Protein AF-A0A7G2M419-F1 (afdb_monomer_lite)

Structure (mmCIF, N/CA/C/O backbone):
data_AF-A0A7G2M419-F1
#
_entry.id   AF-A0A7G2M419-F1
#
loop_
_atom_site.group_PDB
_atom_site.id
_atom_site.type_symbol
_atom_site.label_atom_id
_atom_site.label_alt_id
_atom_site.label_comp_id
_atom_site.label_asym_id
_atom_site.label_entity_id
_atom_site.label_seq_id
_atom_site.pdbx_PDB_ins_code
_atom_site.Cartn_x
_atom_site.Cartn_y
_atom_site.Cartn_z
_atom_site.occupancy
_atom_site.B_iso_or_equiv
_atom_site.auth_seq_id
_atom_site.auth_comp_id
_atom_site.auth_asym_id
_atom_site.auth_atom_id
_atom_site.pdbx_PDB_model_num
ATOM 1 N N . MET A 1 1 ? -19.338 52.799 -9.454 1.00 44.16 1 MET A N 1
ATOM 2 C CA . MET A 1 1 ? -18.562 53.004 -10.703 1.00 44.16 1 MET A CA 1
ATOM 3 C C . MET A 1 1 ? -17.055 52.697 -10.575 1.00 44.16 1 MET A C 1
ATOM 5 O O . MET A 1 1 ? -16.269 53.220 -11.349 1.00 44.16 1 MET A O 1
ATOM 9 N N . LYS A 1 2 ? -16.625 51.829 -9.640 1.00 36.50 2 LYS A N 1
ATOM 10 C CA . LYS A 1 2 ? -15.216 51.388 -9.508 1.00 36.50 2 LYS A CA 1
ATOM 11 C C . LYS A 1 2 ? -15.032 49.860 -9.489 1.00 36.50 2 LYS A C 1
ATOM 13 O O . LYS A 1 2 ? -13.905 49.398 -9.426 1.00 36.50 2 LYS A O 1
ATOM 18 N N . LEU A 1 3 ? -16.120 49.089 -9.601 1.00 34.53 3 LEU A N 1
ATOM 19 C CA . LEU A 1 3 ? -16.081 47.618 -9.610 1.00 34.53 3 LEU A CA 1
ATOM 20 C C . LEU A 1 3 ? -16.168 47.007 -11.026 1.00 34.53 3 LEU A C 1
ATOM 22 O O . LEU A 1 3 ? -15.822 45.850 -11.214 1.00 34.53 3 LEU A O 1
ATOM 26 N N . HIS A 1 4 ? -16.588 47.780 -12.038 1.00 34.41 4 HIS A N 1
ATOM 27 C CA . HIS A 1 4 ? -16.688 47.298 -13.425 1.00 34.41 4 HIS A CA 1
ATOM 28 C C . HIS A 1 4 ? -15.446 47.585 -14.284 1.00 34.41 4 HIS A C 1
ATOM 30 O O . HIS A 1 4 ? -15.248 46.906 -15.284 1.00 34.41 4 HIS A O 1
ATOM 36 N N . LEU A 1 5 ? -14.569 48.520 -13.890 1.00 37.84 5 LEU A N 1
ATOM 37 C CA . LEU A 1 5 ? -13.329 48.787 -14.637 1.00 37.84 5 LEU A CA 1
ATOM 38 C C . LEU A 1 5 ? -12.209 47.778 -14.336 1.00 37.84 5 LEU A C 1
ATOM 40 O O . LEU A 1 5 ? -11.379 47.514 -15.198 1.00 37.84 5 LEU A O 1
ATOM 44 N N . THR A 1 6 ? -12.192 47.177 -13.146 1.00 41.00 6 THR A N 1
ATOM 45 C CA . THR A 1 6 ? -11.168 46.189 -12.769 1.00 41.00 6 THR A CA 1
ATOM 46 C C . THR A 1 6 ? -11.437 44.805 -13.359 1.00 41.00 6 THR A C 1
ATOM 48 O O . THR A 1 6 ? -10.490 44.077 -13.643 1.00 41.00 6 THR A O 1
ATOM 51 N N . LEU A 1 7 ? -12.702 44.460 -13.631 1.00 35.38 7 LEU A N 1
ATOM 52 C CA . LEU A 1 7 ? -13.068 43.174 -14.236 1.00 35.38 7 LEU A CA 1
ATOM 53 C C . LEU A 1 7 ? -12.843 43.145 -15.762 1.00 35.38 7 LEU A C 1
ATOM 55 O O . LEU A 1 7 ? -12.512 42.100 -16.312 1.00 35.38 7 LEU A O 1
ATOM 59 N N . ILE A 1 8 ? -12.943 44.296 -16.439 1.00 42.25 8 ILE A N 1
ATOM 60 C CA . ILE A 1 8 ? -12.655 44.417 -17.882 1.00 42.25 8 ILE A CA 1
ATOM 61 C C . ILE A 1 8 ? -11.136 44.454 -18.140 1.00 42.25 8 ILE A C 1
ATOM 63 O O . ILE A 1 8 ? -10.668 43.897 -19.130 1.00 42.25 8 ILE A O 1
ATOM 67 N N . GLY A 1 9 ? -10.348 45.013 -17.212 1.00 36.12 9 GLY A N 1
ATOM 68 C CA . GLY A 1 9 ? -8.882 44.998 -17.292 1.00 36.12 9 GLY A CA 1
ATOM 69 C C . GLY A 1 9 ? -8.262 43.605 -17.121 1.00 36.12 9 GLY A C 1
ATOM 70 O O . GLY A 1 9 ? -7.253 43.309 -17.754 1.00 36.12 9 GLY A O 1
ATOM 71 N N . LEU A 1 10 ? -8.881 42.724 -16.325 1.00 36.22 10 LEU A N 1
ATOM 72 C CA . LEU A 1 10 ? -8.368 41.368 -16.095 1.00 36.22 10 LEU A CA 1
ATOM 73 C C . LEU A 1 10 ? -8.777 40.373 -17.199 1.00 36.22 10 LEU A C 1
ATOM 75 O O . LEU A 1 10 ? -8.070 39.397 -17.434 1.00 36.22 10 LEU A O 1
ATOM 79 N N . LEU A 1 11 ? -9.877 40.639 -17.917 1.00 32.09 11 LEU A N 1
ATOM 80 C CA . LEU A 1 11 ? -10.338 39.802 -19.033 1.00 32.09 11 LEU A CA 1
ATOM 81 C C . LEU A 1 11 ? -9.622 40.127 -20.363 1.00 32.09 11 LEU A C 1
ATOM 83 O O . LEU A 1 11 ? -9.503 39.257 -21.222 1.00 32.09 11 LEU A O 1
ATOM 87 N N . ALA A 1 12 ? -9.076 41.341 -20.518 1.00 34.88 12 ALA A N 1
ATOM 88 C CA . ALA A 1 12 ? -8.303 41.745 -21.701 1.00 34.88 12 ALA A CA 1
ATOM 89 C C . ALA A 1 12 ? -6.867 41.176 -21.735 1.00 34.88 12 ALA A C 1
ATOM 91 O O . ALA A 1 12 ? -6.278 41.061 -22.808 1.00 34.88 12 ALA A O 1
ATOM 92 N N . LEU A 1 13 ? -6.318 40.756 -20.589 1.00 32.69 13 LEU A N 1
ATOM 93 C CA . LEU A 1 13 ? -5.002 40.102 -20.496 1.00 32.69 13 LEU A CA 1
ATOM 94 C C . LEU A 1 13 ? -5.030 38.604 -20.854 1.00 32.69 13 LEU A C 1
ATOM 96 O O . LEU A 1 13 ? -3.975 37.997 -21.006 1.00 32.69 13 LEU A O 1
ATOM 100 N N . LEU A 1 14 ? -6.218 38.015 -21.036 1.00 37.56 14 LEU A N 1
ATOM 101 C CA . LEU A 1 14 ? -6.406 36.599 -21.386 1.00 37.56 14 LEU A CA 1
ATOM 102 C C . LEU A 1 14 ? -6.767 36.360 -22.865 1.00 37.56 14 LEU A C 1
ATOM 104 O O . LEU A 1 14 ? -6.933 35.211 -23.265 1.00 37.56 14 LEU A O 1
ATOM 108 N N . LEU A 1 15 ? -6.866 37.411 -23.692 1.00 31.89 15 LEU A N 1
ATOM 109 C CA . LEU A 1 15 ? -7.296 37.303 -25.099 1.00 31.89 15 LEU A CA 1
ATOM 110 C C . LEU A 1 15 ? -6.288 37.829 -26.135 1.00 31.89 15 LEU A C 1
ATOM 112 O O . LEU A 1 15 ? -6.594 37.857 -27.324 1.00 31.89 15 LEU A O 1
ATOM 116 N N . LEU A 1 16 ? -5.065 38.180 -25.731 1.00 32.72 16 LEU A N 1
ATOM 117 C CA . LEU A 1 16 ? -3.995 38.585 -26.651 1.00 32.72 16 LEU A CA 1
ATOM 118 C C . LEU A 1 16 ? -2.699 37.825 -26.348 1.00 32.72 16 LEU A C 1
ATOM 120 O O . LEU A 1 16 ? -1.719 38.362 -25.846 1.00 32.72 16 LEU A O 1
ATOM 124 N N . SER A 1 17 ? -2.692 36.540 -26.687 1.00 32.72 17 SER A N 1
ATOM 125 C CA . SER A 1 17 ? -1.462 35.786 -26.973 1.00 32.72 17 SER A CA 1
ATOM 126 C C . SER A 1 17 ? -1.584 35.148 -28.357 1.00 32.72 17 SER A C 1
ATOM 128 O O . SER A 1 17 ? -1.349 33.960 -28.553 1.00 32.72 17 SER A O 1
ATOM 130 N N . GLY A 1 18 ? -2.046 35.952 -29.317 1.00 24.30 18 GLY A N 1
ATOM 131 C CA . GLY A 1 18 ? -2.000 35.637 -30.735 1.00 24.30 18 GLY A CA 1
ATOM 132 C C . GLY A 1 18 ? -0.617 35.968 -31.286 1.00 24.30 18 GLY A C 1
ATOM 133 O O . GLY A 1 18 ? -0.155 37.094 -31.150 1.00 24.30 18 GLY A O 1
ATOM 134 N N . CYS A 1 19 ? 0.019 34.947 -31.862 1.00 41.25 19 CYS A N 1
ATOM 135 C CA . CYS A 1 19 ? 1.086 34.972 -32.864 1.00 41.25 19 CYS A CA 1
ATOM 136 C C . CYS A 1 19 ? 1.704 36.355 -33.166 1.00 41.25 19 CYS A C 1
ATOM 138 O O . CYS A 1 19 ? 1.301 37.043 -34.101 1.00 41.25 19 CYS A O 1
ATOM 140 N N . GLY A 1 20 ? 2.735 36.728 -32.409 1.00 25.16 20 GLY A N 1
ATOM 141 C CA . GLY A 1 20 ? 3.748 37.657 -32.893 1.00 25.16 20 GLY A CA 1
ATOM 142 C C . GLY A 1 20 ? 4.839 36.843 -33.574 1.00 25.16 20 GLY A C 1
ATOM 143 O O . GLY A 1 20 ? 5.597 36.156 -32.894 1.00 25.16 20 GLY A O 1
ATOM 144 N N . LYS A 1 21 ? 4.908 36.882 -34.909 1.00 32.19 21 LYS A N 1
ATOM 145 C CA . LYS A 1 21 ? 6.141 36.534 -35.622 1.00 32.19 21 LYS A CA 1
ATOM 146 C C . LYS A 1 21 ? 7.184 37.571 -35.218 1.00 32.19 21 LYS A C 1
ATOM 148 O O . LYS A 1 21 ? 7.176 38.682 -35.736 1.00 32.19 21 LYS A O 1
ATOM 153 N N . THR A 1 22 ? 8.047 37.223 -34.275 1.00 27.06 22 THR A N 1
ATOM 154 C CA . THR A 1 22 ? 9.289 37.963 -34.078 1.00 27.06 22 THR A CA 1
ATOM 155 C C . THR A 1 22 ? 10.211 37.547 -35.216 1.00 27.06 22 THR A C 1
ATOM 157 O O . THR A 1 22 ? 10.777 36.456 -35.187 1.00 27.06 22 THR A O 1
ATOM 160 N N . GLU A 1 23 ? 10.310 38.379 -36.252 1.00 29.62 23 GLU A N 1
ATOM 161 C CA . GLU A 1 23 ? 11.463 38.343 -37.151 1.00 29.62 23 GLU A CA 1
ATOM 162 C C . GLU A 1 23 ? 12.692 38.671 -36.302 1.00 29.62 23 GLU A C 1
ATOM 164 O O . GLU A 1 23 ? 12.942 39.818 -35.935 1.00 29.62 23 GLU A O 1
ATOM 169 N N . LEU A 1 24 ? 13.411 37.625 -35.899 1.00 30.42 24 LEU A N 1
ATOM 170 C CA . LEU A 1 24 ? 14.737 37.761 -35.328 1.00 30.42 24 LEU A CA 1
ATOM 171 C C . LEU A 1 24 ? 15.667 38.153 -36.474 1.00 30.42 24 LEU A C 1
ATOM 173 O O . LEU A 1 24 ? 15.954 37.350 -37.361 1.00 30.42 24 LEU A O 1
ATOM 177 N N . LEU A 1 25 ? 16.093 39.415 -36.460 1.00 30.45 25 LEU A N 1
ATOM 178 C CA . LEU A 1 25 ? 17.261 39.870 -37.203 1.00 30.45 25 LEU A CA 1
ATOM 179 C C . LEU A 1 25 ? 18.453 38.966 -36.835 1.00 30.45 25 LEU A C 1
ATOM 181 O O . LEU A 1 25 ? 18.593 38.618 -35.658 1.00 30.45 25 LEU A O 1
ATOM 185 N N . PRO A 1 26 ? 19.284 38.559 -37.809 1.00 26.86 26 PRO A N 1
ATOM 186 C CA . PRO A 1 26 ? 20.372 37.627 -37.559 1.00 26.86 26 PRO A CA 1
ATOM 187 C C . PRO A 1 26 ? 21.383 38.271 -36.605 1.00 26.86 26 PRO A C 1
ATOM 189 O O . PRO A 1 26 ? 21.922 39.339 -36.886 1.00 26.86 26 PRO A O 1
ATOM 192 N N . SER A 1 27 ? 21.616 37.632 -35.461 1.00 29.81 27 SER A N 1
ATOM 193 C CA . SER A 1 27 ? 22.755 37.940 -34.605 1.00 29.81 27 SER A CA 1
ATOM 194 C C . SER A 1 27 ? 24.011 37.371 -35.261 1.00 29.81 27 SER A C 1
ATOM 196 O O . SER A 1 27 ? 24.182 36.153 -35.313 1.00 29.81 27 SER A O 1
ATOM 198 N N . GLU A 1 28 ? 24.866 38.251 -35.774 1.00 39.31 28 GLU A N 1
ATOM 199 C CA . GLU A 1 28 ? 26.259 37.945 -36.103 1.00 39.31 28 GLU A CA 1
ATOM 200 C C . GLU A 1 28 ? 27.002 37.624 -34.800 1.00 39.31 28 GLU A C 1
ATOM 202 O O . GLU A 1 28 ? 27.413 38.534 -34.094 1.00 39.31 28 GLU A O 1
ATOM 207 N N . ASP A 1 29 ? 27.032 36.344 -34.424 1.00 34.09 29 ASP A N 1
ATOM 208 C CA . ASP A 1 29 ? 28.071 35.689 -33.605 1.00 34.09 29 ASP A CA 1
ATOM 209 C C . ASP A 1 29 ? 27.696 34.201 -33.405 1.00 34.09 29 ASP A C 1
ATOM 211 O O . ASP A 1 29 ? 27.722 33.649 -32.302 1.00 34.09 29 ASP A O 1
ATOM 215 N N . ASP A 1 30 ? 27.320 33.525 -34.496 1.00 31.09 30 ASP A N 1
ATOM 216 C CA . ASP A 1 30 ? 27.442 32.067 -34.557 1.00 31.09 30 ASP A CA 1
ATOM 217 C C . ASP A 1 30 ? 28.935 31.750 -34.740 1.00 31.09 30 ASP A C 1
ATOM 219 O O . ASP A 1 30 ? 29.578 32.379 -35.588 1.00 31.09 30 ASP A O 1
ATOM 223 N N . PRO A 1 31 ? 29.529 30.786 -34.010 1.00 33.19 31 PRO A N 1
ATOM 224 C CA . PRO A 1 31 ? 30.816 30.249 -34.414 1.00 33.19 31 PRO A CA 1
ATOM 225 C C . PRO A 1 31 ? 30.638 29.689 -35.823 1.00 33.19 31 PRO A C 1
ATOM 227 O O . PRO A 1 31 ? 29.944 28.692 -36.026 1.00 33.19 31 PRO A O 1
ATOM 230 N N . GLU A 1 32 ? 31.233 30.394 -36.782 1.00 26.83 32 GLU A N 1
ATOM 231 C CA . GLU A 1 32 ? 31.252 30.079 -38.198 1.00 26.83 32 GLU A CA 1
ATOM 232 C C . GLU A 1 32 ? 31.456 28.570 -38.363 1.00 26.83 32 GLU A C 1
ATOM 234 O O . GLU A 1 32 ? 32.487 28.003 -37.981 1.00 26.83 32 GLU A O 1
ATOM 239 N N . PHE A 1 33 ? 30.418 27.895 -38.863 1.00 33.50 33 PHE A N 1
ATOM 240 C CA . PHE A 1 33 ? 30.499 26.500 -39.251 1.00 33.50 33 PHE A CA 1
ATOM 241 C C . PHE A 1 33 ? 31.485 26.441 -40.411 1.00 33.50 33 PHE A C 1
ATOM 243 O O . PHE A 1 33 ? 31.114 26.597 -41.572 1.00 33.50 33 PHE A O 1
ATOM 250 N N . THR A 1 34 ? 32.762 26.249 -40.099 1.00 27.64 34 THR A N 1
ATOM 251 C CA . THR A 1 34 ? 33.729 25.819 -41.098 1.00 27.64 34 THR A CA 1
ATOM 252 C C . THR A 1 34 ? 33.202 24.486 -41.628 1.00 27.64 34 THR A C 1
ATOM 254 O O . THR A 1 34 ? 33.047 23.539 -40.847 1.00 27.64 34 THR A O 1
ATOM 257 N N . PRO A 1 35 ? 32.847 24.383 -42.923 1.00 31.48 35 PRO A N 1
ATOM 258 C CA . PRO A 1 35 ? 32.502 23.099 -43.486 1.00 31.48 35 PRO A CA 1
ATOM 259 C C . PRO A 1 35 ? 33.766 22.260 -43.350 1.00 31.48 35 PRO A C 1
ATOM 261 O O . PRO A 1 35 ? 34.781 22.539 -43.989 1.00 31.48 35 PRO A O 1
ATOM 264 N N . VAL A 1 36 ? 33.734 21.248 -42.485 1.00 36.66 36 VAL A N 1
ATOM 265 C CA . VAL A 1 36 ? 34.653 20.126 -42.653 1.00 36.66 36 VAL A CA 1
ATOM 266 C C . VAL A 1 36 ? 34.408 19.662 -44.090 1.00 36.66 36 VAL A C 1
ATOM 268 O O . VAL A 1 36 ? 33.242 19.412 -44.411 1.00 36.66 36 VAL A O 1
ATOM 271 N N . PRO A 1 37 ? 35.432 19.620 -44.964 1.00 41.72 37 PRO A N 1
ATOM 272 C CA . PRO A 1 37 ? 35.246 19.149 -46.328 1.00 41.72 37 PRO A CA 1
ATOM 273 C C . PRO A 1 37 ? 34.536 17.803 -46.251 1.00 41.72 37 PRO A C 1
ATOM 275 O O . PRO A 1 37 ? 34.912 16.984 -45.405 1.00 41.72 37 PRO A O 1
ATOM 278 N N . ASP A 1 38 ? 33.505 17.594 -47.071 1.00 49.28 38 ASP A N 1
ATOM 279 C CA . ASP A 1 38 ? 32.931 16.265 -47.252 1.00 49.28 38 ASP A CA 1
ATOM 280 C C . ASP A 1 38 ? 34.099 15.324 -47.557 1.00 49.28 38 ASP A C 1
ATOM 282 O O . ASP A 1 38 ? 34.709 15.385 -48.622 1.00 49.28 38 ASP A O 1
ATOM 286 N N . ALA A 1 39 ? 34.488 14.516 -46.569 1.00 56.62 39 ALA A N 1
ATOM 287 C CA . ALA A 1 39 ? 35.393 13.405 -46.794 1.00 56.62 39 ALA A CA 1
ATOM 288 C C . ALA A 1 39 ? 34.772 12.585 -47.923 1.00 56.62 39 ALA A C 1
ATOM 290 O O . ALA A 1 39 ? 33.592 12.264 -47.796 1.00 56.62 39 ALA A O 1
ATOM 291 N N . ASP A 1 40 ? 35.538 12.297 -48.984 1.00 69.81 40 ASP A N 1
ATOM 292 C CA . ASP A 1 40 ? 35.109 11.547 -50.175 1.00 69.81 40 ASP A CA 1
ATOM 293 C C . ASP A 1 40 ? 34.126 10.431 -49.792 1.00 69.81 40 ASP A C 1
ATOM 295 O O . ASP A 1 40 ? 34.520 9.348 -49.348 1.00 69.81 40 ASP A O 1
ATOM 299 N N . ILE A 1 41 ? 32.822 10.715 -49.900 1.00 81.94 41 ILE A N 1
ATOM 300 C CA . ILE A 1 41 ? 31.782 9.734 -49.611 1.00 81.94 41 ILE A CA 1
ATOM 301 C C . ILE A 1 41 ? 31.864 8.735 -50.765 1.00 81.94 41 ILE A C 1
ATOM 303 O O . ILE A 1 41 ? 31.690 9.152 -51.914 1.00 81.94 41 ILE A O 1
ATOM 307 N N . PRO A 1 42 ? 32.127 7.439 -50.510 1.00 88.31 42 PRO A N 1
ATOM 308 C CA . PRO A 1 42 ? 32.272 6.473 -51.589 1.00 88.31 42 PRO A CA 1
ATOM 309 C C . PRO A 1 42 ? 31.039 6.457 -52.497 1.00 88.31 42 PRO A C 1
ATOM 311 O O . PRO A 1 42 ? 29.905 6.615 -52.033 1.00 88.31 42 PRO A O 1
ATOM 314 N N . GLU A 1 43 ? 31.248 6.242 -53.796 1.00 87.56 43 GLU A N 1
ATOM 315 C CA . GLU A 1 43 ? 30.145 6.154 -54.749 1.00 87.56 43 GLU A CA 1
ATOM 316 C C . GLU A 1 43 ? 29.123 5.096 -54.294 1.00 87.56 43 GLU A C 1
ATOM 318 O O . GLU A 1 43 ? 29.475 3.985 -53.896 1.00 87.56 43 GLU A O 1
ATOM 323 N N . GLY A 1 44 ? 27.839 5.461 -54.307 1.00 91.94 44 GLY A N 1
ATOM 324 C CA . GLY A 1 44 ? 26.760 4.598 -53.820 1.00 91.94 44 GLY A CA 1
ATOM 325 C C . GLY A 1 44 ? 26.493 4.672 -52.312 1.00 91.94 44 GLY A C 1
ATOM 326 O O . GLY A 1 44 ? 25.634 3.932 -51.836 1.00 91.94 44 GLY A O 1
ATOM 327 N N . TYR A 1 45 ? 27.149 5.573 -51.572 1.00 95.06 45 TYR A N 1
ATOM 328 C CA . TYR A 1 45 ? 26.918 5.807 -50.142 1.00 95.06 45 TYR A CA 1
ATOM 329 C C . TYR A 1 45 ? 26.326 7.200 -49.868 1.00 95.06 45 TYR A C 1
ATOM 331 O O . TYR A 1 45 ? 26.333 8.083 -50.725 1.00 95.06 45 TYR A O 1
ATOM 339 N N . PHE A 1 46 ? 25.786 7.388 -48.664 1.00 94.81 46 PHE A N 1
ATOM 340 C CA . PHE A 1 46 ? 25.350 8.673 -48.119 1.00 94.81 46 PHE A CA 1
ATOM 341 C C . PHE A 1 46 ? 25.693 8.763 -46.626 1.00 94.81 46 PHE A C 1
ATOM 343 O O . PHE A 1 46 ? 25.914 7.742 -45.968 1.00 94.81 46 PHE A O 1
ATOM 350 N N . VAL A 1 47 ? 25.719 9.982 -46.083 1.00 94.81 47 VAL A N 1
ATOM 351 C CA . VAL A 1 47 ? 25.934 10.223 -44.651 1.00 94.81 47 VAL A CA 1
ATOM 352 C C . VAL A 1 47 ? 24.603 10.542 -43.981 1.00 94.81 47 VAL A C 1
ATOM 354 O O . VAL A 1 47 ? 23.983 11.558 -44.285 1.00 94.81 47 VAL A O 1
ATOM 357 N N . VAL A 1 48 ? 24.177 9.703 -43.036 1.00 94.50 48 VAL A N 1
ATOM 358 C CA . VAL A 1 48 ? 23.076 10.023 -42.120 1.00 94.50 48 VAL A CA 1
ATOM 359 C C . VAL A 1 48 ? 23.606 10.884 -40.977 1.00 94.50 48 VAL A C 1
ATOM 361 O O . VAL A 1 48 ? 24.665 10.598 -40.422 1.00 94.50 48 VAL A O 1
ATOM 364 N N . THR A 1 49 ? 22.868 11.927 -40.605 1.00 93.44 49 THR A N 1
ATOM 365 C CA . THR A 1 49 ? 23.168 12.784 -39.452 1.00 93.44 49 THR A CA 1
ATOM 366 C C . THR A 1 49 ? 21.990 12.769 -38.484 1.00 93.44 49 THR A C 1
ATOM 368 O O . THR A 1 49 ? 20.959 13.389 -38.727 1.00 93.44 49 THR A O 1
ATOM 371 N N . PHE A 1 50 ? 22.151 12.078 -37.360 1.00 90.56 50 PHE A N 1
ATOM 372 C CA . PHE A 1 50 ? 21.180 12.051 -36.272 1.00 90.56 50 PHE A CA 1
ATOM 373 C C . PHE A 1 50 ? 21.339 13.308 -35.411 1.00 90.56 50 PHE A C 1
ATOM 375 O O . PHE A 1 50 ? 22.357 13.465 -34.726 1.00 90.56 50 PHE A O 1
ATOM 382 N N . SER A 1 51 ? 20.352 14.204 -35.446 1.00 77.94 51 SER A N 1
ATOM 383 C CA . SER A 1 51 ? 20.375 15.479 -34.720 1.00 77.94 51 SER A CA 1
ATOM 384 C C . SER A 1 51 ? 19.377 15.500 -33.554 1.00 77.94 51 SER A C 1
ATOM 386 O O . SER A 1 51 ? 18.333 14.848 -33.582 1.00 77.94 51 SER A O 1
ATOM 388 N N . GLY A 1 52 ? 19.726 16.245 -32.498 1.00 60.12 52 GLY A N 1
ATOM 389 C CA . GLY A 1 52 ? 18.924 16.390 -31.275 1.00 60.12 52 GLY A CA 1
ATOM 390 C C . GLY A 1 52 ? 18.113 17.686 -31.180 1.00 60.12 52 GLY A C 1
ATOM 391 O O . GLY A 1 52 ? 17.466 17.909 -30.159 1.00 60.12 52 GLY A O 1
ATOM 392 N N . PHE A 1 53 ? 18.120 18.540 -32.209 1.00 53.34 53 PHE A N 1
ATOM 393 C CA . PHE A 1 53 ? 17.394 19.815 -32.205 1.00 53.34 53 PHE A CA 1
ATOM 394 C C . PHE A 1 53 ? 16.156 19.766 -33.106 1.00 53.34 53 PHE A C 1
ATOM 396 O O . PHE A 1 53 ? 16.255 19.529 -34.306 1.00 53.34 53 PHE A O 1
ATOM 403 N N . SER A 1 54 ? 14.994 20.022 -32.504 1.00 52.91 54 SER A N 1
ATOM 404 C CA . SER A 1 54 ? 13.761 20.409 -33.187 1.00 52.91 54 SER A CA 1
ATOM 405 C C . SER A 1 54 ? 13.290 21.711 -32.532 1.00 52.91 54 SER A C 1
ATOM 407 O O . SER A 1 54 ? 13.250 21.760 -31.298 1.00 52.91 54 SER A O 1
ATOM 409 N N . PRO A 1 55 ? 12.939 22.753 -33.303 1.00 51.28 55 PRO A N 1
ATOM 410 C CA . PRO A 1 55 ? 12.467 24.023 -32.751 1.00 51.28 55 PRO A CA 1
ATOM 411 C C . PRO A 1 55 ? 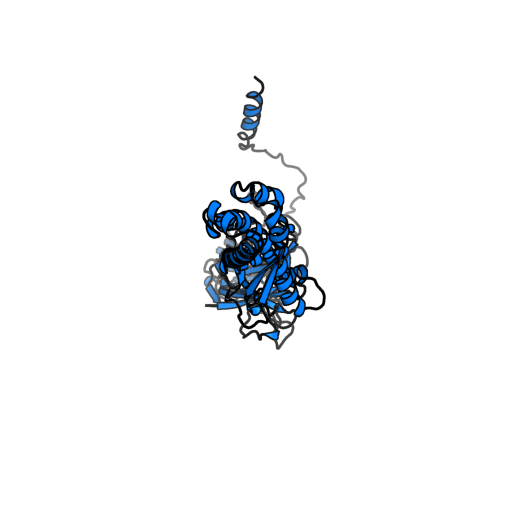11.122 23.925 -31.997 1.00 51.28 55 PRO A C 1
ATOM 413 O O . PRO A 1 55 ? 10.772 24.857 -31.279 1.00 51.28 55 PRO A O 1
ATOM 416 N N . ASP A 1 56 ? 10.401 22.795 -32.076 1.00 48.84 56 ASP A N 1
ATOM 417 C CA . ASP A 1 56 ? 9.006 22.687 -31.613 1.00 48.84 56 ASP A CA 1
ATOM 418 C C . ASP A 1 56 ? 8.772 21.794 -30.373 1.00 48.84 56 ASP A C 1
ATOM 420 O O . ASP A 1 56 ? 7.632 21.633 -29.925 1.00 48.84 56 ASP A O 1
ATOM 424 N N . SER A 1 57 ? 9.809 21.204 -29.758 1.00 47.03 57 SER A N 1
ATOM 425 C CA . SER A 1 57 ? 9.604 20.310 -28.601 1.00 47.03 57 SER A CA 1
ATOM 426 C C . SER A 1 57 ? 9.597 21.080 -27.268 1.00 47.03 57 SER A C 1
ATOM 428 O O . SER A 1 57 ? 10.636 21.466 -26.738 1.00 47.03 57 SER A O 1
ATOM 430 N N . ARG A 1 58 ? 8.417 21.297 -26.675 1.00 45.19 58 ARG A N 1
ATOM 431 C CA . ARG A 1 58 ? 8.251 22.083 -25.429 1.00 45.19 58 ARG A CA 1
ATOM 432 C C . ARG A 1 58 ? 8.824 21.440 -24.142 1.00 45.19 58 ARG A C 1
ATOM 434 O O . ARG A 1 58 ? 8.541 21.943 -23.059 1.00 45.19 58 ARG A O 1
ATOM 441 N N . ALA A 1 59 ? 9.592 20.343 -24.212 1.00 56.94 59 ALA A N 1
ATOM 442 C CA . ALA A 1 59 ? 10.045 19.614 -23.014 1.00 56.94 59 ALA A CA 1
ATOM 443 C C . ALA A 1 59 ? 11.368 18.815 -23.137 1.00 56.94 59 ALA A C 1
ATOM 445 O O . ALA A 1 59 ? 11.624 17.947 -22.299 1.00 56.94 59 ALA A O 1
ATOM 446 N N . ALA A 1 60 ? 12.208 19.046 -24.155 1.00 67.56 60 ALA A N 1
ATOM 447 C CA . ALA A 1 60 ? 13.514 18.377 -24.232 1.00 67.56 60 ALA A CA 1
ATOM 448 C C . ALA A 1 60 ? 14.468 18.875 -23.127 1.00 67.56 60 ALA A C 1
ATOM 450 O O . ALA A 1 60 ? 14.492 20.061 -22.802 1.00 67.56 60 ALA A O 1
ATOM 451 N N . ILE A 1 61 ? 15.259 17.967 -22.543 1.00 71.25 61 ILE A N 1
ATOM 452 C CA . ILE A 1 61 ? 16.292 18.336 -21.565 1.00 71.25 61 ILE A CA 1
ATOM 453 C C . ILE A 1 61 ? 17.430 19.030 -22.316 1.00 71.25 61 ILE A C 1
ATOM 455 O O . ILE A 1 61 ? 18.032 18.427 -23.203 1.00 71.25 61 ILE A O 1
ATOM 459 N N . ASN A 1 62 ? 17.728 20.266 -21.928 1.00 75.69 62 ASN A N 1
ATOM 460 C CA . ASN A 1 62 ? 18.832 21.063 -22.458 1.00 75.69 62 ASN A CA 1
ATOM 461 C C . ASN A 1 62 ? 19.776 21.464 -21.312 1.00 75.69 62 ASN A C 1
ATOM 463 O O . ASN A 1 62 ? 19.878 22.635 -20.959 1.00 75.69 62 ASN A O 1
ATOM 467 N N . ASP A 1 63 ? 20.337 20.457 -20.637 1.00 78.19 63 ASP A N 1
ATOM 468 C CA . ASP A 1 63 ? 21.227 20.618 -19.482 1.00 78.19 63 ASP A CA 1
ATOM 469 C C . ASP A 1 63 ? 22.087 19.352 -19.273 1.00 78.19 63 ASP A C 1
ATOM 471 O O . ASP A 1 63 ? 21.862 18.295 -19.878 1.00 78.19 63 ASP A O 1
ATOM 475 N N . THR A 1 64 ? 23.061 19.443 -18.374 1.00 83.31 64 THR A N 1
ATOM 476 C CA . THR A 1 64 ? 23.867 18.338 -17.869 1.00 83.31 64 THR A CA 1
ATOM 477 C C . THR A 1 64 ? 23.021 17.447 -16.957 1.00 83.31 64 THR A C 1
ATOM 479 O O . THR A 1 64 ? 22.555 17.855 -15.896 1.00 83.31 64 THR A O 1
ATOM 482 N N . THR A 1 65 ? 22.847 16.172 -17.320 1.00 84.38 65 THR A N 1
ATOM 483 C CA . THR A 1 65 ? 22.082 15.215 -16.504 1.00 84.38 65 THR A CA 1
ATOM 484 C C . THR A 1 65 ? 22.721 13.831 -16.449 1.00 84.38 65 THR A C 1
ATOM 486 O O . THR A 1 65 ? 23.377 13.388 -17.388 1.00 84.38 65 THR A O 1
ATOM 489 N N . SER A 1 66 ? 22.513 13.115 -15.342 1.00 86.56 66 SER A N 1
ATOM 490 C CA . SER A 1 66 ? 22.938 11.721 -15.151 1.00 86.56 66 SER A CA 1
ATOM 491 C C . SER A 1 66 ? 21.848 10.699 -15.488 1.00 86.56 66 SER A C 1
ATOM 493 O O . SER A 1 66 ? 22.046 9.507 -15.277 1.00 86.56 66 SER A O 1
ATOM 495 N N . ARG A 1 67 ? 20.690 11.138 -16.008 1.00 88.00 67 ARG A N 1
ATOM 496 C CA . ARG A 1 67 ? 19.542 10.264 -16.313 1.00 88.00 67 ARG A CA 1
ATOM 497 C C . ARG A 1 67 ? 19.862 9.174 -17.336 1.00 88.00 67 ARG A C 1
ATOM 499 O O . ARG A 1 67 ? 19.386 8.055 -17.176 1.00 88.00 67 ARG A O 1
ATOM 506 N N . VAL A 1 68 ? 20.646 9.505 -18.362 1.00 89.69 68 VAL A N 1
ATOM 507 C CA . VAL A 1 68 ? 21.107 8.585 -19.413 1.00 89.69 68 VAL A CA 1
ATOM 508 C C . VAL A 1 68 ? 22.620 8.442 -19.284 1.00 89.69 68 VAL A C 1
ATOM 510 O O . VAL A 1 68 ? 23.360 9.399 -19.502 1.00 89.69 68 VAL A O 1
ATOM 513 N N . GLN A 1 69 ? 23.066 7.252 -18.907 1.00 89.75 69 GLN A N 1
ATOM 514 C CA . GLN A 1 69 ? 24.464 6.914 -18.646 1.00 89.75 69 GLN A CA 1
ATOM 515 C C . GLN A 1 69 ? 25.085 6.065 -19.753 1.00 89.75 69 GLN A C 1
ATOM 517 O O . GLN A 1 69 ? 26.302 6.041 -19.893 1.00 89.75 69 GLN A O 1
ATOM 522 N N . SER A 1 70 ? 24.275 5.412 -20.577 1.00 92.62 70 SER A N 1
ATOM 523 C CA . SER A 1 70 ? 24.735 4.779 -21.809 1.00 92.62 70 SER A CA 1
ATOM 524 C C . SER A 1 70 ? 23.764 5.088 -22.935 1.00 92.62 70 SER A C 1
ATOM 526 O O . SER A 1 70 ? 22.562 5.230 -22.703 1.00 92.62 70 SER A O 1
ATOM 528 N N . LEU A 1 71 ? 24.285 5.205 -24.152 1.00 93.81 71 LEU A N 1
ATOM 529 C CA . LEU A 1 71 ? 23.484 5.352 -25.357 1.00 93.81 71 LEU A CA 1
ATOM 530 C C . LEU A 1 71 ? 24.122 4.552 -26.481 1.00 93.81 71 LEU A C 1
ATOM 532 O O . LEU A 1 71 ? 25.304 4.709 -26.787 1.00 93.81 71 LEU A O 1
ATOM 536 N N . ARG A 1 72 ? 23.308 3.739 -27.138 1.00 95.25 72 ARG A N 1
ATOM 537 C CA . ARG A 1 72 ? 23.652 3.054 -28.381 1.00 95.25 72 ARG A CA 1
ATOM 538 C C . ARG A 1 72 ? 22.514 3.195 -29.371 1.00 95.25 72 ARG A C 1
ATOM 540 O O . ARG A 1 72 ? 21.387 3.489 -28.976 1.00 95.25 72 ARG A O 1
ATOM 547 N N . TYR A 1 73 ? 22.791 2.940 -30.638 1.00 96.94 73 TYR A N 1
ATOM 548 C CA . TYR A 1 73 ? 21.734 2.679 -31.599 1.00 96.94 73 TYR A CA 1
ATOM 549 C C . TYR A 1 73 ? 21.990 1.399 -32.375 1.00 96.94 73 TYR A C 1
ATOM 551 O O . TYR A 1 73 ? 23.131 0.969 -32.560 1.00 96.94 73 TYR A O 1
ATOM 559 N N . ILE A 1 74 ? 20.895 0.796 -32.819 1.00 98.12 74 ILE A N 1
ATOM 560 C CA . ILE A 1 74 ? 20.895 -0.377 -33.679 1.00 98.12 74 ILE A CA 1
ATOM 561 C C . ILE A 1 74 ? 20.276 0.020 -35.008 1.00 98.12 74 ILE A C 1
ATOM 563 O O . ILE A 1 74 ? 19.201 0.623 -35.048 1.00 98.12 74 ILE A O 1
ATOM 567 N N . LEU A 1 75 ? 20.975 -0.314 -36.083 1.00 98.06 75 LEU A N 1
ATOM 568 C CA . LEU A 1 75 ? 20.581 -0.008 -37.440 1.00 98.06 75 LEU A CA 1
ATOM 569 C C . LEU A 1 75 ? 20.020 -1.256 -38.120 1.00 98.06 75 LEU A C 1
ATOM 571 O O . LEU A 1 75 ? 20.662 -2.308 -38.134 1.00 98.06 75 LEU A O 1
ATOM 575 N N . TYR A 1 76 ? 18.861 -1.093 -38.745 1.00 98.50 76 TYR A N 1
ATOM 576 C CA . TYR A 1 76 ? 18.229 -2.085 -39.602 1.00 98.50 76 TYR A CA 1
ATOM 577 C C . TYR A 1 76 ? 17.985 -1.498 -40.989 1.00 98.50 76 TYR A C 1
ATOM 579 O O . TYR A 1 76 ? 17.765 -0.292 -41.135 1.00 98.50 76 TYR A O 1
ATOM 587 N N . LYS A 1 77 ? 17.950 -2.350 -42.013 1.00 97.81 77 LYS A N 1
ATOM 588 C CA . LYS A 1 77 ? 17.303 -1.990 -43.279 1.00 97.81 77 LYS A CA 1
ATOM 589 C C . LYS A 1 77 ? 15.804 -1.806 -43.040 1.00 97.81 77 LYS A C 1
ATOM 591 O O . LYS A 1 77 ? 15.241 -2.359 -42.097 1.00 97.81 77 LYS A O 1
ATOM 596 N N . SER A 1 78 ? 15.132 -1.083 -43.926 1.00 95.25 78 SER A N 1
ATOM 597 C CA . SER A 1 78 ? 13.664 -0.958 -43.924 1.00 95.25 78 SER A CA 1
ATOM 598 C C . SER A 1 78 ? 12.930 -2.308 -43.980 1.00 95.25 78 SER A C 1
ATOM 600 O O . SER A 1 78 ? 11.840 -2.422 -43.428 1.00 95.25 78 SER A O 1
ATOM 602 N N . THR A 1 79 ? 13.552 -3.343 -44.557 1.00 95.56 79 THR A N 1
ATOM 603 C CA . THR A 1 79 ? 13.063 -4.735 -44.564 1.00 95.56 79 THR A CA 1
ATOM 604 C C . THR A 1 79 ? 13.170 -5.441 -43.207 1.00 95.56 79 THR A C 1
ATOM 606 O O . THR A 1 79 ? 12.633 -6.530 -43.036 1.00 95.56 79 THR A O 1
ATOM 609 N N . GLY A 1 80 ? 13.852 -4.836 -42.230 1.00 96.69 80 GLY A N 1
ATOM 610 C CA . GLY A 1 80 ? 14.036 -5.368 -40.881 1.00 96.69 80 GLY A CA 1
ATOM 611 C C . GLY A 1 80 ? 15.328 -6.158 -40.672 1.00 96.69 80 GLY A C 1
ATOM 612 O O . GLY A 1 80 ? 15.576 -6.585 -39.549 1.00 96.69 80 GLY A O 1
ATOM 613 N N . GLU A 1 81 ? 16.162 -6.341 -41.696 1.00 97.81 81 GLU A N 1
ATOM 614 C CA . GLU A 1 81 ? 17.474 -6.993 -41.565 1.00 97.81 81 GLU A CA 1
ATOM 615 C C . GLU A 1 81 ? 18.435 -6.147 -40.724 1.00 97.81 81 GLU A C 1
ATOM 617 O O . GLU A 1 81 ? 18.553 -4.939 -40.947 1.00 97.81 81 GLU A O 1
ATOM 622 N N . PHE A 1 82 ? 19.136 -6.772 -39.774 1.00 98.12 82 PHE A N 1
ATOM 623 C CA . PHE A 1 82 ? 20.178 -6.109 -38.990 1.00 98.12 82 PHE A CA 1
ATOM 624 C C . PHE A 1 82 ? 21.331 -5.642 -39.887 1.00 98.12 82 PHE A C 1
ATOM 626 O O . PHE A 1 82 ? 21.785 -6.367 -40.769 1.00 98.12 82 PHE A O 1
ATOM 633 N N . VAL A 1 83 ? 21.813 -4.422 -39.645 1.00 97.88 83 VAL A N 1
ATOM 634 C CA . VAL A 1 83 ? 22.963 -3.845 -40.353 1.00 97.88 83 VAL A CA 1
ATOM 635 C C . VAL A 1 83 ? 24.156 -3.741 -39.416 1.00 97.88 83 VAL A C 1
ATOM 637 O O . VAL A 1 83 ? 25.212 -4.291 -39.712 1.00 97.88 83 VAL A O 1
ATOM 640 N N . LYS A 1 84 ? 24.004 -3.020 -38.298 1.00 96.81 84 LYS A N 1
ATOM 641 C CA . LYS A 1 84 ? 25.060 -2.853 -37.290 1.00 96.81 84 LYS A CA 1
ATOM 642 C C . LYS A 1 84 ? 24.532 -2.295 -35.975 1.00 96.81 84 LYS A C 1
ATOM 644 O O . LYS A 1 84 ? 23.441 -1.728 -35.916 1.00 96.81 84 LYS A O 1
ATOM 649 N N . GLU A 1 85 ? 25.363 -2.382 -34.945 1.00 96.31 85 GLU A N 1
ATOM 650 C CA . GLU A 1 85 ? 25.222 -1.607 -33.714 1.00 96.31 85 GLU A CA 1
ATOM 651 C C . GLU A 1 85 ? 26.304 -0.530 -33.621 1.00 96.31 85 GLU A C 1
ATOM 653 O O . GLU A 1 85 ? 27.403 -0.689 -34.155 1.00 96.31 85 GLU A O 1
ATOM 658 N N . ARG A 1 86 ? 26.005 0.557 -32.906 1.00 95.25 86 ARG A N 1
ATOM 659 C CA . ARG A 1 86 ? 27.004 1.552 -32.523 1.00 95.25 86 ARG A CA 1
ATOM 660 C C . ARG A 1 86 ? 26.771 2.040 -31.105 1.00 95.25 86 ARG A C 1
ATOM 662 O O . ARG A 1 86 ? 25.695 2.543 -30.780 1.00 95.25 86 ARG A O 1
ATOM 669 N N . LEU A 1 87 ? 27.814 1.951 -30.285 1.00 93.25 87 LEU A N 1
ATOM 670 C CA . LEU A 1 87 ? 27.870 2.617 -28.991 1.00 93.25 87 LEU A CA 1
ATOM 671 C C . LEU A 1 87 ? 28.198 4.100 -29.205 1.00 93.25 87 LEU A C 1
ATOM 673 O O . LEU A 1 87 ? 29.216 4.428 -29.809 1.00 93.25 87 LEU A O 1
ATOM 677 N N . VAL A 1 88 ? 27.333 4.990 -28.721 1.00 91.75 88 VAL A N 1
ATOM 678 C CA . VAL A 1 88 ? 27.565 6.441 -28.748 1.00 91.75 88 VAL A CA 1
ATOM 679 C C . VAL A 1 88 ? 28.412 6.841 -27.544 1.00 91.75 88 VAL A C 1
ATOM 681 O O . VAL A 1 88 ? 29.429 7.509 -27.693 1.00 91.75 88 VAL A O 1
ATOM 684 N N . PHE A 1 89 ? 28.013 6.405 -26.348 1.00 90.12 89 PHE A N 1
ATOM 685 C CA . PHE A 1 89 ? 28.814 6.533 -25.134 1.00 90.12 89 PHE A CA 1
ATOM 686 C C . PHE A 1 89 ? 28.381 5.520 -24.070 1.00 90.12 89 PHE A C 1
ATOM 688 O O . PHE A 1 89 ? 27.233 5.073 -24.048 1.00 90.12 89 PHE A O 1
ATOM 695 N N . SER A 1 90 ? 29.292 5.241 -23.139 1.00 88.69 90 SER A N 1
ATOM 696 C CA . SER A 1 90 ? 29.014 4.599 -21.854 1.00 88.69 90 SER A CA 1
ATOM 697 C C . SER A 1 90 ? 29.788 5.345 -20.767 1.00 88.69 90 SER A C 1
ATOM 699 O O . SER A 1 90 ? 31.008 5.495 -20.834 1.00 88.69 90 SER A O 1
ATOM 701 N N . LYS A 1 91 ? 29.052 5.913 -19.818 1.00 75.94 91 LYS A N 1
ATOM 702 C CA . LYS A 1 91 ? 29.504 6.876 -18.815 1.00 75.94 91 LYS A CA 1
ATOM 703 C C . LYS A 1 91 ? 28.965 6.438 -17.457 1.00 75.94 91 LYS A C 1
ATOM 705 O O . LYS A 1 91 ? 27.959 6.943 -16.963 1.00 75.94 91 LYS A O 1
ATOM 710 N N . ASN A 1 92 ? 29.622 5.442 -16.865 1.00 67.81 92 ASN A N 1
ATOM 711 C CA . ASN A 1 92 ? 29.264 4.908 -15.551 1.00 67.81 92 ASN A CA 1
ATOM 712 C C . ASN A 1 92 ? 29.351 6.005 -14.477 1.00 67.81 92 ASN A C 1
ATOM 714 O O . ASN A 1 92 ? 30.433 6.331 -13.999 1.00 67.81 92 ASN A O 1
ATOM 718 N N . GLY A 1 93 ? 28.210 6.576 -14.084 1.00 63.28 93 GLY A N 1
ATOM 719 C CA . GLY A 1 93 ? 28.135 7.526 -12.967 1.00 63.28 93 GLY A CA 1
ATOM 720 C C . GLY A 1 93 ? 28.393 8.996 -13.307 1.00 63.28 93 GLY A C 1
ATOM 721 O O . GLY A 1 93 ? 28.217 9.831 -12.425 1.00 63.28 93 GLY A O 1
ATOM 722 N N . THR A 1 94 ? 28.747 9.342 -14.546 1.00 74.00 94 THR A N 1
ATOM 723 C CA . THR A 1 94 ? 29.013 10.736 -14.939 1.00 74.00 94 THR A CA 1
ATOM 724 C C . THR A 1 94 ? 27.842 11.349 -15.698 1.00 74.00 94 THR A C 1
ATOM 726 O O . THR A 1 94 ? 27.064 10.663 -16.365 1.00 74.00 94 THR A O 1
ATOM 729 N N . SER A 1 95 ? 27.669 12.660 -15.549 1.00 80.62 95 SER A N 1
ATOM 730 C CA . SER A 1 95 ? 26.631 13.399 -16.252 1.00 80.62 95 SER A CA 1
ATOM 731 C C . SER A 1 95 ? 26.994 13.604 -17.726 1.00 80.62 95 SER A C 1
ATOM 733 O O . SER A 1 95 ? 28.161 13.633 -18.125 1.00 80.62 95 SER A O 1
ATOM 735 N N . THR A 1 96 ? 25.966 13.717 -18.557 1.00 83.00 96 THR A N 1
ATOM 736 C CA . THR A 1 96 ? 26.087 13.970 -19.991 1.00 83.00 96 THR A CA 1
ATOM 737 C C . THR A 1 96 ? 25.381 15.275 -20.314 1.00 83.00 96 THR A C 1
ATOM 739 O O . THR A 1 96 ? 24.275 15.500 -19.824 1.00 83.00 96 THR A O 1
ATOM 742 N N . GLN A 1 97 ? 26.026 16.125 -21.114 1.00 85.31 97 GLN A N 1
ATOM 743 C CA . GLN A 1 97 ? 25.422 17.351 -21.623 1.00 85.31 97 GLN A CA 1
ATOM 744 C C . GLN A 1 97 ? 24.426 17.008 -22.728 1.00 85.31 97 GLN A C 1
ATOM 746 O O . GLN A 1 97 ? 24.762 16.262 -23.651 1.00 85.31 97 GLN A O 1
ATOM 751 N N . TRP A 1 98 ? 23.216 17.549 -22.614 1.00 84.88 98 TRP A N 1
ATOM 752 C CA . TRP A 1 98 ? 22.172 17.432 -23.624 1.00 84.88 98 TRP A CA 1
ATOM 753 C C . TRP A 1 98 ? 21.815 18.811 -24.185 1.00 84.88 98 TRP A C 1
ATOM 755 O O . TRP A 1 98 ? 21.838 19.774 -23.422 1.00 84.88 98 TRP A O 1
ATOM 765 N N . PRO A 1 99 ? 21.453 18.905 -25.475 1.00 85.12 99 PRO A N 1
ATOM 766 C CA . PRO A 1 99 ? 21.437 17.821 -26.458 1.00 85.12 99 PRO A CA 1
ATOM 767 C C . PRO A 1 99 ? 22.849 17.359 -26.843 1.00 85.12 99 PRO A C 1
ATOM 769 O O . PRO A 1 99 ? 23.828 18.092 -26.727 1.00 85.12 99 PRO A O 1
ATOM 772 N N . LEU A 1 100 ? 22.958 16.105 -27.282 1.00 84.25 100 LEU A N 1
ATOM 773 C CA . LEU A 1 100 ? 24.227 15.551 -27.750 1.00 84.25 100 LEU A CA 1
ATOM 774 C C . LEU A 1 100 ? 24.636 16.166 -29.089 1.00 84.25 100 LEU A C 1
ATOM 776 O O . LEU A 1 100 ? 23.786 16.473 -29.927 1.00 84.25 100 LEU A O 1
ATOM 780 N N . ALA A 1 101 ? 25.947 16.234 -29.323 1.00 83.94 101 ALA A N 1
ATOM 781 C CA . ALA A 1 101 ? 26.486 16.507 -30.649 1.00 83.94 101 ALA A CA 1
ATOM 782 C C . ALA A 1 101 ? 25.940 15.500 -31.675 1.00 83.94 101 ALA A C 1
ATOM 784 O O . ALA A 1 101 ? 25.735 14.319 -31.359 1.00 83.94 101 ALA A O 1
ATOM 785 N N . ALA A 1 102 ? 25.718 15.973 -32.902 1.00 86.75 102 ALA A N 1
ATOM 786 C CA . ALA A 1 102 ? 25.130 15.167 -33.962 1.00 86.75 102 ALA A CA 1
ATOM 787 C C . ALA A 1 102 ? 25.951 13.895 -34.220 1.00 86.75 102 ALA A C 1
ATOM 789 O O . ALA A 1 102 ? 27.177 13.935 -34.331 1.00 86.75 102 ALA A O 1
ATOM 790 N N . GLN A 1 103 ? 25.264 12.761 -34.325 1.00 90.06 103 GLN A N 1
ATOM 791 C CA . GLN A 1 103 ? 25.901 11.480 -34.614 1.00 90.06 103 GLN A CA 1
ATOM 792 C C . GLN A 1 103 ? 25.811 11.210 -36.110 1.00 90.06 103 GLN A C 1
ATOM 794 O O . GLN A 1 103 ? 24.715 11.179 -36.663 1.00 90.06 103 GLN A O 1
ATOM 799 N N . LYS A 1 104 ? 26.956 11.018 -36.767 1.00 92.38 104 LYS A N 1
ATOM 800 C CA . LYS A 1 104 ? 27.025 10.781 -38.214 1.00 92.38 104 LYS A CA 1
ATOM 801 C C . LYS A 1 104 ? 27.426 9.358 -38.536 1.00 92.38 104 LYS A C 1
ATOM 803 O O . LYS A 1 104 ? 28.280 8.805 -37.841 1.00 92.38 104 LYS A O 1
ATOM 808 N N . ASP A 1 105 ? 26.861 8.785 -39.589 1.00 92.75 105 ASP A N 1
ATOM 809 C CA . ASP A 1 105 ? 27.268 7.480 -40.099 1.00 92.75 105 ASP A CA 1
ATOM 810 C C . ASP A 1 105 ? 27.176 7.396 -41.626 1.00 92.75 105 ASP A C 1
ATOM 812 O O . ASP A 1 105 ? 26.305 8.025 -42.216 1.00 92.75 105 ASP A O 1
ATOM 816 N N . THR A 1 106 ? 28.047 6.609 -42.254 1.00 94.75 106 THR A N 1
ATOM 817 C CA . THR A 1 106 ? 28.097 6.429 -43.711 1.00 94.75 106 THR A CA 1
ATOM 818 C C . THR A 1 106 ? 27.516 5.069 -44.075 1.00 94.75 106 THR A C 1
ATOM 820 O O . THR A 1 106 ? 27.969 4.034 -43.578 1.00 94.75 106 THR A O 1
ATOM 823 N N . LEU A 1 107 ? 26.495 5.058 -44.930 1.00 95.50 107 LEU A N 1
ATOM 824 C CA . LEU A 1 107 ? 25.729 3.865 -45.295 1.00 95.50 107 LEU A CA 1
ATOM 825 C C . LEU A 1 107 ? 25.538 3.787 -46.813 1.00 95.50 107 LEU A C 1
ATOM 827 O O . LEU A 1 107 ? 25.493 4.834 -47.458 1.00 95.50 107 LEU A O 1
ATOM 831 N N . PRO A 1 108 ? 25.402 2.583 -47.398 1.00 96.56 108 PRO A N 1
ATOM 832 C CA . PRO A 1 108 ? 24.955 2.451 -48.781 1.00 96.56 108 PRO A CA 1
ATOM 833 C C . PRO A 1 108 ? 23.617 3.170 -48.993 1.00 96.56 108 PRO A C 1
ATOM 835 O O . PRO A 1 108 ? 22.801 3.240 -48.074 1.00 96.56 108 PRO A O 1
ATOM 838 N N . LYS A 1 109 ? 23.367 3.687 -50.198 1.00 95.88 109 LYS A N 1
ATOM 839 C CA . LYS A 1 109 ? 22.071 4.285 -50.554 1.00 95.88 109 LYS A CA 1
ATOM 840 C C . LYS A 1 109 ? 20.941 3.281 -50.323 1.00 95.88 109 LYS A C 1
ATOM 842 O O . LYS A 1 109 ? 21.054 2.106 -50.675 1.00 95.88 109 LYS A O 1
ATOM 847 N N . GLY A 1 110 ? 19.852 3.744 -49.718 1.00 95.94 110 GLY A N 1
ATOM 848 C CA . GLY A 1 110 ? 18.743 2.891 -49.318 1.00 95.94 110 GLY A CA 1
ATOM 849 C C . GLY A 1 110 ? 17.939 3.461 -48.155 1.00 95.94 110 GLY A C 1
ATOM 850 O O . GLY A 1 110 ? 18.207 4.546 -47.647 1.00 95.94 110 GLY A O 1
ATOM 851 N N . SER A 1 111 ? 16.934 2.696 -47.724 1.00 97.94 111 SER A N 1
ATOM 852 C CA . SER A 1 111 ? 16.039 3.060 -46.620 1.00 97.94 111 SER A CA 1
ATOM 853 C C . SER A 1 111 ? 16.308 2.220 -45.378 1.00 97.94 111 SER A C 1
ATOM 855 O O . SER A 1 111 ? 16.360 0.987 -45.449 1.00 97.94 111 SER A O 1
ATOM 857 N N . TYR A 1 112 ? 16.408 2.891 -44.234 1.00 98.38 112 TYR A N 1
ATOM 858 C CA . TYR A 1 112 ? 16.868 2.329 -42.971 1.00 98.38 112 TYR A CA 1
ATOM 859 C C . TYR A 1 112 ? 15.979 2.740 -41.796 1.00 98.38 112 TYR A C 1
ATOM 861 O O . TYR A 1 112 ? 15.183 3.679 -41.863 1.00 98.38 112 TYR A O 1
ATOM 869 N N . ARG A 1 113 ? 16.148 2.018 -40.688 1.00 97.69 113 ARG A N 1
ATOM 870 C CA . ARG A 1 113 ? 15.574 2.320 -39.380 1.00 97.69 113 ARG A CA 1
ATOM 871 C C . ARG A 1 113 ? 16.679 2.305 -38.331 1.00 97.69 113 ARG A C 1
ATOM 873 O O . ARG A 1 113 ? 17.437 1.340 -38.264 1.00 97.69 113 ARG A O 1
ATOM 880 N N . ALA A 1 114 ? 16.741 3.335 -37.494 1.00 97.44 114 ALA A N 1
ATOM 881 C CA . ALA A 1 114 ? 17.607 3.366 -36.321 1.00 97.44 114 ALA A CA 1
ATOM 882 C C . ALA A 1 114 ? 16.768 3.344 -35.043 1.00 97.44 114 ALA A C 1
ATOM 884 O O . ALA A 1 114 ? 15.844 4.143 -34.884 1.00 97.44 114 ALA A O 1
ATOM 885 N N . VAL A 1 115 ? 17.122 2.449 -34.121 1.00 97.88 115 VAL A N 1
ATOM 886 C CA . VAL A 1 115 ? 16.559 2.404 -32.768 1.00 97.88 115 VAL A CA 1
ATOM 887 C C . VAL A 1 115 ? 17.629 2.838 -31.785 1.00 97.88 115 VAL A C 1
ATOM 889 O O . VAL A 1 115 ? 18.615 2.128 -31.599 1.00 97.88 115 VAL A O 1
ATOM 892 N N . PHE A 1 116 ? 17.438 3.994 -31.162 1.00 97.44 116 PHE A N 1
ATOM 893 C CA . PHE A 1 116 ? 18.294 4.491 -30.093 1.00 97.44 116 PHE A CA 1
ATOM 894 C C . PHE A 1 116 ? 17.815 3.944 -28.754 1.00 97.44 116 PHE A C 1
ATOM 896 O O . PHE A 1 116 ? 16.622 3.968 -28.457 1.00 97.44 116 PHE A O 1
ATOM 903 N N . LEU A 1 117 ? 18.756 3.465 -27.948 1.00 97.50 117 LEU A N 1
ATOM 904 C CA . LEU A 1 117 ? 18.510 2.782 -26.686 1.00 97.50 117 LEU A CA 1
ATOM 905 C C . LEU A 1 117 ? 19.431 3.362 -25.620 1.00 97.50 117 LEU A C 1
ATOM 907 O O . LEU A 1 117 ? 20.658 3.263 -25.715 1.00 97.50 117 LEU A O 1
ATOM 911 N N . GLY A 1 118 ? 18.822 3.994 -24.623 1.00 94.94 118 GLY A N 1
ATOM 912 C CA . GLY A 1 118 ? 19.511 4.547 -23.470 1.00 94.94 118 GLY A CA 1
ATOM 913 C C . GLY A 1 118 ? 19.420 3.619 -22.265 1.00 94.94 118 GLY A C 1
ATOM 914 O O . GLY A 1 118 ? 18.356 3.061 -21.990 1.00 94.94 118 GLY A O 1
ATOM 915 N N . ASN A 1 119 ? 20.519 3.507 -21.522 1.00 94.94 119 ASN A N 1
ATOM 916 C CA . ASN A 1 119 ? 20.644 2.710 -20.299 1.00 94.94 119 ASN A CA 1
ATOM 917 C C . ASN A 1 119 ? 20.439 1.199 -20.459 1.00 94.94 119 ASN A C 1
ATOM 919 O O . ASN A 1 119 ? 20.053 0.539 -19.505 1.00 94.94 119 ASN A O 1
ATOM 923 N N . THR A 1 120 ? 20.689 0.619 -21.632 1.00 94.88 120 THR A N 1
ATOM 924 C CA . THR A 1 120 ? 20.471 -0.821 -21.873 1.00 94.88 120 THR A CA 1
ATOM 925 C C . THR A 1 120 ? 21.732 -1.671 -21.690 1.00 94.88 120 THR A C 1
ATOM 927 O O . THR A 1 120 ? 21.813 -2.780 -22.219 1.00 94.88 120 THR A O 1
ATOM 930 N N . GLU A 1 121 ? 22.748 -1.170 -20.984 1.00 91.81 121 GLU A N 1
ATOM 931 C CA . GLU A 1 121 ? 23.964 -1.939 -20.710 1.00 91.81 121 GLU A CA 1
ATOM 932 C C . GLU A 1 121 ? 23.782 -2.826 -19.486 1.00 91.81 121 GLU A C 1
ATOM 934 O O . GLU A 1 121 ? 23.428 -2.358 -18.406 1.00 91.81 121 GLU A O 1
ATOM 939 N N . LYS A 1 122 ? 24.076 -4.123 -19.629 1.00 91.56 122 LYS A N 1
ATOM 940 C CA . LYS A 1 122 ? 23.906 -5.090 -18.535 1.00 91.56 122 LYS A CA 1
ATOM 941 C C . LYS A 1 122 ? 24.698 -4.737 -17.280 1.00 91.56 122 LYS A C 1
ATOM 943 O O . LYS A 1 122 ? 24.244 -5.018 -16.178 1.00 91.56 122 LYS A O 1
ATOM 948 N N . THR A 1 123 ? 25.848 -4.089 -17.443 1.00 90.38 123 THR A N 1
ATOM 949 C CA . THR A 1 123 ? 26.722 -3.643 -16.351 1.00 90.38 123 THR A CA 1
ATOM 950 C C . THR A 1 123 ? 26.067 -2.604 -15.440 1.00 90.38 123 THR A C 1
ATOM 952 O O . THR A 1 123 ? 26.478 -2.480 -14.290 1.00 90.38 123 THR A O 1
ATOM 955 N N . GLN A 1 124 ? 25.017 -1.915 -15.905 1.00 88.75 124 GLN A N 1
ATOM 956 C CA . GLN A 1 124 ? 24.223 -0.981 -15.099 1.00 88.75 124 GLN A CA 1
ATOM 957 C C . GLN A 1 124 ? 23.249 -1.692 -14.143 1.00 88.75 124 GLN A C 1
ATOM 959 O O . GLN A 1 124 ? 22.718 -1.053 -13.236 1.00 88.75 124 GLN A O 1
ATOM 964 N N . PHE A 1 125 ? 23.038 -3.003 -14.313 1.00 90.62 125 PHE A N 1
ATOM 965 C CA . PHE A 1 125 ? 22.098 -3.811 -13.529 1.00 90.62 125 PHE A CA 1
ATOM 966 C C . PHE A 1 125 ? 22.792 -5.012 -12.870 1.00 90.62 125 PHE A C 1
ATOM 968 O O . PHE A 1 125 ? 22.434 -6.161 -13.153 1.00 90.62 125 PHE A O 1
ATOM 975 N N . PRO A 1 126 ? 23.802 -4.782 -12.007 1.00 88.31 126 PRO A N 1
ATOM 976 C CA . PRO A 1 126 ? 24.390 -5.862 -11.233 1.00 88.31 126 PRO A CA 1
ATOM 977 C C . PRO A 1 126 ? 23.341 -6.449 -10.287 1.00 88.31 126 PRO A C 1
ATOM 979 O O . PRO A 1 126 ? 22.624 -5.717 -9.604 1.00 88.31 126 PRO A O 1
ATOM 982 N N . TYR A 1 127 ? 23.285 -7.774 -10.209 1.00 84.75 127 TYR A N 1
ATOM 983 C CA . TYR A 1 127 ? 22.469 -8.480 -9.225 1.00 84.75 127 TYR A CA 1
ATOM 984 C C . TYR A 1 127 ? 23.274 -9.606 -8.583 1.00 84.75 127 TYR A C 1
ATOM 986 O O . TYR A 1 127 ? 24.127 -10.225 -9.219 1.00 84.75 127 TYR A O 1
ATOM 994 N N . ALA A 1 128 ? 23.016 -9.872 -7.311 1.00 81.31 128 ALA A N 1
ATOM 995 C CA . ALA A 1 128 ? 23.663 -10.958 -6.593 1.00 81.31 128 ALA A CA 1
ATOM 996 C C . ALA A 1 128 ? 22.809 -12.238 -6.669 1.00 81.31 128 ALA A C 1
ATOM 998 O O . ALA A 1 128 ? 21.589 -12.190 -6.826 1.00 81.31 128 ALA A O 1
ATOM 999 N N . THR A 1 129 ? 23.460 -13.386 -6.541 1.00 75.38 129 THR A N 1
ATOM 1000 C CA . THR A 1 129 ? 22.849 -14.715 -6.394 1.00 75.38 129 THR A CA 1
ATOM 1001 C C . THR A 1 129 ? 23.512 -15.428 -5.216 1.00 75.38 129 THR A C 1
ATOM 1003 O O . THR A 1 129 ? 24.516 -14.951 -4.687 1.00 75.38 129 THR A O 1
ATOM 1006 N N . SER A 1 130 ? 22.983 -16.577 -4.792 1.00 72.06 130 SER A N 1
ATOM 1007 C CA . SER A 1 130 ? 23.621 -17.398 -3.749 1.00 72.06 130 SER A CA 1
ATOM 1008 C C . SER A 1 130 ? 25.029 -17.867 -4.136 1.00 72.06 130 SER A C 1
ATOM 1010 O O . SER A 1 130 ? 25.866 -18.080 -3.265 1.00 72.06 130 SER A O 1
ATOM 1012 N N . SER A 1 131 ? 25.303 -18.003 -5.436 1.00 75.31 131 SER A N 1
ATOM 1013 C CA . SER A 1 131 ? 26.578 -18.482 -5.971 1.00 75.31 131 SER A CA 1
ATOM 1014 C C . SER A 1 131 ? 27.577 -17.373 -6.317 1.00 75.31 131 SER A C 1
ATOM 1016 O O . SER A 1 131 ? 28.759 -17.667 -6.468 1.00 75.31 131 SER A O 1
ATOM 1018 N N . ALA A 1 132 ? 27.139 -16.118 -6.490 1.00 82.12 132 ALA A N 1
ATOM 1019 C CA . ALA A 1 132 ? 28.017 -15.020 -6.897 1.00 82.12 132 ALA A CA 1
ATOM 1020 C C . ALA A 1 132 ? 27.518 -13.646 -6.425 1.00 82.12 132 ALA A C 1
ATOM 1022 O O . ALA A 1 132 ? 26.347 -13.294 -6.578 1.00 82.12 132 ALA A O 1
ATOM 1023 N N . ALA A 1 133 ? 28.448 -12.831 -5.918 1.00 82.44 133 ALA A N 1
ATOM 1024 C CA . ALA A 1 133 ? 28.160 -11.497 -5.389 1.00 82.44 133 ALA A CA 1
ATOM 1025 C C . ALA A 1 133 ? 27.761 -10.474 -6.468 1.00 82.44 133 ALA A C 1
ATOM 1027 O O . ALA A 1 133 ? 27.064 -9.511 -6.165 1.00 82.44 133 ALA A O 1
ATOM 1028 N N . VAL A 1 134 ? 28.192 -10.662 -7.718 1.00 87.62 134 VAL A N 1
ATOM 1029 C CA . VAL A 1 134 ? 27.846 -9.779 -8.838 1.00 87.62 134 VAL A CA 1
ATOM 1030 C C . VAL A 1 134 ? 27.650 -10.615 -10.098 1.00 87.62 134 VAL A C 1
ATOM 1032 O O . VAL A 1 134 ? 28.559 -11.314 -10.535 1.00 87.62 134 VAL A O 1
ATOM 1035 N N . ASN A 1 135 ? 26.465 -10.513 -10.691 1.00 89.25 135 ASN A N 1
ATOM 1036 C CA . ASN A 1 135 ? 26.083 -11.136 -11.951 1.00 89.25 135 ASN A CA 1
ATOM 1037 C C . ASN A 1 135 ? 25.473 -10.085 -12.879 1.00 89.25 135 ASN A C 1
ATOM 1039 O O . ASN A 1 135 ? 24.986 -9.043 -12.434 1.00 89.25 135 ASN A O 1
ATOM 1043 N N . TYR A 1 136 ? 25.443 -10.406 -14.171 1.00 91.19 136 TYR A N 1
ATOM 1044 C CA . TYR A 1 136 ? 24.851 -9.571 -15.209 1.00 91.19 136 TYR A CA 1
ATOM 1045 C C . TYR A 1 136 ? 23.995 -10.423 -16.139 1.00 91.19 136 TYR A C 1
ATOM 1047 O O . TYR A 1 136 ? 24.305 -11.585 -16.392 1.00 91.19 136 TYR A O 1
ATOM 1055 N N . LYS A 1 137 ? 22.914 -9.842 -16.653 1.00 91.75 137 LYS A N 1
ATOM 1056 C CA . LYS A 1 137 ? 22.030 -10.484 -17.626 1.00 91.75 137 LYS A CA 1
ATOM 1057 C C . LYS A 1 137 ? 21.848 -9.553 -18.811 1.00 91.75 137 LYS A C 1
ATOM 1059 O O . LYS A 1 137 ? 21.735 -8.344 -18.621 1.00 91.75 137 LYS A O 1
ATOM 1064 N N . ASP A 1 138 ? 21.854 -10.108 -20.017 1.00 95.31 138 ASP A N 1
ATOM 1065 C CA . ASP A 1 138 ? 21.663 -9.307 -21.219 1.00 95.31 138 ASP A CA 1
ATOM 1066 C C . ASP A 1 138 ? 20.271 -8.659 -21.211 1.00 95.31 138 ASP A C 1
ATOM 1068 O O . ASP A 1 138 ? 19.262 -9.305 -20.922 1.00 95.31 138 ASP A O 1
ATOM 1072 N N . ILE A 1 139 ? 20.246 -7.357 -21.496 1.00 96.38 139 ILE A N 1
ATOM 1073 C CA . ILE A 1 139 ? 19.023 -6.549 -21.561 1.00 96.38 139 ILE A CA 1
ATOM 1074 C C . ILE A 1 139 ? 18.439 -6.576 -22.971 1.00 96.38 139 ILE A C 1
ATOM 1076 O O . ILE A 1 139 ? 17.226 -6.641 -23.142 1.00 96.38 139 ILE A O 1
ATOM 1080 N N . LEU A 1 140 ? 19.296 -6.538 -23.991 1.00 97.38 140 LEU A N 1
ATOM 1081 C CA . LEU A 1 140 ? 18.887 -6.611 -25.388 1.00 97.38 140 LEU A CA 1
ATOM 1082 C C . LEU A 1 140 ? 19.009 -8.049 -25.870 1.00 97.38 140 LEU A C 1
ATOM 1084 O O . LEU A 1 140 ? 20.091 -8.629 -25.818 1.00 97.38 140 LEU A O 1
ATOM 1088 N N . LEU A 1 141 ? 17.906 -8.615 -26.352 1.00 97.38 141 LEU A N 1
ATOM 1089 C CA . LEU A 1 141 ? 17.842 -10.006 -26.799 1.00 97.38 141 LEU A CA 1
ATOM 1090 C C . LEU A 1 141 ? 17.508 -10.053 -28.289 1.00 97.38 141 LEU A C 1
ATOM 1092 O O . LEU A 1 141 ? 16.688 -9.268 -28.766 1.00 97.38 141 LEU A O 1
ATOM 1096 N N . ASN A 1 142 ? 18.135 -10.981 -29.017 1.00 96.75 142 ASN A N 1
ATOM 1097 C CA . ASN A 1 142 ? 17.866 -11.299 -30.429 1.00 96.75 142 ASN A CA 1
ATOM 1098 C C . ASN A 1 142 ? 17.940 -10.114 -31.417 1.00 96.75 142 ASN A C 1
ATOM 1100 O O . ASN A 1 142 ? 17.531 -10.241 -32.572 1.00 96.75 142 ASN A O 1
ATOM 1104 N N . TYR A 1 143 ? 18.475 -8.967 -30.996 1.00 96.50 143 TYR A N 1
ATOM 1105 C CA . TYR A 1 143 ? 18.438 -7.724 -31.765 1.00 96.50 143 TYR A CA 1
ATOM 1106 C C . TYR A 1 143 ? 19.350 -7.738 -32.999 1.00 96.50 143 TYR A C 1
ATOM 1108 O O . TYR A 1 143 ? 19.125 -6.975 -33.932 1.00 96.50 143 TYR A O 1
ATOM 1116 N N . THR A 1 144 ? 20.342 -8.625 -33.047 1.00 96.38 144 THR A N 1
ATOM 1117 C CA . THR A 1 144 ? 21.257 -8.780 -34.188 1.00 96.38 144 THR A CA 1
ATOM 1118 C C . THR A 1 144 ? 20.695 -9.652 -35.315 1.00 96.38 144 THR A C 1
ATOM 1120 O O . THR A 1 144 ? 21.386 -9.885 -36.301 1.00 96.38 144 THR A O 1
ATOM 1123 N N . THR A 1 145 ? 19.454 -10.143 -35.190 1.00 93.75 145 THR A N 1
ATOM 1124 C CA . THR A 1 145 ? 18.802 -10.978 -36.214 1.00 93.75 145 THR A CA 1
ATOM 1125 C C . THR A 1 145 ? 17.928 -10.130 -37.142 1.00 93.75 145 THR A C 1
ATOM 1127 O O . THR A 1 145 ? 18.366 -9.688 -38.202 1.00 93.75 145 THR A O 1
ATOM 1130 N N . THR A 1 146 ? 16.698 -9.846 -36.722 1.00 96.25 146 THR A N 1
ATOM 1131 C CA . THR A 1 146 ? 15.753 -8.971 -37.413 1.00 96.25 146 THR A CA 1
ATOM 1132 C C . THR A 1 146 ? 15.086 -8.026 -36.423 1.00 96.25 146 THR A C 1
ATOM 1134 O O . THR A 1 146 ? 14.956 -8.322 -35.233 1.00 96.25 146 THR A O 1
ATOM 1137 N N . TYR A 1 147 ? 14.610 -6.889 -36.924 1.00 97.44 147 TYR A N 1
ATOM 1138 C CA . TYR A 1 147 ? 13.891 -5.889 -36.139 1.00 97.44 147 TYR A CA 1
ATOM 1139 C C . TYR A 1 147 ? 12.699 -6.490 -35.375 1.00 97.44 147 TYR A C 1
ATOM 1141 O O . TYR A 1 147 ? 12.496 -6.192 -34.201 1.00 97.44 147 TYR A O 1
ATOM 1149 N N . SER A 1 148 ? 11.941 -7.391 -36.013 1.00 96.81 148 SER A N 1
ATOM 1150 C CA . SER A 1 148 ? 10.773 -8.052 -35.412 1.00 96.81 148 SER A CA 1
ATOM 1151 C C . SER A 1 148 ? 11.123 -9.006 -34.269 1.00 96.81 148 SER A C 1
ATOM 1153 O O . SER A 1 148 ? 10.268 -9.298 -33.432 1.00 96.81 148 SER A O 1
ATOM 1155 N N . ASN A 1 149 ? 12.361 -9.500 -34.217 1.00 97.06 149 ASN A N 1
ATOM 1156 C CA . ASN A 1 149 ? 12.834 -10.432 -33.195 1.00 97.06 149 ASN A CA 1
ATOM 1157 C C . ASN A 1 149 ? 13.520 -9.728 -32.023 1.00 97.06 149 ASN A C 1
ATOM 1159 O O . ASN A 1 149 ? 13.671 -10.332 -30.963 1.00 97.06 149 ASN A O 1
ATOM 1163 N N . ALA A 1 150 ? 13.901 -8.461 -32.186 1.00 98.00 150 ALA A N 1
ATOM 1164 C CA . ALA A 1 150 ? 14.577 -7.686 -31.159 1.00 98.00 150 ALA A CA 1
ATOM 1165 C C . ALA A 1 150 ? 13.693 -7.484 -29.918 1.00 98.00 150 ALA A C 1
ATOM 1167 O O . ALA A 1 150 ? 12.505 -7.160 -30.029 1.00 98.00 150 ALA A O 1
ATOM 1168 N N . ARG A 1 151 ? 14.268 -7.676 -28.728 1.00 97.94 151 ARG A N 1
ATOM 1169 C CA . ARG A 1 151 ? 13.584 -7.489 -27.441 1.00 97.94 151 ARG A CA 1
ATOM 1170 C C . ARG A 1 151 ? 14.412 -6.654 -26.475 1.00 97.94 151 ARG A C 1
ATOM 1172 O O . ARG A 1 151 ? 15.641 -6.709 -26.499 1.00 97.94 151 ARG A O 1
ATOM 1179 N N . ILE A 1 152 ? 13.717 -5.952 -25.586 1.00 98.25 152 ILE A N 1
ATOM 1180 C CA . ILE A 1 152 ? 14.265 -5.307 -24.391 1.00 98.25 152 ILE A CA 1
ATOM 1181 C C . ILE A 1 152 ? 13.690 -6.046 -23.180 1.00 98.25 152 ILE A C 1
ATOM 1183 O O . ILE A 1 152 ? 12.473 -6.137 -23.022 1.00 98.25 152 ILE A O 1
ATOM 1187 N N . ALA A 1 153 ? 14.556 -6.607 -22.345 1.00 97.56 153 ALA A N 1
ATOM 1188 C CA . ALA A 1 153 ? 14.186 -7.327 -21.137 1.00 97.56 153 ALA A CA 1
ATOM 1189 C C . ALA A 1 153 ? 14.153 -6.405 -19.916 1.00 97.56 153 ALA A C 1
ATOM 1191 O O . ALA A 1 153 ? 14.930 -5.457 -19.818 1.00 97.56 153 ALA A O 1
ATOM 1192 N N . LEU A 1 154 ? 13.265 -6.707 -18.971 1.00 95.19 154 LEU A N 1
ATOM 1193 C CA . LEU A 1 154 ? 13.280 -6.104 -17.645 1.00 95.19 154 LEU A CA 1
ATOM 1194 C C . LEU A 1 154 ? 14.575 -6.542 -16.931 1.00 95.19 154 LEU A C 1
ATOM 1196 O O . LEU A 1 154 ? 14.926 -7.727 -16.995 1.00 95.19 154 LEU A O 1
ATOM 1200 N N . PRO A 1 155 ? 15.306 -5.631 -16.269 1.00 92.88 155 PRO A N 1
ATOM 1201 C CA . PRO A 1 155 ? 16.547 -5.990 -15.602 1.00 92.88 155 PRO A CA 1
ATOM 1202 C C . PRO A 1 155 ? 16.290 -6.826 -14.345 1.00 92.88 155 PRO A C 1
ATOM 1204 O O . PRO A 1 155 ? 15.262 -6.706 -13.685 1.00 92.88 155 PRO A O 1
ATOM 1207 N N . ASN A 1 156 ? 17.294 -7.610 -13.949 1.00 87.38 156 ASN A N 1
ATOM 1208 C CA . ASN A 1 156 ? 17.302 -8.343 -12.678 1.00 87.38 156 ASN A CA 1
ATOM 1209 C C . ASN A 1 156 ? 17.721 -7.460 -11.473 1.00 87.38 156 ASN A C 1
ATOM 1211 O O . ASN A 1 156 ? 18.079 -7.991 -10.421 1.00 87.38 156 ASN A O 1
ATOM 1215 N N 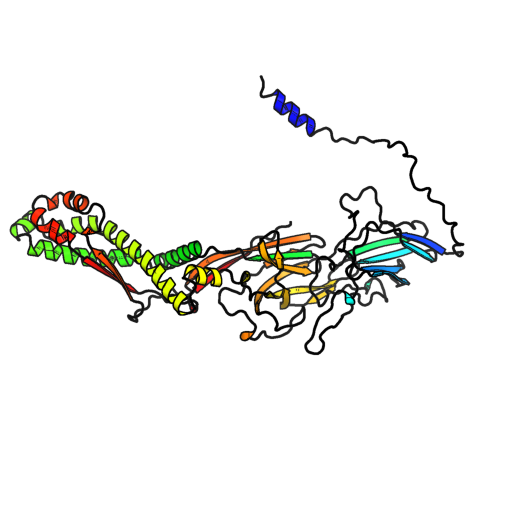. ALA A 1 157 ? 17.697 -6.132 -11.624 1.00 87.69 157 ALA A N 1
ATOM 1216 C CA . ALA A 1 157 ? 18.042 -5.133 -10.610 1.00 87.69 157 ALA A CA 1
ATOM 1217 C C . ALA A 1 157 ? 17.031 -3.970 -10.647 1.00 87.69 157 ALA A C 1
ATOM 1219 O O . ALA A 1 157 ? 16.487 -3.663 -11.707 1.00 87.69 157 ALA A O 1
ATOM 1220 N N . GLU A 1 158 ? 16.759 -3.337 -9.502 1.00 87.94 158 GLU A N 1
ATOM 1221 C CA . GLU A 1 158 ? 15.774 -2.253 -9.411 1.00 87.94 158 GLU A CA 1
ATOM 1222 C C . GLU A 1 158 ? 16.238 -1.013 -10.194 1.00 87.94 158 GLU A C 1
ATOM 1224 O O . GLU A 1 158 ? 17.405 -0.613 -10.138 1.00 87.94 158 GLU A O 1
ATOM 1229 N N . PHE A 1 159 ? 15.308 -0.362 -10.897 1.00 91.00 159 PHE A N 1
ATOM 1230 C CA . PHE A 1 159 ? 15.587 0.884 -11.602 1.00 91.00 159 PHE A CA 1
ATOM 1231 C C . PHE A 1 159 ? 15.847 2.051 -10.641 1.00 91.00 159 PHE A C 1
ATOM 1233 O O . PHE A 1 159 ? 14.943 2.634 -10.036 1.00 91.00 159 PHE A O 1
ATOM 1240 N N . ARG A 1 160 ? 17.086 2.526 -10.630 1.00 85.44 160 ARG A N 1
ATOM 1241 C CA . ARG A 1 160 ? 17.476 3.822 -10.060 1.00 85.44 160 ARG A CA 1
ATOM 1242 C C . ARG A 1 160 ? 17.199 4.961 -11.043 1.00 85.44 160 ARG A C 1
ATOM 1244 O O . ARG A 1 160 ? 17.071 4.734 -12.247 1.00 85.44 160 ARG A O 1
ATOM 1251 N N . ASN A 1 161 ? 17.162 6.200 -10.549 1.00 78.62 161 ASN A N 1
ATOM 1252 C CA . ASN A 1 161 ? 16.848 7.403 -11.346 1.00 78.62 161 ASN A CA 1
ATOM 1253 C C . ASN A 1 161 ? 17.751 7.621 -12.582 1.00 78.62 161 ASN A C 1
ATOM 1255 O O . ASN A 1 161 ? 17.358 8.321 -13.509 1.00 78.62 161 ASN A O 1
ATOM 1259 N N . ASN A 1 162 ? 18.942 7.028 -12.596 1.00 87.62 162 ASN A N 1
ATOM 1260 C CA . ASN A 1 162 ? 19.949 7.093 -13.657 1.00 87.62 162 ASN A CA 1
ATOM 1261 C C . ASN A 1 162 ? 20.070 5.805 -14.492 1.00 87.62 162 ASN A C 1
ATOM 1263 O O . ASN A 1 162 ? 21.005 5.667 -15.272 1.00 87.62 162 ASN A O 1
ATOM 1267 N N . SER A 1 163 ? 19.155 4.854 -14.313 1.00 90.56 163 SER A N 1
ATOM 1268 C CA . SER A 1 163 ? 19.186 3.549 -14.995 1.00 90.56 163 SER A CA 1
ATOM 1269 C C . SER A 1 163 ? 17.884 3.215 -15.728 1.00 90.56 163 SER A C 1
ATOM 1271 O O . SER A 1 163 ? 17.783 2.169 -16.354 1.00 90.56 163 SER A O 1
ATOM 1273 N N . GLU A 1 164 ? 16.874 4.091 -15.675 1.00 94.25 164 GLU A N 1
ATOM 1274 C CA . GLU A 1 164 ? 15.619 3.905 -16.419 1.00 94.25 164 GLU A CA 1
ATOM 1275 C C . GLU A 1 164 ? 15.899 3.847 -17.929 1.00 94.25 164 GLU A C 1
ATOM 1277 O O . GLU A 1 164 ? 16.730 4.605 -18.426 1.00 94.25 164 GLU A O 1
ATOM 1282 N N . TYR A 1 165 ? 15.217 2.969 -18.665 1.00 96.81 165 TYR A N 1
ATOM 1283 C CA . TYR A 1 165 ? 15.419 2.840 -20.109 1.00 96.81 165 TYR A CA 1
ATOM 1284 C C . TYR A 1 165 ? 14.836 4.007 -20.896 1.00 96.81 165 TYR A C 1
ATOM 1286 O O . TYR A 1 165 ? 13.733 4.488 -20.609 1.00 96.81 165 TYR A O 1
ATOM 1294 N N . TYR A 1 166 ? 15.566 4.392 -21.941 1.00 94.81 166 TYR A N 1
ATOM 1295 C CA . TYR A 1 166 ? 15.152 5.386 -22.924 1.00 94.81 166 TYR A CA 1
ATOM 1296 C C . TYR A 1 166 ? 15.161 4.776 -24.319 1.00 94.81 166 TYR A C 1
ATOM 1298 O O . TYR A 1 166 ? 15.988 3.920 -24.624 1.00 94.81 166 TYR A O 1
ATOM 1306 N N . TRP A 1 167 ? 14.253 5.235 -25.167 1.00 95.81 167 TRP A N 1
ATOM 1307 C CA . TRP A 1 167 ? 14.063 4.708 -26.508 1.00 95.81 167 TRP A CA 1
ATOM 1308 C C . TRP A 1 167 ? 13.718 5.833 -27.483 1.00 95.81 167 TRP A C 1
ATOM 1310 O O . TRP A 1 167 ? 13.020 6.784 -27.125 1.00 95.81 167 TRP A O 1
ATOM 1320 N N . ALA A 1 168 ? 14.201 5.705 -28.714 1.00 94.56 168 ALA A N 1
ATOM 1321 C CA . ALA A 1 168 ? 13.691 6.421 -29.876 1.00 94.56 168 ALA A CA 1
ATOM 1322 C C . ALA A 1 168 ? 13.795 5.515 -31.104 1.00 94.56 168 ALA A C 1
ATOM 1324 O O . ALA A 1 168 ? 14.715 4.704 -31.206 1.00 94.56 168 ALA A O 1
ATOM 1325 N N . ASN A 1 169 ? 12.883 5.672 -32.054 1.00 95.06 169 ASN A N 1
ATOM 1326 C CA . ASN A 1 169 ? 12.875 4.908 -33.294 1.00 95.06 169 ASN A CA 1
ATOM 1327 C C . ASN A 1 169 ? 12.572 5.842 -34.455 1.00 95.06 169 ASN A C 1
ATOM 1329 O O . ASN A 1 169 ? 11.551 6.529 -34.448 1.00 95.06 169 ASN A O 1
ATOM 1333 N N . VAL A 1 170 ? 13.468 5.859 -35.435 1.00 95.00 170 VAL A N 1
ATOM 1334 C CA . VAL A 1 170 ? 13.364 6.725 -36.604 1.00 95.00 170 VAL A CA 1
ATOM 1335 C C . VAL A 1 170 ? 13.639 5.955 -37.881 1.00 95.00 170 VAL A C 1
ATOM 1337 O O . VAL A 1 170 ? 14.469 5.047 -37.923 1.00 95.00 170 VAL A O 1
ATOM 1340 N N . THR A 1 171 ? 12.958 6.357 -38.943 1.00 96.25 171 THR A N 1
ATOM 1341 C CA . THR A 1 171 ? 13.216 5.905 -40.309 1.00 96.25 171 THR A CA 1
ATOM 1342 C C . THR A 1 171 ? 13.894 7.016 -41.092 1.00 96.25 171 THR A C 1
ATOM 1344 O O . THR A 1 171 ? 13.567 8.184 -40.899 1.00 96.25 171 THR A O 1
ATOM 1347 N N . PHE A 1 172 ? 14.817 6.657 -41.975 1.00 96.25 172 PHE A N 1
ATOM 1348 C CA . PHE A 1 172 ? 15.565 7.609 -42.793 1.00 96.25 172 PHE A CA 1
ATOM 1349 C C . PHE A 1 172 ? 16.061 6.941 -44.079 1.00 96.25 172 PHE A C 1
ATOM 1351 O O . PHE A 1 172 ? 16.002 5.715 -44.219 1.00 96.25 172 PHE A O 1
ATOM 1358 N N . SER A 1 173 ? 16.549 7.740 -45.021 1.00 96.94 173 SER A N 1
ATOM 1359 C CA . SER A 1 173 ? 17.077 7.257 -46.299 1.00 96.94 173 SER A CA 1
ATOM 1360 C C . SER A 1 173 ? 18.082 8.239 -46.893 1.00 96.94 173 SER A C 1
ATOM 1362 O O . SER A 1 173 ? 18.318 9.309 -46.336 1.00 96.94 173 SER A O 1
ATOM 1364 N N . ASP A 1 174 ? 18.648 7.900 -48.046 1.00 94.19 174 ASP A N 1
ATOM 1365 C CA . ASP A 1 174 ? 19.536 8.773 -48.816 1.00 94.19 174 ASP A CA 1
ATOM 1366 C C . ASP A 1 174 ? 18.866 10.079 -49.283 1.00 94.19 174 ASP A C 1
ATOM 1368 O O . ASP A 1 174 ? 19.548 11.089 -49.432 1.00 94.19 174 ASP A O 1
ATOM 1372 N N . VAL A 1 175 ? 17.536 10.102 -49.432 1.00 94.12 175 VAL A N 1
ATOM 1373 C CA . VAL A 1 175 ? 16.767 11.320 -49.765 1.00 94.12 175 VAL A CA 1
ATOM 1374 C C . VAL A 1 175 ? 16.279 12.097 -48.535 1.00 94.12 175 VAL A C 1
ATOM 1376 O O . VAL A 1 175 ? 15.816 13.227 -48.659 1.00 94.12 175 VAL A O 1
ATOM 1379 N N . SER A 1 176 ? 16.371 11.506 -47.341 1.00 92.69 176 SER A N 1
ATOM 1380 C CA . SER A 1 176 ? 16.037 12.150 -46.064 1.00 92.69 176 SER A CA 1
ATOM 1381 C C . SER A 1 176 ? 17.039 11.716 -44.982 1.00 92.69 176 SER A C 1
ATOM 1383 O O . SER A 1 176 ? 16.720 10.884 -44.125 1.00 92.69 176 SER A O 1
ATOM 1385 N N . PRO A 1 177 ? 18.286 12.224 -45.039 1.00 93.12 177 PRO A N 1
ATOM 1386 C CA . PRO A 1 177 ? 19.400 11.693 -44.254 1.00 93.12 177 PRO A CA 1
ATOM 1387 C C . PRO A 1 177 ? 19.539 12.319 -42.859 1.00 93.12 177 PRO A C 1
ATOM 1389 O O . PRO A 1 177 ? 20.480 12.001 -42.135 1.00 93.12 177 PRO A O 1
ATOM 1392 N N . THR A 1 178 ? 18.644 13.220 -42.459 1.00 92.00 178 THR A N 1
ATOM 1393 C CA . THR A 1 178 ? 18.762 14.020 -41.227 1.00 92.00 178 THR A CA 1
ATOM 1394 C C . THR A 1 178 ? 17.585 13.806 -40.264 1.00 92.00 178 THR A C 1
ATOM 1396 O O . THR A 1 178 ? 16.867 14.754 -39.940 1.00 92.00 178 THR A O 1
ATOM 1399 N N . PRO A 1 179 ? 17.330 12.568 -39.794 1.00 92.06 179 PRO A N 1
ATOM 1400 C CA . PRO A 1 179 ? 16.230 12.313 -38.871 1.00 92.06 179 PRO A CA 1
ATOM 1401 C C . PRO A 1 179 ? 16.472 12.968 -37.500 1.00 92.06 179 PRO A C 1
ATOM 1403 O O . PRO A 1 179 ? 17.571 12.909 -36.939 1.00 92.06 179 PRO A O 1
ATOM 1406 N N . TYR A 1 180 ? 15.405 13.528 -36.930 1.00 86.56 180 TYR A N 1
ATOM 1407 C CA . TYR A 1 180 ? 15.394 14.080 -35.576 1.00 86.56 180 TYR A CA 1
ATOM 1408 C C . TYR A 1 180 ? 15.225 12.979 -34.520 1.00 86.56 180 TYR A C 1
ATOM 1410 O O . TYR A 1 180 ? 14.324 12.146 -34.633 1.00 86.56 180 TYR A O 1
ATOM 1418 N N . ILE A 1 181 ? 16.051 12.996 -33.468 1.00 87.81 181 ILE A N 1
ATOM 1419 C CA . ILE A 1 181 ? 16.008 12.014 -32.375 1.00 87.81 181 ILE A CA 1
ATOM 1420 C C . ILE A 1 181 ? 15.498 12.649 -31.080 1.00 87.81 181 ILE A C 1
ATOM 1422 O O . ILE A 1 181 ? 16.168 13.491 -30.483 1.00 87.81 181 ILE A O 1
ATOM 1426 N N . LEU A 1 182 ? 14.368 12.146 -30.578 1.00 87.25 182 LEU A N 1
ATOM 1427 C CA . LEU A 1 182 ? 13.870 12.440 -29.234 1.00 87.25 182 LEU A CA 1
ATOM 1428 C C . LEU A 1 182 ? 13.849 11.168 -28.389 1.00 87.25 182 LEU A C 1
ATOM 1430 O O . LEU A 1 182 ? 12.980 10.315 -28.557 1.00 87.25 182 LEU A O 1
ATOM 1434 N N . LEU A 1 183 ? 14.788 11.057 -27.450 1.00 88.56 183 LEU A N 1
ATOM 1435 C CA . LEU A 1 183 ? 14.796 9.966 -26.479 1.00 88.56 183 LEU A CA 1
ATOM 1436 C C . LEU A 1 183 ? 13.673 10.145 -25.460 1.00 88.56 183 LEU A C 1
ATOM 1438 O O . LEU A 1 183 ? 13.617 11.143 -24.741 1.00 88.56 183 LEU A O 1
ATOM 1442 N N . GLN A 1 184 ? 12.816 9.136 -25.349 1.00 89.75 184 GLN A N 1
ATOM 1443 C CA . GLN A 1 184 ? 11.745 9.093 -24.364 1.00 89.75 184 GLN A CA 1
ATOM 1444 C C . GLN A 1 184 ? 11.974 7.946 -23.393 1.00 89.75 184 GLN A C 1
ATOM 1446 O O . GLN A 1 184 ? 12.360 6.845 -23.781 1.00 89.75 184 GLN A O 1
ATOM 1451 N N . ARG A 1 185 ? 11.727 8.196 -22.108 1.00 92.81 185 ARG A N 1
ATOM 1452 C CA . ARG A 1 185 ? 11.743 7.137 -21.102 1.00 92.81 185 ARG A CA 1
ATOM 1453 C C . ARG A 1 185 ? 10.596 6.166 -21.367 1.00 92.81 185 ARG A C 1
ATOM 1455 O O . ARG A 1 185 ? 9.455 6.591 -21.512 1.00 92.81 185 ARG A O 1
ATOM 1462 N N . ILE A 1 186 ? 10.880 4.872 -21.321 1.00 95.06 186 ILE A N 1
ATOM 1463 C CA . ILE A 1 186 ? 9.881 3.810 -21.548 1.00 95.06 186 ILE A CA 1
ATOM 1464 C C . ILE A 1 186 ? 9.476 3.061 -20.273 1.00 95.06 186 ILE A C 1
ATOM 1466 O O . ILE A 1 186 ? 8.677 2.129 -20.316 1.00 95.06 186 ILE A O 1
ATOM 1470 N N . ILE A 1 187 ? 10.011 3.489 -19.130 1.00 95.38 187 ILE A N 1
ATOM 1471 C CA . ILE A 1 187 ? 9.691 2.953 -17.808 1.00 95.38 187 ILE A CA 1
ATOM 1472 C C . ILE A 1 187 ? 8.556 3.764 -17.178 1.00 95.38 187 ILE A C 1
ATOM 1474 O O . ILE A 1 187 ? 8.614 4.997 -17.126 1.00 95.38 187 ILE A O 1
ATOM 1478 N N . GLY A 1 188 ? 7.526 3.056 -16.723 1.00 94.06 188 GLY A N 1
ATOM 1479 C CA . GLY A 1 188 ? 6.466 3.564 -15.861 1.00 94.06 188 GLY A CA 1
ATOM 1480 C C . GLY A 1 188 ? 6.807 3.343 -14.387 1.00 94.06 188 GLY A C 1
ATOM 1481 O O . GLY A 1 188 ? 7.593 2.455 -14.048 1.00 94.06 188 GLY A O 1
ATOM 1482 N N . MET A 1 189 ? 6.229 4.159 -13.505 1.00 93.62 189 MET A N 1
ATOM 1483 C CA . MET A 1 189 ? 6.482 4.088 -12.064 1.00 93.62 189 MET A CA 1
ATOM 1484 C C . MET A 1 189 ? 5.191 4.214 -11.255 1.00 93.62 189 MET A C 1
ATOM 1486 O O . MET A 1 189 ? 4.440 5.172 -11.437 1.00 93.62 189 MET A O 1
ATOM 1490 N N . MET A 1 190 ? 4.998 3.291 -10.316 1.00 94.44 190 MET A N 1
ATOM 1491 C CA . MET A 1 190 ? 4.019 3.375 -9.239 1.00 94.44 190 MET A CA 1
ATOM 1492 C C . MET A 1 190 ? 4.755 3.560 -7.912 1.00 94.44 190 MET A C 1
ATOM 1494 O O . MET A 1 190 ? 5.558 2.722 -7.511 1.00 94.44 190 MET A O 1
ATOM 1498 N N . ASN A 1 191 ? 4.482 4.667 -7.240 1.00 93.12 191 ASN A N 1
ATOM 1499 C CA . ASN A 1 191 ? 4.943 4.946 -5.895 1.00 93.12 191 ASN A CA 1
ATOM 1500 C C . ASN A 1 191 ? 3.861 4.534 -4.895 1.00 93.12 191 ASN A C 1
ATOM 1502 O O . ASN A 1 191 ? 2.801 5.156 -4.854 1.00 93.12 191 ASN A O 1
ATOM 1506 N N . VAL A 1 192 ? 4.125 3.507 -4.097 1.00 93.69 192 VAL A N 1
ATOM 1507 C CA . VAL A 1 192 ? 3.200 3.077 -3.045 1.00 93.69 192 VAL A CA 1
ATOM 1508 C C . VAL A 1 192 ? 3.731 3.473 -1.680 1.00 93.69 192 VAL A C 1
ATOM 1510 O O . VAL A 1 192 ? 4.903 3.274 -1.357 1.00 93.69 192 VAL A O 1
ATOM 1513 N N . HIS A 1 193 ? 2.844 4.046 -0.884 1.00 90.56 193 HIS A N 1
ATOM 1514 C CA . HIS A 1 193 ? 3.135 4.613 0.420 1.00 90.56 193 HIS A CA 1
ATOM 1515 C C . HIS A 1 193 ? 2.067 4.161 1.420 1.00 90.56 193 HIS A C 1
ATOM 1517 O O . HIS A 1 193 ? 0.936 3.882 1.027 1.00 90.56 193 HIS A O 1
ATOM 1523 N N . ARG A 1 194 ? 2.412 4.080 2.707 1.00 88.56 194 ARG A N 1
ATOM 1524 C CA . ARG A 1 194 ? 1.454 3.853 3.787 1.00 88.56 194 ARG A CA 1
ATOM 1525 C C . ARG A 1 194 ? 1.412 5.069 4.698 1.00 88.56 194 ARG A C 1
ATOM 1527 O O . ARG A 1 194 ? 2.411 5.390 5.327 1.00 88.56 194 ARG A O 1
ATOM 1534 N N . ASN A 1 195 ? 0.227 5.651 4.843 1.00 88.25 195 ASN A N 1
ATOM 1535 C CA . ASN A 1 195 ? 0.015 6.792 5.718 1.00 88.25 195 ASN A CA 1
ATOM 1536 C C . ASN A 1 195 ? 0.345 6.451 7.171 1.00 88.25 195 ASN A C 1
ATOM 1538 O O . ASN A 1 195 ? -0.091 5.418 7.694 1.00 88.25 195 ASN A O 1
ATOM 1542 N N . VAL A 1 196 ? 1.064 7.366 7.820 1.00 85.81 196 VAL A N 1
ATOM 1543 C CA . VAL A 1 196 ? 1.306 7.300 9.259 1.00 85.81 196 VAL A CA 1
ATOM 1544 C C . VAL A 1 196 ? -0.011 7.463 10.008 1.00 85.81 196 VAL A C 1
ATOM 1546 O O . VAL A 1 196 ? -0.843 8.316 9.697 1.00 85.81 196 VAL A O 1
ATOM 1549 N N . VAL A 1 197 ? -0.182 6.614 11.006 1.00 86.31 197 VAL A N 1
ATOM 1550 C CA . VAL A 1 197 ? -1.325 6.552 11.897 1.00 86.31 197 VAL A CA 1
ATOM 1551 C C . VAL A 1 197 ? -0.944 7.191 13.221 1.00 86.31 197 VAL A C 1
ATOM 1553 O O . VAL A 1 197 ? 0.040 6.794 13.849 1.00 86.31 197 VAL A O 1
ATOM 1556 N N . ASP A 1 198 ? -1.764 8.137 13.667 1.00 87.69 198 ASP A N 1
ATOM 1557 C CA . ASP A 1 198 ? -1.677 8.667 15.020 1.00 87.69 198 ASP A CA 1
ATOM 1558 C C . ASP A 1 198 ? -2.139 7.610 16.040 1.00 87.69 198 ASP A C 1
ATOM 1560 O O . ASP A 1 198 ? -3.245 7.063 15.959 1.00 87.69 198 ASP A O 1
ATOM 1564 N N . ALA A 1 199 ? -1.265 7.297 16.998 1.00 86.19 199 ALA A N 1
ATOM 1565 C CA . ALA A 1 199 ? -1.516 6.253 17.985 1.00 86.19 199 ALA A CA 1
ATOM 1566 C C . ALA A 1 199 ? -2.663 6.614 18.943 1.00 86.19 199 ALA A C 1
ATOM 1568 O O . ALA A 1 199 ? -3.391 5.724 19.385 1.00 86.19 199 ALA A O 1
ATOM 1569 N N . GLN A 1 200 ? -2.849 7.899 19.258 1.00 88.81 200 GLN A N 1
ATOM 1570 C CA . GLN A 1 200 ? -3.899 8.348 20.167 1.00 88.81 200 GLN A CA 1
ATOM 1571 C C . GLN A 1 200 ? -5.274 8.246 19.501 1.00 88.81 200 GLN A C 1
ATOM 1573 O O . GLN A 1 200 ? -6.217 7.737 20.112 1.00 88.81 200 GLN A O 1
ATOM 1578 N N . ASP A 1 201 ? -5.383 8.657 18.240 1.00 89.56 201 ASP A N 1
ATOM 1579 C CA . ASP A 1 201 ? -6.604 8.512 17.450 1.00 89.56 201 ASP A CA 1
ATOM 1580 C C . ASP A 1 201 ? -6.963 7.039 17.244 1.00 89.56 201 ASP A C 1
ATOM 1582 O O . ASP A 1 201 ? -8.126 6.649 17.392 1.00 89.56 201 ASP A O 1
ATOM 1586 N N . ALA A 1 202 ? -5.972 6.193 16.958 1.00 88.19 202 ALA A N 1
ATOM 1587 C CA . ALA A 1 202 ? -6.182 4.758 16.815 1.00 88.19 202 ALA A CA 1
ATOM 1588 C C . ALA A 1 202 ? -6.641 4.102 18.127 1.00 88.19 202 ALA A C 1
ATOM 1590 O O . ALA A 1 202 ? -7.577 3.301 18.115 1.00 88.19 202 ALA A O 1
ATOM 1591 N N . LEU A 1 203 ? -6.043 4.474 19.264 1.00 90.44 203 LEU A N 1
ATOM 1592 C CA . LEU A 1 203 ? -6.466 4.008 20.585 1.00 90.44 203 LEU A CA 1
ATOM 1593 C C . LEU A 1 203 ? -7.912 4.419 20.888 1.00 90.44 203 LEU A C 1
ATOM 1595 O O . LEU A 1 203 ? -8.708 3.591 21.332 1.00 90.44 203 LEU A O 1
ATOM 1599 N N . ASN A 1 204 ? -8.270 5.674 20.603 1.00 90.56 204 ASN A N 1
ATOM 1600 C CA . ASN A 1 204 ? -9.630 6.176 20.787 1.00 90.56 204 ASN A CA 1
ATOM 1601 C C . ASN A 1 204 ? -10.636 5.388 19.934 1.00 90.56 204 ASN A C 1
ATOM 1603 O O . ASN A 1 204 ? -11.693 4.999 20.433 1.00 90.56 204 ASN A O 1
ATOM 1607 N N . LYS A 1 205 ? -10.300 5.101 18.667 1.00 90.44 205 LYS A N 1
ATOM 1608 C CA . LYS A 1 205 ? -11.118 4.250 17.788 1.00 90.44 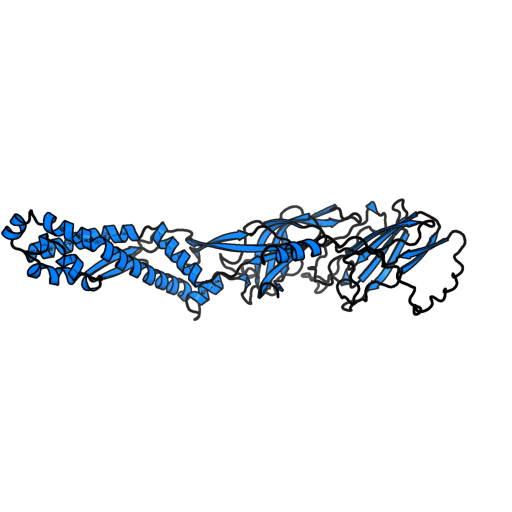205 LYS A CA 1
ATOM 1609 C C . LYS A 1 205 ? -11.270 2.835 18.342 1.00 90.44 205 LYS A C 1
ATOM 1611 O O . LYS A 1 205 ? -12.395 2.357 18.441 1.00 90.44 205 LYS A O 1
ATOM 1616 N N . LEU A 1 206 ? -10.180 2.196 18.773 1.00 92.81 206 LEU A N 1
ATOM 1617 C CA . LEU A 1 206 ? -10.216 0.846 19.342 1.00 92.81 206 LEU A CA 1
ATOM 1618 C C . LEU A 1 206 ? -11.113 0.776 20.584 1.00 92.81 206 LEU A C 1
ATOM 1620 O O . LEU A 1 206 ? -11.983 -0.091 20.670 1.00 92.81 206 LEU A O 1
ATOM 1624 N N . VAL A 1 207 ? -10.940 1.709 21.525 1.00 94.62 207 VAL A N 1
ATOM 1625 C CA . VAL A 1 207 ? -11.767 1.810 22.737 1.00 94.62 207 VAL A CA 1
ATOM 1626 C C . VAL A 1 207 ? -13.236 1.979 22.367 1.00 94.62 207 VAL A C 1
ATOM 1628 O O . VAL A 1 207 ? -14.075 1.225 22.860 1.00 94.62 207 VAL A O 1
ATOM 1631 N N . ASN A 1 208 ? -13.547 2.908 21.459 1.00 94.25 208 ASN A N 1
ATOM 1632 C CA . ASN A 1 208 ? -14.913 3.142 20.996 1.00 94.25 208 ASN A CA 1
ATOM 1633 C C . ASN A 1 208 ? -15.516 1.901 20.329 1.00 94.25 208 ASN A C 1
ATOM 1635 O O . ASN A 1 208 ? -16.652 1.537 20.629 1.00 94.25 208 ASN A O 1
ATOM 1639 N N . ASN A 1 209 ? -14.760 1.207 19.482 1.00 94.56 209 ASN A N 1
ATOM 1640 C CA . ASN A 1 209 ? -15.199 -0.033 18.854 1.00 94.56 209 ASN A CA 1
ATOM 1641 C C . ASN A 1 209 ? -15.497 -1.111 19.905 1.00 94.56 209 ASN A C 1
ATOM 1643 O O . ASN A 1 209 ? -16.538 -1.752 19.841 1.00 94.56 209 ASN A O 1
ATOM 1647 N N . ILE A 1 210 ? -14.644 -1.283 20.919 1.00 95.31 210 ILE A N 1
ATOM 1648 C CA . ILE A 1 210 ? -14.879 -2.251 22.002 1.00 95.31 210 ILE A CA 1
ATOM 1649 C C . ILE A 1 210 ? -16.172 -1.933 22.757 1.00 95.31 210 ILE A C 1
ATOM 1651 O O . ILE A 1 210 ? -17.020 -2.811 22.929 1.00 95.31 210 ILE A O 1
ATOM 1655 N N . VAL A 1 211 ? -16.343 -0.686 23.204 1.00 95.94 211 VAL A N 1
ATOM 1656 C CA . VAL A 1 211 ? -17.490 -0.333 24.051 1.00 95.94 211 VAL A CA 1
ATOM 1657 C C . VAL A 1 211 ? -18.820 -0.312 23.310 1.00 95.94 211 VAL A C 1
ATOM 1659 O O . VAL A 1 211 ? -19.851 -0.621 23.913 1.00 95.94 211 VAL A O 1
ATOM 1662 N N . THR A 1 212 ? -18.799 0.006 22.015 1.00 95.50 212 THR A N 1
ATOM 1663 C CA . THR A 1 212 ? -19.990 -0.005 21.160 1.00 95.50 212 THR A CA 1
ATOM 1664 C C . THR A 1 212 ? -20.383 -1.421 20.758 1.00 95.50 212 THR A C 1
ATOM 1666 O O . THR A 1 212 ? -21.544 -1.776 20.935 1.00 95.50 212 THR A O 1
ATOM 1669 N N . GLN A 1 213 ? -19.437 -2.250 20.303 1.00 95.62 213 GLN A N 1
ATOM 1670 C CA . GLN A 1 213 ? -19.717 -3.621 19.855 1.00 95.62 213 GLN A CA 1
ATOM 1671 C C . GLN A 1 213 ? -20.211 -4.520 20.992 1.00 95.62 213 GLN A C 1
ATOM 1673 O O . GLN A 1 213 ? -21.106 -5.334 20.790 1.00 95.62 213 GLN A O 1
ATOM 1678 N N . ILE A 1 214 ? -19.671 -4.351 22.203 1.00 95.81 214 ILE A N 1
ATOM 1679 C CA . ILE A 1 214 ? -20.132 -5.102 23.382 1.00 95.81 214 ILE A CA 1
ATOM 1680 C C . ILE A 1 214 ? -21.410 -4.487 23.976 1.00 95.81 214 ILE A C 1
ATOM 1682 O O . ILE A 1 214 ? -22.179 -5.165 24.653 1.00 95.81 214 ILE A O 1
ATOM 1686 N N . GLY A 1 215 ? -21.663 -3.198 23.733 1.00 96.38 215 GLY A N 1
ATOM 1687 C CA . GLY A 1 215 ? -22.815 -2.498 24.295 1.00 96.38 215 GLY A CA 1
ATOM 1688 C C . GLY A 1 215 ? -22.677 -2.226 25.795 1.00 96.38 215 GLY A C 1
ATOM 1689 O O . GLY A 1 215 ? -23.670 -2.272 26.526 1.00 96.38 215 GLY A O 1
ATOM 1690 N N . TYR A 1 216 ? -21.465 -1.912 26.275 1.00 96.88 216 TYR A N 1
ATOM 1691 C CA . TYR A 1 216 ? -21.210 -1.730 27.712 1.00 96.88 216 TYR A CA 1
ATOM 1692 C C . TYR A 1 216 ? -22.084 -0.663 28.362 1.00 96.88 216 TYR A C 1
ATOM 1694 O O . TYR A 1 216 ? -22.406 -0.795 29.539 1.00 96.88 216 TYR A O 1
ATOM 1702 N N . LYS A 1 217 ? -22.504 0.371 27.624 1.00 96.94 217 LYS A N 1
ATOM 1703 C CA . LYS A 1 217 ? -23.409 1.387 28.172 1.00 96.94 217 LYS A CA 1
ATOM 1704 C C . LYS A 1 217 ? -24.727 0.767 28.656 1.00 96.94 217 LYS A C 1
ATOM 1706 O O . LYS A 1 217 ? -25.159 1.074 29.761 1.00 96.94 217 LYS A O 1
ATOM 1711 N N . ASN A 1 218 ? -25.296 -0.166 27.891 1.00 97.25 218 ASN A N 1
ATOM 1712 C CA . ASN A 1 218 ? -26.532 -0.864 28.255 1.00 97.25 218 ASN A CA 1
ATOM 1713 C C . ASN A 1 218 ? -26.306 -1.845 29.413 1.00 97.25 218 ASN A C 1
ATOM 1715 O O . ASN A 1 218 ? -27.126 -1.924 30.323 1.00 97.25 218 ASN A O 1
ATOM 1719 N N . ILE A 1 219 ? -25.175 -2.563 29.410 1.00 96.25 219 ILE A N 1
ATOM 1720 C CA . ILE A 1 219 ? -24.800 -3.478 30.504 1.00 96.25 219 ILE A CA 1
ATOM 1721 C C . ILE A 1 219 ? -24.672 -2.704 31.822 1.00 96.25 219 ILE A C 1
ATOM 1723 O O . ILE A 1 219 ? -25.247 -3.105 32.837 1.00 96.25 219 ILE A O 1
ATOM 1727 N N . ILE A 1 220 ? -23.961 -1.572 31.795 1.00 97.75 220 ILE A N 1
ATOM 1728 C CA . ILE A 1 220 ? -23.793 -0.690 32.951 1.00 97.75 220 ILE A CA 1
ATOM 1729 C C . ILE A 1 220 ? -25.145 -0.163 33.409 1.00 97.75 220 ILE A C 1
ATOM 1731 O O . ILE A 1 220 ? -25.446 -0.265 34.593 1.00 97.75 220 ILE A O 1
ATOM 1735 N N . GLN A 1 221 ? -25.964 0.358 32.494 1.00 97.94 221 GLN A N 1
ATOM 1736 C CA . GLN A 1 221 ? -27.272 0.914 32.827 1.00 97.94 221 GLN A CA 1
ATOM 1737 C C . GLN A 1 221 ? -28.174 -0.123 33.505 1.00 97.94 221 GLN A C 1
ATOM 1739 O O . GLN A 1 221 ? -28.668 0.115 34.602 1.00 97.94 221 GLN A O 1
ATOM 1744 N N . ASN A 1 222 ? -28.340 -1.304 32.911 1.00 97.69 222 ASN A N 1
ATOM 1745 C CA . ASN A 1 222 ? -29.209 -2.344 33.466 1.00 97.69 222 ASN A CA 1
ATOM 1746 C C . ASN A 1 222 ? -28.726 -2.813 34.846 1.00 97.69 222 ASN A C 1
ATOM 1748 O O . ASN A 1 222 ? -29.522 -2.956 35.777 1.00 97.69 222 ASN A O 1
ATOM 1752 N N . THR A 1 223 ? -27.412 -2.998 35.002 1.00 96.56 223 THR A N 1
ATOM 1753 C CA . THR A 1 223 ? -26.823 -3.444 36.273 1.00 96.56 223 THR A CA 1
ATOM 1754 C C . THR A 1 223 ? -26.938 -2.363 37.346 1.00 96.56 223 THR A C 1
ATOM 1756 O O . THR A 1 223 ? -27.404 -2.630 38.453 1.00 96.56 223 THR A O 1
ATOM 1759 N N . ALA A 1 224 ? -26.582 -1.119 37.015 1.00 96.94 224 ALA A N 1
ATOM 1760 C CA . ALA A 1 224 ? -26.681 0.012 37.929 1.00 96.94 224 ALA A CA 1
ATOM 1761 C C . ALA A 1 224 ? -28.132 0.276 38.347 1.00 96.94 224 ALA A C 1
ATOM 1763 O O . ALA A 1 224 ? -28.373 0.575 39.512 1.00 96.94 224 ALA A O 1
ATOM 1764 N N . GLN A 1 225 ? -29.105 0.121 37.443 1.00 97.50 225 GLN A N 1
ATOM 1765 C CA . GLN A 1 225 ? -30.523 0.281 37.763 1.00 97.50 225 GLN A CA 1
ATOM 1766 C C . GLN A 1 225 ? -30.991 -0.743 38.803 1.00 97.50 225 GLN A C 1
ATOM 1768 O O . GLN A 1 225 ? -31.661 -0.365 39.767 1.00 97.50 225 GLN A O 1
ATOM 1773 N N . GLY A 1 226 ? -30.622 -2.018 38.643 1.00 96.81 226 GLY A N 1
ATOM 1774 C CA . GLY A 1 226 ? -30.951 -3.070 39.609 1.00 96.81 226 GLY A CA 1
ATOM 1775 C C . GLY A 1 226 ? -30.327 -2.821 40.986 1.00 96.81 226 GLY A C 1
ATOM 1776 O O . GLY A 1 226 ? -31.016 -2.907 42.007 1.00 96.81 226 GLY A O 1
ATOM 1777 N N . LEU A 1 227 ? -29.047 -2.433 41.010 1.00 96.50 227 LEU A N 1
ATOM 1778 C CA . LEU A 1 227 ? -28.323 -2.107 42.242 1.00 96.50 227 LEU A CA 1
ATOM 1779 C C . LEU A 1 227 ? -28.916 -0.873 42.939 1.00 96.50 227 LEU A C 1
ATOM 1781 O O . LEU A 1 227 ? -29.251 -0.942 44.117 1.00 96.50 227 LEU A O 1
ATOM 1785 N N . LEU A 1 228 ? -29.137 0.224 42.207 1.00 96.44 228 LEU A N 1
ATOM 1786 C CA . LEU A 1 228 ? -29.754 1.446 42.736 1.00 96.44 228 LEU A CA 1
ATOM 1787 C C . LEU A 1 228 ? -31.140 1.175 43.318 1.00 96.44 228 LEU A C 1
ATOM 1789 O O . LEU A 1 228 ? -31.439 1.623 44.420 1.00 96.44 228 LEU A O 1
ATOM 1793 N N . THR A 1 229 ? -31.977 0.426 42.597 1.00 97.00 229 THR A N 1
ATOM 1794 C CA . THR A 1 229 ? -33.329 0.082 43.059 1.00 97.00 229 THR A CA 1
ATOM 1795 C C . THR A 1 229 ? -33.274 -0.659 44.391 1.00 97.00 229 THR A C 1
ATOM 1797 O O . THR A 1 229 ? -34.036 -0.339 45.299 1.00 97.00 229 THR A O 1
ATOM 1800 N N . THR A 1 230 ? -32.354 -1.615 44.523 1.00 96.69 230 THR A N 1
ATOM 1801 C CA . THR A 1 230 ? -32.185 -2.415 45.742 1.00 96.69 230 THR A CA 1
ATOM 1802 C C . THR A 1 230 ? -31.688 -1.562 46.910 1.00 96.69 230 THR A C 1
ATOM 1804 O O . THR A 1 230 ? -32.312 -1.545 47.969 1.00 96.69 230 THR A O 1
ATOM 1807 N N . GLU A 1 231 ? -30.617 -0.792 46.708 1.00 95.94 231 GLU A N 1
ATOM 1808 C CA . GLU A 1 231 ? -30.022 0.051 47.752 1.00 95.94 231 GLU A CA 1
ATOM 1809 C C . GLU A 1 231 ? -30.983 1.148 48.231 1.00 95.94 231 GLU A C 1
ATOM 1811 O O . GLU A 1 231 ? -31.154 1.364 49.433 1.00 95.94 231 GLU A O 1
ATOM 1816 N N . ILE A 1 232 ? -31.688 1.804 47.304 1.00 95.81 232 ILE A N 1
ATOM 1817 C CA . ILE A 1 232 ? -32.661 2.848 47.646 1.00 95.81 232 ILE A CA 1
ATOM 1818 C C . ILE A 1 232 ? -33.873 2.238 48.361 1.00 95.81 232 ILE A C 1
ATOM 1820 O O . ILE A 1 232 ? -34.326 2.813 49.350 1.00 95.81 232 ILE A O 1
ATOM 1824 N N . LYS A 1 233 ? -34.374 1.066 47.935 1.00 96.00 233 LYS A N 1
ATOM 1825 C CA . LYS A 1 233 ? -35.441 0.347 48.659 1.00 96.00 233 LYS A CA 1
ATOM 1826 C C . LYS A 1 233 ? -35.037 0.051 50.099 1.00 96.00 233 LYS A C 1
ATOM 1828 O O . LYS A 1 233 ? -35.811 0.333 51.011 1.00 96.00 233 LYS A O 1
ATOM 1833 N N . ASN A 1 234 ? -33.822 -0.448 50.313 1.00 95.06 234 ASN A N 1
ATOM 1834 C CA . ASN A 1 234 ? -33.311 -0.749 51.651 1.00 95.06 234 ASN A CA 1
ATOM 1835 C C . ASN A 1 234 ? -33.212 0.511 52.523 1.00 95.06 234 ASN A C 1
ATOM 1837 O O . ASN A 1 234 ? -33.603 0.495 53.693 1.00 95.06 234 ASN A O 1
ATOM 1841 N N . ILE A 1 235 ? -32.741 1.628 51.963 1.00 94.56 235 ILE A N 1
ATOM 1842 C CA . ILE A 1 235 ? -32.668 2.906 52.680 1.00 94.56 235 ILE A CA 1
ATOM 1843 C C . ILE A 1 235 ? -34.064 3.427 53.026 1.00 94.56 235 ILE A C 1
ATOM 1845 O O . ILE A 1 235 ? -34.312 3.753 54.183 1.00 94.56 235 ILE A O 1
ATOM 1849 N N . VAL A 1 236 ? -34.984 3.487 52.060 1.00 93.94 236 VAL A N 1
ATOM 1850 C CA . VAL A 1 236 ? -36.345 3.992 52.300 1.00 93.94 236 VAL A CA 1
ATOM 1851 C C . VAL A 1 236 ? -37.058 3.116 53.331 1.00 93.94 236 VAL A C 1
ATOM 1853 O O . VAL A 1 236 ? -37.579 3.644 54.308 1.00 93.94 236 VAL A O 1
ATOM 1856 N N . GLY A 1 237 ? -37.008 1.790 53.178 1.00 92.88 237 GLY A N 1
ATOM 1857 C CA . GLY A 1 237 ? -37.666 0.852 54.090 1.00 92.88 237 GLY A CA 1
ATOM 1858 C C . GLY A 1 237 ? -37.092 0.829 55.511 1.00 92.88 237 GLY A C 1
ATOM 1859 O O . GLY A 1 237 ? -37.806 0.474 56.441 1.00 92.88 237 GLY A O 1
ATOM 1860 N N . SER A 1 238 ? -35.826 1.218 55.701 1.00 93.19 238 SER A N 1
ATOM 1861 C CA . SER A 1 238 ? -35.192 1.273 57.030 1.00 93.19 238 SER A CA 1
ATOM 1862 C C . SER A 1 238 ? -35.251 2.649 57.697 1.00 93.19 238 SER A C 1
ATOM 1864 O O . SER A 1 238 ? -35.060 2.744 58.910 1.00 93.19 238 SER A O 1
ATOM 1866 N N . ARG A 1 239 ? -35.472 3.724 56.931 1.00 92.12 239 ARG A N 1
ATOM 1867 C CA . ARG A 1 239 ? -35.407 5.113 57.423 1.00 92.12 239 ARG A CA 1
ATOM 1868 C C . ARG A 1 239 ? -36.750 5.830 57.451 1.00 92.12 239 ARG A C 1
ATOM 1870 O O . ARG A 1 239 ? -36.854 6.839 58.143 1.00 92.12 239 ARG A O 1
ATOM 1877 N N . VAL A 1 240 ? -37.743 5.346 56.712 1.00 91.50 240 VAL A N 1
ATOM 1878 C CA . VAL A 1 240 ? -39.087 5.930 56.644 1.00 91.50 240 VAL A CA 1
ATOM 1879 C C . VAL A 1 240 ? -40.075 4.949 57.264 1.00 91.50 240 VAL A C 1
ATOM 1881 O O . VAL A 1 240 ? -40.046 3.758 56.962 1.00 91.50 240 VAL A O 1
ATOM 1884 N N . ASP A 1 241 ? -40.941 5.433 58.150 1.00 91.69 241 ASP A N 1
ATOM 1885 C CA . ASP A 1 241 ? -41.948 4.590 58.786 1.00 91.69 241 ASP A CA 1
ATOM 1886 C C . ASP A 1 241 ? -43.022 4.127 57.780 1.00 91.69 241 ASP A C 1
ATOM 1888 O O . ASP A 1 241 ? -43.315 4.791 56.780 1.00 91.69 241 ASP A O 1
ATOM 1892 N N . GLY A 1 242 ? -43.631 2.970 58.051 1.00 88.25 242 GLY A N 1
ATOM 1893 C CA . GLY A 1 242 ? -44.593 2.345 57.139 1.00 88.25 242 GLY A CA 1
ATOM 1894 C C . GLY A 1 242 ? -45.860 3.171 56.884 1.00 88.25 242 GLY A C 1
ATOM 1895 O O . GLY A 1 242 ? -46.451 3.041 55.812 1.00 88.25 242 GLY A O 1
ATOM 1896 N N . ILE A 1 243 ? -46.259 4.044 57.820 1.00 89.00 243 ILE A N 1
ATOM 1897 C CA . ILE A 1 243 ? -47.419 4.932 57.643 1.00 89.00 243 ILE A CA 1
ATOM 1898 C C . ILE A 1 243 ? -47.070 5.998 56.603 1.00 89.00 243 ILE A C 1
ATOM 1900 O O . ILE A 1 243 ? -47.808 6.171 55.633 1.00 89.00 243 ILE A O 1
ATOM 1904 N N . THR A 1 244 ? -45.914 6.649 56.746 1.00 88.94 244 THR A N 1
ATOM 1905 C CA . THR A 1 244 ? -45.411 7.634 55.780 1.00 88.94 244 THR A CA 1
ATOM 1906 C C . THR A 1 244 ? -45.205 7.019 54.393 1.00 88.94 244 THR A C 1
ATOM 1908 O O . THR A 1 244 ? -45.606 7.618 53.396 1.00 88.94 244 THR A O 1
ATOM 1911 N N . ILE A 1 245 ? -44.661 5.798 54.301 1.00 90.38 245 ILE A N 1
ATOM 1912 C CA . ILE A 1 245 ? -44.537 5.077 53.019 1.00 90.38 245 ILE A CA 1
ATOM 1913 C C . ILE A 1 245 ? -45.915 4.832 52.385 1.00 90.38 245 ILE A C 1
ATOM 1915 O O . ILE A 1 245 ? -46.083 5.048 51.184 1.00 90.38 245 ILE A O 1
ATOM 1919 N N . GLY A 1 246 ? -46.909 4.407 53.172 1.00 87.19 246 GLY A N 1
ATOM 1920 C CA . GLY A 1 246 ? -48.278 4.197 52.694 1.00 87.19 246 GLY A CA 1
ATOM 1921 C C . GLY A 1 246 ? -48.930 5.482 52.173 1.00 87.19 246 GLY A C 1
ATOM 1922 O O . GLY A 1 246 ? -49.533 5.471 51.101 1.00 87.19 246 GLY A O 1
ATOM 1923 N N . LEU A 1 247 ? -48.746 6.603 52.880 1.00 89.19 247 LEU A N 1
ATOM 1924 C CA . LEU A 1 247 ? -49.262 7.922 52.488 1.00 89.19 247 LEU A CA 1
ATOM 1925 C C . LEU A 1 247 ? -48.647 8.447 51.184 1.00 89.19 247 LEU A C 1
ATOM 1927 O O . LEU A 1 247 ? -49.308 9.166 50.438 1.00 89.19 247 LEU A O 1
ATOM 1931 N N . LEU A 1 248 ? -47.400 8.074 50.891 1.00 88.75 248 LEU A N 1
ATOM 1932 C CA . LEU A 1 248 ? -46.695 8.446 49.662 1.00 88.75 248 LEU A CA 1
ATOM 1933 C C . LEU A 1 248 ? -46.977 7.495 48.482 1.00 88.75 248 LEU A C 1
ATOM 1935 O O . LEU A 1 248 ? -46.345 7.620 47.435 1.00 88.75 248 LEU A O 1
ATOM 1939 N N . GLY A 1 249 ? -47.928 6.563 48.621 1.00 89.19 249 GLY A N 1
ATOM 1940 C CA . GLY A 1 249 ? -48.328 5.644 47.549 1.00 89.19 249 GLY A CA 1
ATOM 1941 C C . GLY A 1 249 ? -47.509 4.351 47.477 1.00 89.19 249 GLY A C 1
ATOM 1942 O O . GLY A 1 249 ? -47.563 3.649 46.468 1.00 89.19 249 GLY A O 1
ATOM 1943 N N . GLY A 1 250 ? -46.768 4.015 48.537 1.00 92.75 250 GLY A N 1
ATOM 1944 C CA . GLY A 1 250 ? -45.958 2.802 48.637 1.00 92.75 250 GLY A CA 1
ATOM 1945 C C . GLY A 1 250 ? -44.479 3.012 48.301 1.00 92.75 250 GLY A C 1
ATOM 1946 O O . GLY A 1 250 ? -44.065 4.039 47.767 1.00 92.75 250 GLY A O 1
ATOM 1947 N N . ILE A 1 251 ? -43.651 2.011 48.618 1.00 93.12 251 ILE A N 1
ATOM 1948 C CA . ILE A 1 251 ? -42.188 2.122 48.496 1.00 93.12 251 ILE A CA 1
ATOM 1949 C C . ILE A 1 251 ? -41.732 2.346 47.048 1.00 93.12 251 ILE A C 1
ATOM 1951 O O . ILE A 1 251 ? -40.823 3.135 46.802 1.00 93.12 251 ILE A O 1
ATOM 1955 N N . ASP A 1 252 ? -42.396 1.715 46.079 1.00 93.12 252 ASP A N 1
ATOM 1956 C CA . ASP A 1 252 ? -42.056 1.852 44.661 1.00 93.12 252 ASP A CA 1
ATOM 1957 C C . ASP A 1 252 ? -42.394 3.245 44.116 1.00 93.12 252 ASP A C 1
ATOM 1959 O O . ASP A 1 252 ? -41.662 3.759 43.269 1.00 93.12 252 ASP A O 1
ATOM 1963 N N . ALA A 1 253 ? -43.443 3.895 44.637 1.00 92.75 253 ALA A N 1
ATOM 1964 C CA . ALA A 1 253 ? -43.783 5.268 44.272 1.00 92.75 253 ALA A CA 1
ATOM 1965 C C . ALA A 1 253 ? -42.667 6.248 44.667 1.00 92.75 253 ALA A C 1
ATOM 1967 O O . ALA A 1 253 ? -42.421 7.209 43.944 1.00 92.75 253 ALA A O 1
ATOM 1968 N N . ILE A 1 254 ? -41.946 5.963 45.759 1.00 92.44 254 ILE A N 1
ATOM 1969 C CA . ILE A 1 254 ? -40.786 6.738 46.222 1.00 92.44 254 ILE A CA 1
ATOM 1970 C C . ILE A 1 254 ? -39.522 6.361 45.438 1.00 92.44 254 ILE A C 1
ATOM 1972 O O . ILE A 1 254 ? -38.796 7.237 44.975 1.00 92.44 254 ILE A O 1
ATOM 1976 N N . VAL A 1 255 ? -39.240 5.064 45.283 1.00 94.69 255 VAL A N 1
ATOM 1977 C CA . VAL A 1 255 ? -37.980 4.565 44.704 1.00 94.69 255 VAL A CA 1
ATOM 1978 C C . VAL A 1 255 ? -37.884 4.855 43.207 1.00 94.69 255 VAL A C 1
ATOM 1980 O O . VAL A 1 255 ? -36.836 5.305 42.742 1.00 94.69 255 VAL A O 1
ATOM 1983 N N . ASN A 1 256 ? -38.955 4.618 42.444 1.00 94.81 256 ASN A N 1
ATOM 1984 C CA . ASN A 1 256 ? -38.908 4.692 40.982 1.00 94.81 256 ASN A CA 1
ATOM 1985 C C . ASN A 1 256 ? -38.514 6.089 40.462 1.00 94.81 256 ASN A C 1
ATOM 1987 O O . ASN A 1 256 ? -37.626 6.157 39.610 1.00 94.81 256 ASN A O 1
ATOM 1991 N N . PRO A 1 257 ? -39.065 7.210 40.978 1.00 93.62 257 PRO A N 1
ATOM 1992 C CA . PRO A 1 257 ? -38.621 8.550 40.594 1.00 93.62 257 PRO A CA 1
ATOM 1993 C C . PRO A 1 257 ? -37.149 8.822 40.913 1.00 93.62 257 PRO A C 1
ATOM 1995 O O . PRO A 1 257 ? -36.464 9.467 40.121 1.00 93.62 257 PRO A O 1
ATOM 1998 N N . ILE A 1 258 ? -36.645 8.319 42.044 1.00 93.75 258 ILE A N 1
ATOM 1999 C CA . ILE A 1 258 ? -35.241 8.494 42.436 1.00 93.75 258 ILE A CA 1
ATOM 2000 C C . ILE A 1 258 ? -34.337 7.758 41.447 1.00 93.75 258 ILE A C 1
ATOM 2002 O O . ILE A 1 258 ? -33.428 8.356 40.875 1.00 93.75 258 ILE A O 1
ATOM 2006 N N . VAL A 1 259 ? -34.618 6.476 41.192 1.00 95.81 259 VAL A N 1
ATOM 2007 C CA . VAL A 1 259 ? -33.845 5.657 40.248 1.00 95.81 259 VAL A CA 1
ATOM 2008 C C . VAL A 1 259 ? -33.889 6.264 38.845 1.00 95.81 259 VAL A C 1
ATOM 2010 O O . VAL A 1 259 ? -32.841 6.399 38.220 1.00 95.81 259 VAL A O 1
ATOM 2013 N N . ALA A 1 260 ? -35.060 6.699 38.371 1.00 95.31 260 ALA A N 1
ATOM 2014 C CA . ALA A 1 260 ? -35.219 7.307 37.049 1.00 95.31 260 ALA A CA 1
ATOM 2015 C C . ALA A 1 260 ? -34.371 8.579 36.861 1.00 95.31 260 ALA A C 1
ATOM 2017 O O . ALA A 1 260 ? -33.867 8.821 35.767 1.00 95.31 260 ALA A O 1
ATOM 2018 N N . ASN A 1 261 ? -34.172 9.367 37.922 1.00 94.56 261 ASN A N 1
ATOM 2019 C CA . ASN A 1 261 ? -33.361 10.586 37.872 1.00 94.56 261 ASN A CA 1
ATOM 2020 C C . ASN A 1 261 ? -31.862 10.333 38.107 1.00 94.56 261 ASN A C 1
ATOM 2022 O O . ASN A 1 261 ? -31.032 11.121 37.657 1.00 94.56 261 ASN A O 1
ATOM 2026 N N . LEU A 1 262 ? -31.493 9.240 38.786 1.00 95.56 262 LEU A N 1
ATOM 2027 C CA . LEU A 1 262 ? -30.091 8.901 39.062 1.00 95.56 262 LEU A CA 1
ATOM 2028 C C . LEU A 1 262 ? -29.458 7.988 38.014 1.00 95.56 262 LEU A C 1
ATOM 2030 O O . LEU A 1 262 ? -28.240 8.032 37.839 1.00 95.56 262 LEU A O 1
ATOM 2034 N N . ILE A 1 263 ? -30.248 7.178 37.308 1.00 96.62 263 ILE A N 1
ATOM 2035 C CA . ILE A 1 263 ? -29.701 6.126 36.451 1.00 96.62 263 ILE A CA 1
ATOM 2036 C C . ILE A 1 263 ? -28.816 6.676 35.332 1.00 96.62 263 ILE A C 1
ATOM 2038 O O . ILE A 1 263 ? -27.728 6.149 35.107 1.00 96.62 263 ILE A O 1
ATOM 2042 N N . GLN A 1 264 ? -29.233 7.754 34.668 1.00 96.00 264 GLN A N 1
ATOM 2043 C CA . GLN A 1 264 ? -28.469 8.342 33.571 1.00 96.00 264 GLN A CA 1
ATOM 2044 C C . GLN A 1 264 ? -27.143 8.967 34.066 1.00 96.00 264 GLN A C 1
ATOM 2046 O O . GLN A 1 264 ? -26.093 8.548 33.575 1.00 96.00 264 GLN A O 1
ATOM 2051 N N . PRO A 1 265 ? -27.128 9.855 35.087 1.00 96.50 265 PRO A N 1
ATOM 2052 C CA . PRO A 1 265 ? -25.880 10.389 35.649 1.00 96.50 265 PRO A CA 1
ATOM 2053 C C . PRO A 1 265 ? -24.905 9.322 36.170 1.00 96.50 265 PRO A C 1
ATOM 2055 O O . PRO A 1 265 ? -23.689 9.434 35.982 1.00 96.50 265 PRO A O 1
ATOM 2058 N N . VAL A 1 266 ? -25.431 8.282 36.826 1.00 97.12 266 VAL A N 1
ATOM 2059 C CA . VAL A 1 266 ? -24.639 7.150 37.329 1.00 97.12 266 VAL A CA 1
ATOM 2060 C C . VAL A 1 266 ? -24.044 6.361 36.168 1.00 97.12 266 VAL A C 1
ATOM 2062 O O . VAL A 1 266 ? -22.839 6.114 36.156 1.00 97.12 266 VAL A O 1
ATOM 2065 N N . THR A 1 267 ? -24.860 6.032 35.164 1.00 97.75 267 THR A N 1
ATOM 2066 C CA . THR A 1 267 ? -24.419 5.315 33.960 1.00 97.75 267 THR A CA 1
ATOM 2067 C C . THR A 1 267 ? -23.325 6.083 33.233 1.00 97.75 267 THR A C 1
ATOM 2069 O O . THR A 1 267 ? -22.298 5.496 32.911 1.00 97.75 267 THR A O 1
ATOM 2072 N N . ASP A 1 268 ? -23.492 7.388 33.010 1.00 96.62 268 ASP A N 1
ATOM 2073 C CA . ASP A 1 268 ? -22.501 8.191 32.288 1.00 96.62 268 ASP A CA 1
ATOM 2074 C C . ASP A 1 268 ? -21.178 8.293 33.066 1.00 96.62 268 ASP A C 1
ATOM 2076 O O . ASP A 1 268 ? -20.097 8.200 32.480 1.00 96.62 268 ASP A O 1
ATOM 2080 N N . THR A 1 269 ? -21.232 8.395 34.398 1.00 96.69 269 THR A N 1
ATOM 2081 C CA . THR A 1 269 ? -20.029 8.437 35.243 1.00 96.69 269 THR A CA 1
ATOM 2082 C C . THR A 1 269 ? -19.296 7.092 35.260 1.00 96.69 269 THR A C 1
ATOM 2084 O O . THR A 1 269 ? -18.072 7.059 35.110 1.00 96.69 269 THR A O 1
ATOM 2087 N N . LEU A 1 270 ? -20.024 5.980 35.400 1.00 97.31 270 LEU A N 1
ATOM 2088 C CA . LEU A 1 270 ? -19.468 4.623 35.332 1.00 97.31 270 LEU A CA 1
ATOM 2089 C C . LEU A 1 270 ? -18.901 4.314 33.944 1.00 97.31 270 LEU A C 1
ATOM 2091 O O . LEU A 1 270 ? -17.798 3.785 33.835 1.00 97.31 270 LEU A O 1
ATOM 2095 N N . TYR A 1 271 ? -19.607 4.705 32.884 1.00 97.31 271 TYR A N 1
ATOM 2096 C CA . TYR A 1 271 ? -19.160 4.541 31.504 1.00 97.31 271 TYR A CA 1
ATOM 2097 C C . TYR A 1 271 ? -17.871 5.327 31.235 1.00 97.31 271 TYR A C 1
ATOM 2099 O O . TYR A 1 271 ? -16.915 4.783 30.691 1.00 97.31 271 TYR A O 1
ATOM 2107 N N . ASN A 1 272 ? -17.773 6.572 31.707 1.00 95.69 272 ASN A N 1
ATOM 2108 C CA . ASN A 1 272 ? -16.542 7.357 31.592 1.00 95.69 272 ASN A CA 1
ATOM 2109 C C . ASN A 1 272 ? -15.369 6.742 32.378 1.00 95.69 272 ASN A C 1
ATOM 2111 O O . ASN A 1 272 ? -14.220 6.838 31.941 1.00 95.69 272 ASN A O 1
ATOM 2115 N N . ARG A 1 273 ? -15.629 6.090 33.522 1.00 95.88 273 ARG A N 1
ATOM 2116 C CA . ARG A 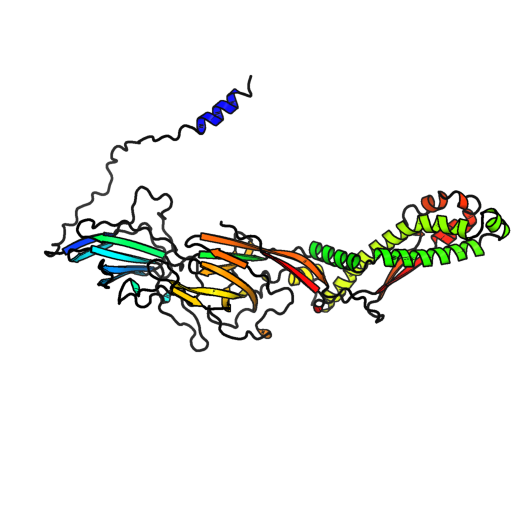1 273 ? -14.601 5.320 34.251 1.00 95.88 273 ARG A CA 1
ATOM 2117 C C . ARG A 1 273 ? -14.171 4.085 33.472 1.00 95.88 273 ARG A C 1
ATOM 2119 O O . ARG A 1 273 ? -12.969 3.844 33.388 1.00 95.88 273 ARG A O 1
ATOM 2126 N N . LEU A 1 274 ? -15.116 3.365 32.864 1.00 96.38 274 LEU A N 1
ATOM 2127 C CA . LEU A 1 274 ? -14.820 2.229 31.994 1.00 96.38 274 LEU A CA 1
ATOM 2128 C C . LEU A 1 274 ? -13.900 2.650 30.847 1.00 96.38 274 LEU A C 1
ATOM 2130 O O . LEU A 1 274 ? -12.894 1.988 30.632 1.00 96.38 274 LEU A O 1
ATOM 2134 N N . LEU A 1 275 ? -14.191 3.754 30.149 1.00 96.12 275 LEU A N 1
ATOM 2135 C CA . LEU A 1 275 ? -13.341 4.235 29.050 1.00 96.12 275 LEU A CA 1
ATOM 2136 C C . LEU A 1 275 ? -11.890 4.449 29.509 1.00 96.12 275 LEU A C 1
ATOM 2138 O O . LEU A 1 275 ? -10.958 3.960 28.872 1.00 96.12 275 LEU A O 1
ATOM 2142 N N . LYS A 1 276 ? -11.696 5.118 30.653 1.00 93.19 276 LYS A N 1
ATOM 2143 C CA . LYS A 1 276 ? -10.363 5.355 31.233 1.00 93.19 276 LYS A CA 1
ATOM 2144 C C . LYS A 1 276 ? -9.668 4.056 31.642 1.00 93.19 276 LYS A C 1
ATOM 2146 O O . LYS A 1 276 ? -8.485 3.877 31.374 1.00 93.19 276 LYS A O 1
ATOM 2151 N N . GLN A 1 277 ? -10.387 3.148 32.296 1.00 93.06 277 GLN A N 1
ATOM 2152 C CA . GLN A 1 277 ? -9.824 1.869 32.719 1.00 93.06 277 GLN A CA 1
ATOM 2153 C C . GLN A 1 277 ? -9.499 0.967 31.525 1.00 93.06 277 GLN A C 1
ATOM 2155 O O . GLN A 1 277 ? -8.469 0.306 31.547 1.00 93.06 277 GLN A O 1
ATOM 2160 N N . LEU A 1 278 ? -10.312 0.976 30.468 1.00 93.56 278 LEU A N 1
ATOM 2161 C CA . LEU A 1 278 ? -10.062 0.203 29.256 1.00 93.56 278 LEU A CA 1
ATOM 2162 C C . LEU A 1 278 ? -8.784 0.672 28.549 1.00 93.56 278 LEU A C 1
ATOM 2164 O O . LEU A 1 278 ? -7.979 -0.165 28.153 1.00 93.56 278 LEU A O 1
ATOM 2168 N N . VAL A 1 279 ? -8.544 1.988 28.478 1.00 91.69 279 VAL A N 1
ATOM 2169 C CA . VAL A 1 279 ? -7.259 2.542 28.012 1.00 91.69 279 VAL A CA 1
ATOM 2170 C C . VAL A 1 279 ? -6.091 1.978 28.825 1.00 91.69 279 VAL A C 1
ATOM 2172 O O . VAL A 1 279 ? -5.112 1.511 28.245 1.00 91.69 279 VAL A O 1
ATOM 2175 N N . ASN A 1 280 ? -6.207 1.957 30.155 1.00 88.12 280 ASN A N 1
ATOM 2176 C CA . ASN A 1 280 ? -5.158 1.414 31.020 1.00 88.12 280 ASN A CA 1
ATOM 2177 C C . ASN A 1 280 ? -4.941 -0.090 30.795 1.00 88.12 280 ASN A C 1
ATOM 2179 O O . ASN A 1 280 ? -3.797 -0.521 30.713 1.00 88.12 280 ASN A O 1
ATOM 2183 N N . GLN A 1 281 ? -6.011 -0.877 30.651 1.00 88.25 281 GLN A N 1
ATOM 2184 C CA . GLN A 1 281 ? -5.928 -2.325 30.425 1.00 88.25 281 GLN A CA 1
ATOM 2185 C C . GLN A 1 281 ? -5.290 -2.666 29.075 1.00 88.25 281 GLN A C 1
ATOM 2187 O O . GLN A 1 281 ? -4.440 -3.555 28.999 1.00 88.25 281 GLN A O 1
ATOM 2192 N N . ILE A 1 282 ? -5.630 -1.922 28.018 1.00 87.69 282 ILE A N 1
ATOM 2193 C CA . ILE A 1 282 ? -4.938 -2.013 26.724 1.00 87.69 282 ILE A CA 1
ATOM 2194 C C . ILE A 1 282 ? -3.456 -1.648 26.908 1.00 87.69 282 ILE A C 1
ATOM 2196 O O . ILE A 1 282 ? -2.586 -2.380 26.446 1.00 87.69 282 ILE A O 1
ATOM 2200 N N . GLY A 1 283 ? -3.164 -0.577 27.654 1.00 82.62 283 GLY A N 1
ATOM 2201 C CA . GLY A 1 283 ? -1.811 -0.165 28.045 1.00 82.62 283 GLY A CA 1
ATOM 2202 C C . GLY A 1 283 ? -0.987 -1.267 28.688 1.00 82.62 283 GLY A C 1
ATOM 2203 O O . GLY A 1 283 ? 0.111 -1.561 28.224 1.00 82.62 283 GLY A O 1
ATOM 2204 N N . THR A 1 284 ? -1.521 -1.904 29.726 1.00 81.38 284 THR A N 1
ATOM 2205 C CA . THR A 1 284 ? -0.854 -3.008 30.420 1.00 81.38 284 THR A CA 1
ATOM 2206 C C . THR A 1 284 ? -0.673 -4.214 29.505 1.00 81.38 284 THR A C 1
ATOM 2208 O O . THR A 1 284 ? 0.402 -4.803 29.493 1.00 81.38 284 THR A O 1
ATOM 2211 N N . THR A 1 285 ? -1.682 -4.557 28.703 1.00 79.31 285 THR A N 1
ATOM 2212 C CA . THR A 1 285 ? -1.627 -5.730 27.817 1.00 79.31 285 THR A CA 1
ATOM 2213 C C . THR A 1 285 ? -0.597 -5.560 26.698 1.00 79.31 285 THR A C 1
ATOM 2215 O O . THR A 1 285 ? 0.117 -6.504 26.365 1.00 79.31 285 THR A O 1
ATOM 2218 N N . LEU A 1 286 ? -0.490 -4.359 26.122 1.00 76.75 286 LEU A N 1
ATOM 2219 C CA . LEU A 1 286 ? 0.505 -4.059 25.091 1.00 76.75 286 LEU A CA 1
ATOM 2220 C C . LEU A 1 286 ? 1.903 -3.862 25.698 1.00 76.75 286 LEU A C 1
ATOM 2222 O O . LEU A 1 286 ? 2.870 -4.412 25.182 1.00 76.75 286 LEU A O 1
ATOM 2226 N N . GLY A 1 287 ? 2.009 -3.153 26.826 1.00 68.19 287 GLY A N 1
ATOM 2227 C CA . GLY A 1 287 ? 3.280 -2.862 27.494 1.00 68.19 287 GLY A CA 1
ATOM 2228 C C . GLY A 1 287 ? 3.926 -4.059 28.198 1.00 68.19 287 GLY A C 1
ATOM 2229 O O . GLY A 1 287 ? 5.145 -4.105 28.306 1.00 68.19 287 GLY A O 1
ATOM 2230 N N . ALA A 1 288 ? 3.154 -5.064 28.628 1.00 62.38 288 ALA A N 1
ATOM 2231 C CA . ALA A 1 288 ? 3.699 -6.301 29.202 1.00 62.38 288 ALA A CA 1
ATOM 2232 C C . ALA A 1 288 ? 4.537 -7.124 28.202 1.00 62.38 288 ALA A C 1
ATOM 2234 O O . ALA A 1 288 ? 5.247 -8.039 28.615 1.00 62.38 288 ALA A O 1
ATOM 2235 N N . ASN A 1 289 ? 4.474 -6.791 26.907 1.00 56.88 289 ASN A N 1
ATOM 2236 C CA . ASN A 1 289 ? 5.251 -7.430 25.850 1.00 56.88 289 ASN A CA 1
ATOM 2237 C C . ASN A 1 289 ? 6.519 -6.648 25.444 1.00 56.88 289 ASN A C 1
ATOM 2239 O O . ASN A 1 289 ? 7.267 -7.146 24.605 1.00 56.88 289 ASN A O 1
ATOM 2243 N N . GLU A 1 290 ? 6.803 -5.466 26.018 1.00 54.34 290 GLU A N 1
ATOM 2244 C CA . GLU A 1 290 ? 7.928 -4.617 25.586 1.00 54.34 290 GLU A CA 1
ATOM 2245 C C . GLU A 1 290 ? 8.724 -3.948 26.721 1.00 54.34 290 GLU A C 1
ATOM 2247 O O . GLU A 1 290 ? 8.224 -3.624 27.798 1.00 54.34 290 GLU A O 1
ATOM 2252 N N . ASN A 1 291 ? 10.004 -3.681 26.443 1.00 52.69 291 ASN A N 1
ATOM 2253 C CA . ASN A 1 291 ? 10.895 -2.936 27.326 1.00 52.69 291 ASN A CA 1
ATOM 2254 C C . ASN A 1 291 ? 10.695 -1.412 27.135 1.00 52.69 291 ASN A C 1
ATOM 2256 O O . ASN A 1 291 ? 11.325 -0.798 26.283 1.00 52.69 291 ASN A O 1
ATOM 2260 N N . GLN A 1 292 ? 9.873 -0.806 27.997 1.00 52.81 292 GLN A N 1
ATOM 2261 C CA . GLN A 1 292 ? 9.904 0.611 28.431 1.00 52.81 292 GLN A CA 1
ATOM 2262 C C . GLN A 1 292 ? 9.404 1.763 27.528 1.00 52.81 292 GLN A C 1
ATOM 2264 O O . GLN A 1 292 ? 9.435 2.905 27.990 1.00 52.81 292 GLN A O 1
ATOM 2269 N N . ASN A 1 293 ? 8.834 1.542 26.344 1.00 58.53 293 ASN A N 1
ATOM 2270 C CA . ASN A 1 293 ? 8.116 2.618 25.642 1.00 58.53 293 ASN A CA 1
ATOM 2271 C C . ASN A 1 293 ? 6.637 2.576 26.057 1.00 58.53 293 ASN A C 1
ATOM 2273 O O . ASN A 1 293 ? 5.988 1.553 25.902 1.00 58.53 293 ASN A O 1
ATOM 2277 N N . GLY A 1 294 ? 6.088 3.641 26.655 1.00 72.12 294 GLY A N 1
ATOM 2278 C CA . GLY A 1 294 ? 4.683 3.659 27.107 1.00 72.12 294 GLY A CA 1
ATOM 2279 C C . GLY A 1 294 ? 3.669 3.314 25.996 1.00 72.12 294 GLY A C 1
ATOM 2280 O O . GLY A 1 294 ? 4.013 3.333 24.819 1.00 72.12 294 GLY A O 1
ATOM 2281 N N . LEU A 1 295 ? 2.402 3.048 26.353 1.00 78.38 295 LEU A N 1
ATOM 2282 C CA . LEU A 1 295 ? 1.340 2.538 25.452 1.00 78.38 295 LEU A CA 1
ATOM 2283 C C . LEU A 1 295 ? 1.326 3.156 24.038 1.00 78.38 295 LEU A C 1
ATOM 2285 O O . LEU A 1 295 ? 1.259 2.429 23.051 1.00 78.38 295 LEU A O 1
ATOM 2289 N N . LEU A 1 296 ? 1.374 4.488 23.930 1.00 79.44 296 LEU A N 1
ATOM 2290 C CA . LEU A 1 296 ? 1.314 5.170 22.631 1.00 79.44 296 LEU A CA 1
ATOM 2291 C C . LEU A 1 296 ? 2.562 4.935 21.772 1.00 79.44 296 LEU A C 1
ATOM 2293 O O . LEU A 1 296 ? 2.448 4.918 20.552 1.00 79.44 296 LEU A O 1
ATOM 2297 N N . GLY A 1 297 ? 3.726 4.733 22.396 1.00 76.25 297 GLY A N 1
ATOM 2298 C CA . GLY A 1 297 ? 4.958 4.352 21.709 1.00 76.25 297 GLY A CA 1
ATOM 2299 C C . GLY A 1 297 ? 4.802 2.981 21.063 1.00 76.25 297 GLY A C 1
ATOM 2300 O O . GLY A 1 297 ? 4.869 2.895 19.844 1.00 76.25 297 GLY A O 1
ATOM 2301 N N . VAL A 1 298 ? 4.460 1.960 21.858 1.00 77.25 298 VAL A N 1
ATOM 2302 C CA . VAL A 1 298 ? 4.217 0.580 21.382 1.00 77.25 298 VAL A CA 1
ATOM 2303 C C . VAL A 1 298 ? 3.169 0.542 20.275 1.00 77.25 298 VAL A C 1
ATOM 2305 O O . VAL A 1 298 ? 3.350 -0.091 19.239 1.00 77.25 298 VAL A O 1
ATOM 2308 N N . LEU A 1 299 ? 2.046 1.236 20.474 1.00 79.31 299 LEU A N 1
ATOM 2309 C CA . LEU A 1 299 ? 0.968 1.251 19.496 1.00 79.31 299 LEU A CA 1
ATOM 2310 C C . LEU A 1 299 ? 1.370 2.013 18.225 1.00 79.31 299 LEU A C 1
ATOM 2312 O O . LEU A 1 299 ? 1.049 1.570 17.128 1.00 79.31 299 LEU A O 1
ATOM 2316 N N . GLY A 1 300 ? 2.083 3.134 18.350 1.00 80.06 300 GLY A N 1
ATOM 2317 C CA . GLY A 1 300 ? 2.590 3.891 17.206 1.00 80.06 300 GLY A CA 1
ATOM 2318 C C . GLY A 1 300 ? 3.584 3.080 16.382 1.00 80.06 300 GLY A C 1
ATOM 2319 O O . GLY A 1 300 ? 3.493 3.056 15.159 1.00 80.06 300 GLY A O 1
ATOM 2320 N N . GLU A 1 301 ? 4.470 2.364 17.058 1.00 78.06 301 GLU A N 1
ATOM 2321 C CA . GLU A 1 301 ? 5.387 1.379 16.503 1.00 78.06 301 GLU A CA 1
ATOM 2322 C C . GLU A 1 301 ? 4.606 0.279 15.742 1.00 78.06 301 GLU A C 1
ATOM 2324 O O . GLU A 1 301 ? 4.743 0.127 14.525 1.00 78.06 301 GLU A O 1
ATOM 2329 N N . LEU A 1 302 ? 3.669 -0.399 16.406 1.00 79.38 302 LEU A N 1
ATOM 2330 C CA . LEU A 1 302 ? 2.827 -1.448 15.819 1.00 79.38 302 LEU A CA 1
ATOM 2331 C C . LEU A 1 302 ? 2.030 -0.980 14.586 1.00 79.38 302 LEU A C 1
ATOM 2333 O O . LEU A 1 302 ? 1.895 -1.716 13.606 1.00 79.38 302 LEU A O 1
ATOM 2337 N N . LEU A 1 303 ? 1.485 0.238 14.626 1.00 82.00 303 LEU A N 1
ATOM 2338 C CA . LEU A 1 303 ? 0.625 0.794 13.579 1.00 82.00 303 LEU A CA 1
ATOM 2339 C C . LEU A 1 303 ? 1.390 1.455 12.430 1.00 82.00 303 LEU A C 1
ATOM 2341 O O . LEU A 1 303 ? 0.787 1.669 11.376 1.00 82.00 303 LEU A O 1
ATOM 2345 N N . ASN A 1 304 ? 2.688 1.732 12.583 1.00 84.12 304 ASN A N 1
ATOM 2346 C CA . ASN A 1 304 ? 3.519 2.381 11.562 1.00 84.12 304 ASN A CA 1
ATOM 2347 C C . ASN A 1 304 ? 4.746 1.545 11.165 1.00 84.12 304 ASN A C 1
ATOM 2349 O O . ASN A 1 304 ? 5.874 2.042 11.160 1.00 84.12 304 ASN A O 1
ATOM 2353 N N . PRO A 1 305 ? 4.562 0.276 10.763 1.00 81.25 305 PRO A N 1
ATOM 2354 C CA . PRO A 1 305 ? 5.667 -0.655 10.649 1.00 81.25 305 PRO A CA 1
ATOM 2355 C C . PRO A 1 305 ? 6.636 -0.369 9.504 1.00 81.25 305 PRO A C 1
ATOM 2357 O O . PRO A 1 305 ? 7.764 -0.854 9.523 1.00 81.25 305 PRO A O 1
ATOM 2360 N N . TRP A 1 306 ? 6.221 0.402 8.498 1.00 86.12 306 TRP A N 1
ATOM 2361 C CA . TRP A 1 306 ? 7.114 0.795 7.407 1.00 86.12 306 TRP A CA 1
ATOM 2362 C C . TRP A 1 306 ? 8.164 1.796 7.886 1.00 86.12 306 TRP A C 1
ATOM 2364 O O . TRP A 1 306 ? 9.301 1.732 7.431 1.00 86.12 306 TRP A O 1
ATOM 2374 N N . GLU A 1 307 ? 7.834 2.645 8.862 1.00 83.44 307 GLU A N 1
ATOM 2375 C CA . GLU A 1 307 ? 8.721 3.700 9.364 1.00 83.44 307 GLU A CA 1
ATOM 2376 C C . GLU A 1 307 ? 9.840 3.172 10.273 1.00 83.44 307 GLU A C 1
ATOM 2378 O O . GLU A 1 307 ? 10.862 3.833 10.462 1.00 83.44 307 GLU A O 1
ATOM 2383 N N . PHE A 1 308 ? 9.731 1.937 10.768 1.00 76.00 308 PHE A N 1
ATOM 2384 C CA . PHE A 1 308 ? 10.773 1.332 11.591 1.00 76.00 308 PHE A CA 1
ATOM 2385 C C . PHE A 1 308 ? 12.118 1.206 10.888 1.00 76.00 308 PHE A C 1
ATOM 2387 O O . PHE A 1 308 ? 12.210 0.873 9.706 1.00 76.00 308 PHE A O 1
ATOM 2394 N N . SER A 1 309 ? 13.197 1.321 11.659 1.00 71.62 309 SER A N 1
ATOM 2395 C CA . SER A 1 309 ? 14.570 1.131 11.174 1.00 71.62 309 SER A CA 1
ATOM 2396 C C . SER A 1 309 ? 14.819 -0.251 10.550 1.00 71.62 309 SER A C 1
ATOM 2398 O O . SER A 1 309 ? 15.639 -0.371 9.639 1.00 71.62 309 SER A O 1
ATOM 2400 N N . GLN A 1 310 ? 14.093 -1.283 10.993 1.00 74.69 310 GLN A N 1
ATOM 2401 C CA . GLN A 1 310 ? 14.213 -2.652 10.483 1.00 74.69 310 GLN A CA 1
ATOM 2402 C C . GLN A 1 310 ? 13.513 -2.873 9.132 1.00 74.69 310 GLN A C 1
ATOM 2404 O O . GLN A 1 310 ? 13.916 -3.775 8.393 1.00 74.69 310 GLN A O 1
ATOM 2409 N N . ALA A 1 311 ? 12.506 -2.058 8.793 1.00 79.12 311 ALA A N 1
ATOM 2410 C CA . ALA A 1 311 ? 11.777 -2.124 7.529 1.00 79.12 311 ALA A CA 1
ATOM 2411 C C . ALA A 1 311 ? 12.623 -1.516 6.402 1.00 79.12 311 ALA A C 1
ATOM 2413 O O . ALA A 1 311 ? 12.578 -0.314 6.133 1.00 79.12 311 ALA A O 1
ATOM 2414 N N . HIS A 1 312 ? 13.472 -2.342 5.793 1.00 80.56 312 HIS A N 1
ATOM 2415 C CA . HIS A 1 312 ? 14.423 -1.901 4.768 1.00 80.56 312 HIS A CA 1
ATOM 2416 C C . HIS A 1 312 ? 14.008 -2.299 3.355 1.00 80.56 312 HIS A C 1
ATOM 2418 O O . HIS A 1 312 ? 14.247 -1.554 2.411 1.00 80.56 312 HIS A O 1
ATOM 2424 N N . THR A 1 313 ? 13.355 -3.446 3.217 1.00 85.25 313 THR A N 1
ATOM 2425 C CA . THR A 1 313 ? 12.986 -4.015 1.925 1.00 85.25 313 THR A CA 1
ATOM 2426 C C . THR A 1 313 ? 11.590 -4.623 2.033 1.00 85.25 313 THR A C 1
ATOM 2428 O O . THR A 1 313 ? 11.176 -5.051 3.113 1.00 85.25 313 THR A O 1
ATOM 2431 N N . ALA A 1 314 ? 10.874 -4.685 0.916 1.00 88.75 314 ALA A N 1
ATOM 2432 C CA . ALA A 1 314 ? 9.623 -5.410 0.786 1.00 88.75 314 ALA A CA 1
ATOM 2433 C C . ALA A 1 314 ? 9.661 -6.406 -0.380 1.00 88.75 314 ALA A C 1
ATOM 2435 O O . ALA A 1 314 ? 10.314 -6.181 -1.400 1.00 88.75 314 ALA A O 1
ATOM 2436 N N . ILE A 1 315 ? 8.925 -7.500 -0.223 1.00 89.81 315 ILE A N 1
ATOM 2437 C CA . ILE A 1 315 ? 8.549 -8.426 -1.282 1.00 89.81 315 ILE A CA 1
ATOM 2438 C C . ILE A 1 315 ? 7.141 -8.053 -1.737 1.00 89.81 315 ILE A C 1
ATOM 2440 O O . ILE A 1 315 ? 6.179 -8.148 -0.980 1.00 89.81 315 ILE A O 1
ATOM 2444 N N . VAL A 1 316 ? 7.030 -7.604 -2.977 1.00 92.75 316 VAL A N 1
ATOM 2445 C CA . VAL A 1 316 ? 5.783 -7.212 -3.620 1.00 92.75 316 VAL A CA 1
ATOM 2446 C C . VAL A 1 316 ? 5.353 -8.340 -4.548 1.00 92.75 316 VAL A C 1
ATOM 2448 O O . VAL A 1 316 ? 6.050 -8.659 -5.510 1.00 92.75 316 VAL A O 1
ATOM 2451 N N . THR A 1 317 ? 4.205 -8.948 -4.274 1.00 93.44 317 THR A N 1
ATOM 2452 C CA . THR A 1 317 ? 3.599 -9.935 -5.170 1.00 93.44 317 THR A CA 1
ATOM 2453 C C . THR A 1 317 ? 2.825 -9.201 -6.258 1.00 93.44 317 THR A C 1
ATOM 2455 O O . THR A 1 317 ? 1.877 -8.473 -5.956 1.00 93.44 317 THR A O 1
ATOM 2458 N N . ILE A 1 318 ? 3.212 -9.393 -7.517 1.00 95.12 318 ILE A N 1
ATOM 2459 C CA . ILE A 1 318 ? 2.595 -8.758 -8.685 1.00 95.12 318 ILE A CA 1
ATOM 2460 C C . ILE A 1 318 ? 2.129 -9.850 -9.646 1.00 95.12 318 ILE A C 1
ATOM 2462 O O . ILE A 1 318 ? 2.863 -10.801 -9.914 1.00 95.12 318 ILE A O 1
ATOM 2466 N N . ASN A 1 319 ? 0.910 -9.714 -10.161 1.00 96.12 319 ASN A N 1
ATOM 2467 C CA . ASN A 1 319 ? 0.360 -10.625 -11.157 1.00 96.12 319 ASN A CA 1
ATOM 2468 C C . ASN A 1 319 ? 0.717 -10.176 -12.586 1.00 96.12 319 ASN A C 1
ATOM 2470 O O . ASN A 1 319 ? 0.564 -8.999 -12.917 1.00 96.12 319 ASN A O 1
ATOM 2474 N N . ASP A 1 320 ? 1.143 -11.111 -13.440 1.00 95.31 320 ASP A N 1
ATOM 2475 C CA . ASP A 1 320 ? 1.322 -10.908 -14.889 1.00 95.31 320 ASP A CA 1
ATOM 2476 C C . ASP A 1 320 ? 2.225 -9.713 -15.271 1.00 95.31 320 ASP A C 1
ATOM 2478 O O . ASP A 1 320 ? 1.977 -9.002 -16.256 1.00 95.31 320 ASP A O 1
ATOM 2482 N N . PHE A 1 321 ? 3.292 -9.480 -14.497 1.00 95.38 321 PHE A N 1
ATOM 2483 C CA . PHE A 1 321 ? 4.173 -8.324 -14.682 1.00 95.38 321 PHE A CA 1
ATOM 2484 C C . PHE A 1 321 ? 4.994 -8.433 -15.986 1.00 95.38 321 PHE A C 1
ATOM 2486 O O . PHE A 1 321 ? 5.537 -9.506 -16.276 1.00 95.38 321 PHE A O 1
ATOM 2493 N N . PRO A 1 322 ? 5.127 -7.363 -16.796 1.00 95.62 322 PRO A N 1
ATOM 2494 C CA . PRO A 1 322 ? 5.888 -7.409 -18.044 1.00 95.62 322 PRO A CA 1
ATOM 2495 C C . PRO A 1 322 ? 7.353 -7.791 -17.848 1.00 95.62 322 PRO A C 1
ATOM 2497 O O . PRO A 1 322 ? 8.075 -7.180 -17.062 1.00 95.62 322 PRO A O 1
ATOM 2500 N N . LYS A 1 323 ? 7.809 -8.763 -18.636 1.00 95.62 323 LYS A N 1
ATOM 2501 C CA . LYS A 1 323 ? 9.181 -9.275 -18.599 1.00 95.62 323 LYS A CA 1
ATOM 2502 C C . LYS A 1 323 ? 10.004 -8.812 -19.792 1.00 95.62 323 LYS A C 1
ATOM 2504 O O . LYS A 1 323 ? 11.185 -8.516 -19.637 1.00 95.62 323 LYS A O 1
ATOM 2509 N N . THR A 1 324 ? 9.401 -8.744 -20.977 1.00 97.44 324 THR A N 1
ATOM 2510 C CA . THR A 1 324 ? 10.066 -8.241 -22.188 1.00 97.44 324 THR A CA 1
ATOM 2511 C C . THR A 1 324 ? 9.112 -7.429 -23.055 1.00 97.44 324 THR A C 1
ATOM 2513 O O . THR A 1 324 ? 7.905 -7.687 -23.071 1.00 97.44 324 THR A O 1
ATOM 2516 N N . ILE A 1 325 ? 9.673 -6.476 -23.796 1.00 98.00 325 ILE A N 1
ATOM 2517 C CA . ILE A 1 325 ? 8.988 -5.725 -24.851 1.00 98.00 325 ILE A CA 1
ATOM 2518 C C . ILE A 1 325 ? 9.749 -5.836 -26.177 1.00 98.00 325 ILE A C 1
ATOM 2520 O O . ILE A 1 325 ? 10.951 -6.111 -26.185 1.00 98.00 325 ILE A O 1
ATOM 2524 N N . ASP A 1 326 ? 9.075 -5.594 -27.298 1.00 97.31 326 ASP A N 1
ATOM 2525 C CA . ASP A 1 326 ? 9.712 -5.418 -28.606 1.00 97.31 326 ASP A CA 1
ATOM 2526 C C . ASP A 1 326 ? 10.205 -3.970 -28.830 1.00 97.31 326 ASP A C 1
ATOM 2528 O O . ASP A 1 326 ? 10.013 -3.072 -28.006 1.00 97.31 326 ASP A O 1
ATOM 2532 N N . PHE A 1 327 ? 10.849 -3.719 -29.973 1.00 96.75 327 PHE A N 1
ATOM 2533 C CA . PHE A 1 327 ? 11.294 -2.373 -30.361 1.00 96.75 327 PHE A CA 1
ATOM 2534 C C . PHE A 1 327 ? 10.161 -1.443 -30.822 1.00 96.75 327 PHE A C 1
ATOM 2536 O O . PHE A 1 327 ? 10.451 -0.301 -31.169 1.00 96.75 327 PHE A O 1
ATOM 2543 N N . ASN A 1 328 ? 8.905 -1.898 -30.812 1.00 95.12 328 ASN A N 1
ATOM 2544 C CA . ASN A 1 328 ? 7.702 -1.073 -30.950 1.00 95.12 328 ASN A CA 1
ATOM 2545 C C . ASN A 1 328 ? 7.025 -0.813 -29.588 1.00 95.12 328 ASN A C 1
ATOM 2547 O O . ASN A 1 328 ? 5.946 -0.228 -29.551 1.00 95.12 328 ASN A O 1
ATOM 2551 N N . LEU A 1 329 ? 7.669 -1.208 -28.481 1.00 95.25 329 LEU A N 1
ATOM 2552 C CA . LEU A 1 329 ? 7.204 -1.054 -27.101 1.00 95.25 329 LEU A CA 1
ATOM 2553 C C . LEU A 1 329 ? 5.982 -1.910 -26.726 1.00 95.25 329 LEU A C 1
ATOM 2555 O O . LEU A 1 329 ? 5.329 -1.643 -25.717 1.00 95.25 329 LEU A O 1
ATOM 2559 N N . ASN A 1 330 ? 5.699 -2.970 -27.484 1.00 95.88 330 ASN A N 1
ATOM 2560 C CA . ASN A 1 330 ? 4.662 -3.938 -27.138 1.00 95.88 330 ASN A CA 1
ATOM 2561 C C . ASN A 1 330 ? 5.218 -4.990 -26.179 1.00 95.88 330 ASN A C 1
ATOM 2563 O O . ASN A 1 330 ? 6.304 -5.521 -26.406 1.00 95.88 330 ASN A O 1
ATOM 2567 N N . VAL A 1 331 ? 4.458 -5.343 -25.139 1.00 96.56 331 VAL A N 1
ATOM 2568 C CA . VAL A 1 331 ? 4.801 -6.456 -24.239 1.00 96.56 331 VAL A CA 1
ATOM 2569 C C . VAL A 1 331 ? 4.738 -7.774 -25.004 1.00 96.56 331 VAL A C 1
ATOM 2571 O O . VAL A 1 331 ? 3.699 -8.119 -25.562 1.00 96.56 331 VAL A O 1
ATOM 2574 N N . THR A 1 332 ? 5.839 -8.524 -24.996 1.00 96.56 332 THR A N 1
ATOM 2575 C CA . THR A 1 332 ? 5.953 -9.814 -25.695 1.00 96.56 332 THR A CA 1
ATOM 2576 C C . THR A 1 332 ? 6.038 -11.015 -24.763 1.00 96.56 332 THR A C 1
ATOM 2578 O O . THR A 1 332 ? 5.764 -12.128 -25.195 1.00 96.56 332 THR A O 1
ATOM 2581 N N . ASP A 1 333 ? 6.433 -10.809 -23.504 1.00 96.81 333 ASP A N 1
ATOM 2582 C CA . ASP A 1 333 ? 6.478 -11.853 -22.472 1.00 96.81 333 ASP A CA 1
ATOM 2583 C C . ASP A 1 333 ? 6.197 -11.247 -21.091 1.00 96.81 333 ASP A C 1
ATOM 2585 O O . ASP A 1 333 ? 6.481 -10.066 -20.845 1.00 96.81 333 ASP A O 1
ATOM 2589 N N . LYS A 1 334 ? 5.681 -12.070 -20.177 1.00 95.81 334 LYS A N 1
ATOM 2590 C CA . LYS A 1 334 ? 5.304 -11.701 -18.810 1.00 95.81 334 LYS A CA 1
ATOM 2591 C C . LYS A 1 334 ? 5.757 -12.759 -17.811 1.00 95.81 334 LYS A C 1
ATOM 2593 O O . LYS A 1 334 ? 5.856 -13.942 -18.123 1.00 95.81 334 LYS A O 1
ATOM 2598 N N . TYR A 1 335 ? 5.957 -12.332 -16.575 1.00 94.31 335 TYR A N 1
ATOM 2599 C CA . TYR A 1 335 ? 5.967 -13.229 -15.426 1.00 94.31 335 TYR A CA 1
ATOM 2600 C C . TYR A 1 335 ? 4.525 -13.682 -15.163 1.00 94.31 335 TYR A C 1
ATOM 2602 O O . TYR A 1 335 ? 3.773 -12.974 -14.504 1.00 94.31 335 TYR A O 1
ATOM 2610 N N . THR A 1 336 ? 4.117 -14.802 -15.769 1.00 94.12 336 THR A N 1
ATOM 2611 C CA . THR A 1 336 ? 2.711 -15.252 -15.799 1.00 94.12 336 THR A CA 1
ATOM 2612 C C . THR A 1 336 ? 2.230 -15.687 -14.414 1.00 94.12 336 THR A C 1
ATOM 2614 O O . THR A 1 336 ? 2.878 -16.505 -13.768 1.00 94.12 336 THR A O 1
ATOM 2617 N N . GLY A 1 337 ? 1.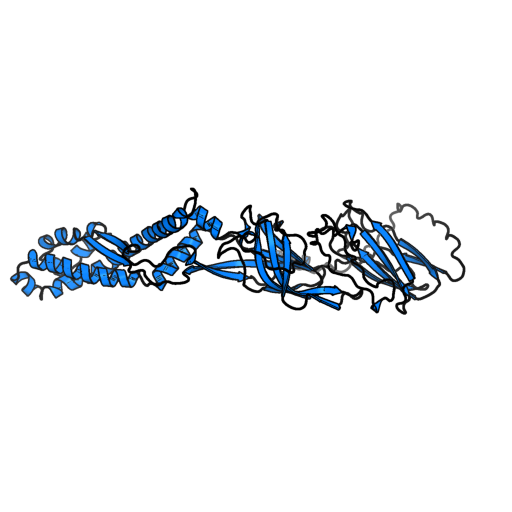080 -15.185 -13.970 1.00 94.12 337 GLY A N 1
ATOM 2618 C CA . GLY A 1 337 ? 0.557 -15.426 -12.627 1.00 94.12 337 GLY A CA 1
ATOM 2619 C C . GLY A 1 337 ? 1.266 -14.600 -11.549 1.00 94.12 337 GLY A C 1
ATOM 2620 O O . GLY A 1 337 ? 1.922 -13.595 -11.831 1.00 94.12 337 GLY A O 1
ATOM 2621 N N . LEU A 1 338 ? 1.137 -15.031 -10.293 1.00 92.88 338 LEU A N 1
ATOM 2622 C CA . LEU A 1 338 ? 1.701 -14.331 -9.139 1.00 92.88 338 LEU A CA 1
ATOM 2623 C C . LEU A 1 338 ? 3.211 -14.550 -9.046 1.00 92.88 338 LEU A C 1
ATOM 2625 O O . LEU A 1 338 ? 3.664 -15.672 -8.842 1.00 92.88 338 LEU A O 1
ATOM 2629 N N . HIS A 1 339 ? 3.974 -13.465 -9.134 1.00 91.81 339 HIS A N 1
ATOM 2630 C CA . HIS A 1 339 ? 5.417 -13.476 -8.926 1.00 91.81 339 HIS A CA 1
ATOM 2631 C C . HIS A 1 339 ? 5.819 -12.475 -7.850 1.00 91.81 339 HIS A C 1
ATOM 2633 O O . HIS A 1 339 ? 5.207 -11.418 -7.698 1.00 91.81 339 HIS A O 1
ATOM 2639 N N . ASN A 1 340 ? 6.869 -12.810 -7.109 1.00 90.44 340 ASN A N 1
ATOM 2640 C CA . ASN A 1 340 ? 7.381 -11.986 -6.027 1.00 90.44 340 ASN A CA 1
ATOM 2641 C C . ASN A 1 340 ? 8.557 -11.145 -6.509 1.00 90.44 340 ASN A C 1
ATOM 2643 O O . ASN A 1 340 ? 9.507 -11.658 -7.104 1.00 90.44 340 ASN A O 1
ATOM 2647 N N . PHE A 1 341 ? 8.500 -9.853 -6.206 1.00 89.94 341 PHE A N 1
ATOM 2648 C CA . PHE A 1 341 ? 9.513 -8.885 -6.583 1.00 89.94 341 PHE A CA 1
ATOM 2649 C C . PHE A 1 341 ? 10.058 -8.172 -5.357 1.00 89.94 341 PHE A C 1
ATOM 2651 O O . PHE A 1 341 ? 9.301 -7.708 -4.511 1.00 89.94 341 PHE A O 1
ATOM 2658 N N . ARG A 1 342 ? 11.376 -8.062 -5.256 1.00 87.94 342 ARG A N 1
ATOM 2659 C CA . ARG A 1 342 ? 12.026 -7.348 -4.162 1.00 87.94 342 ARG A CA 1
ATOM 2660 C C . ARG A 1 342 ? 12.188 -5.866 -4.511 1.00 87.94 342 ARG A C 1
ATOM 2662 O O . ARG A 1 342 ? 12.769 -5.552 -5.546 1.00 87.94 342 ARG A O 1
ATOM 2669 N N . TYR A 1 343 ? 11.771 -4.990 -3.599 1.00 89.19 343 TYR A N 1
ATOM 2670 C CA . TYR A 1 343 ? 11.974 -3.540 -3.672 1.00 89.19 343 TYR A CA 1
ATOM 2671 C C . TYR A 1 343 ? 12.540 -3.007 -2.364 1.00 89.19 343 TYR A C 1
ATOM 2673 O O . TYR A 1 343 ? 12.082 -3.390 -1.285 1.00 89.19 343 TYR A O 1
ATOM 2681 N N . ASP A 1 344 ? 13.520 -2.115 -2.448 1.00 87.44 344 ASP A N 1
ATOM 2682 C CA . ASP A 1 344 ? 14.036 -1.449 -1.256 1.00 87.44 344 ASP A CA 1
ATOM 2683 C C . ASP A 1 344 ? 13.160 -0.235 -0.901 1.00 87.44 344 ASP A C 1
ATOM 2685 O O . ASP A 1 344 ? 12.664 0.489 -1.769 1.00 87.44 344 ASP A O 1
ATOM 2689 N N . PHE A 1 345 ? 12.960 -0.003 0.398 1.00 87.88 345 PHE A N 1
ATOM 2690 C CA . PHE A 1 345 ? 12.304 1.212 0.866 1.00 87.88 345 PHE A CA 1
ATOM 2691 C C . PHE A 1 345 ? 13.200 2.414 0.607 1.00 87.88 345 PHE A C 1
ATOM 2693 O O . PHE A 1 345 ? 14.389 2.422 0.937 1.00 87.88 345 PHE A O 1
ATOM 2700 N N . VAL A 1 346 ? 12.595 3.465 0.070 1.00 84.56 346 VAL A N 1
ATOM 2701 C CA . VAL A 1 346 ? 13.254 4.747 -0.149 1.00 84.56 346 VAL A CA 1
ATOM 2702 C C . VAL A 1 346 ? 12.632 5.801 0.753 1.00 84.56 346 VAL A C 1
ATOM 2704 O O . VAL A 1 346 ? 11.412 5.875 0.900 1.00 84.56 346 VAL A O 1
ATOM 2707 N N . ASN A 1 347 ? 13.480 6.641 1.342 1.00 73.31 347 ASN A N 1
ATOM 2708 C CA . ASN A 1 347 ? 13.019 7.835 2.040 1.00 73.31 347 ASN A CA 1
ATOM 2709 C C . ASN A 1 347 ? 12.691 8.884 0.982 1.00 73.31 347 ASN A C 1
ATOM 2711 O O . ASN A 1 347 ? 13.584 9.384 0.291 1.00 73.31 347 ASN A O 1
ATOM 2715 N N . ASN A 1 348 ? 11.410 9.192 0.821 1.00 64.69 348 ASN A N 1
ATOM 2716 C CA . ASN A 1 348 ? 10.987 10.171 -0.162 1.00 64.69 348 ASN A CA 1
ATOM 2717 C C . ASN A 1 348 ? 10.963 11.568 0.460 1.00 64.69 348 ASN A C 1
ATOM 2719 O O . ASN A 1 348 ? 10.267 11.806 1.444 1.00 64.69 348 ASN A O 1
ATOM 2723 N N . THR A 1 349 ? 11.673 12.517 -0.152 1.00 55.16 349 THR A N 1
ATOM 2724 C CA . THR A 1 349 ? 11.666 13.927 0.262 1.00 55.16 349 THR A CA 1
ATOM 2725 C C . THR A 1 349 ? 10.281 14.574 0.171 1.00 55.16 349 THR A C 1
ATOM 2727 O O . THR A 1 349 ? 10.033 15.541 0.878 1.00 55.16 349 THR A O 1
ATOM 2730 N N . PHE A 1 350 ? 9.374 14.054 -0.666 1.00 49.59 350 PHE A N 1
ATOM 2731 C CA . PHE A 1 350 ? 8.000 14.553 -0.809 1.00 49.59 350 PHE A CA 1
ATOM 2732 C C . PHE A 1 350 ? 7.057 14.116 0.317 1.00 49.59 350 PHE A C 1
ATOM 2734 O O . PHE A 1 350 ? 6.139 14.863 0.636 1.00 49.59 350 PHE A O 1
ATOM 2741 N N . PHE A 1 351 ? 7.259 12.931 0.899 1.00 52.75 351 PHE A N 1
ATOM 2742 C CA . PHE A 1 351 ? 6.397 12.414 1.973 1.00 52.75 351 PHE A CA 1
ATOM 2743 C C . PHE A 1 351 ? 7.045 12.530 3.356 1.00 52.75 351 PHE A C 1
ATOM 2745 O O . PHE A 1 351 ? 6.351 12.427 4.358 1.00 52.75 351 PHE A O 1
ATOM 2752 N N . ALA A 1 352 ? 8.371 12.719 3.420 1.00 62.75 352 ALA A N 1
ATOM 2753 C CA . ALA A 1 352 ? 9.171 12.557 4.640 1.00 62.75 352 ALA A CA 1
ATOM 2754 C C . ALA A 1 352 ? 8.964 11.186 5.329 1.00 62.75 352 ALA A C 1
ATOM 2756 O O . ALA A 1 352 ? 9.248 11.036 6.513 1.00 62.75 352 ALA A O 1
ATOM 2757 N N . GLN A 1 353 ? 8.485 10.202 4.563 1.00 76.31 353 GLN A N 1
ATOM 2758 C CA . GLN A 1 353 ? 8.070 8.860 4.974 1.00 76.31 353 GLN A CA 1
ATOM 2759 C C . GLN A 1 353 ? 8.630 7.838 3.977 1.00 76.31 353 GLN A C 1
ATOM 2761 O O . GLN A 1 353 ? 9.048 8.191 2.859 1.00 76.31 353 GLN A O 1
ATOM 2766 N N . LYS A 1 354 ? 8.659 6.568 4.377 1.00 86.31 354 LYS A N 1
ATOM 2767 C CA . LYS A 1 354 ? 9.142 5.473 3.537 1.00 86.31 354 LYS A CA 1
ATOM 2768 C C . LYS A 1 354 ? 8.099 5.052 2.512 1.00 86.31 354 LYS A C 1
ATOM 2770 O O . LYS A 1 354 ? 6.921 4.868 2.806 1.00 86.31 354 LYS A O 1
ATOM 2775 N N . CYS A 1 355 ? 8.557 4.835 1.287 1.00 90.19 355 CYS A N 1
ATOM 2776 C CA . CYS A 1 355 ? 7.724 4.345 0.197 1.00 90.19 355 CYS A CA 1
ATOM 2777 C C . CYS A 1 355 ? 8.476 3.326 -0.667 1.00 90.19 355 CYS A C 1
ATOM 2779 O O . CYS A 1 355 ? 9.685 3.132 -0.511 1.00 90.19 355 CYS A O 1
ATOM 2781 N N . LEU A 1 356 ? 7.759 2.689 -1.591 1.00 92.31 356 LEU A N 1
ATOM 2782 C CA . LEU A 1 356 ? 8.321 1.765 -2.577 1.00 92.31 356 LEU A CA 1
ATOM 2783 C C . LEU A 1 356 ? 8.089 2.313 -3.984 1.00 92.31 356 LEU A C 1
ATOM 2785 O O . LEU A 1 356 ? 6.972 2.696 -4.338 1.00 92.31 356 LEU A O 1
ATOM 2789 N N . TYR A 1 357 ? 9.136 2.309 -4.809 1.00 92.12 357 TYR A N 1
ATOM 2790 C CA . TYR A 1 357 ? 9.040 2.668 -6.222 1.00 92.12 357 TYR A CA 1
ATOM 2791 C C . TYR A 1 357 ? 9.000 1.416 -7.093 1.00 92.12 357 TYR A C 1
ATOM 2793 O O . TYR A 1 357 ? 10.021 0.882 -7.516 1.00 92.12 357 TYR A O 1
ATOM 2801 N N . ILE A 1 358 ? 7.793 0.988 -7.436 1.00 94.25 358 ILE A N 1
ATOM 2802 C CA . ILE A 1 358 ? 7.581 -0.122 -8.355 1.00 94.25 358 ILE A CA 1
ATOM 2803 C C . ILE A 1 358 ? 7.730 0.424 -9.773 1.00 94.25 358 ILE A C 1
ATOM 2805 O O . ILE A 1 358 ? 6.959 1.279 -10.210 1.00 94.25 358 ILE A O 1
ATOM 2809 N N . LYS A 1 359 ? 8.756 -0.035 -10.491 1.00 94.12 359 LYS A N 1
ATOM 2810 C CA . LYS A 1 359 ? 9.109 0.437 -11.836 1.00 94.12 359 LYS A CA 1
ATOM 2811 C C . LYS A 1 359 ? 9.155 -0.719 -12.825 1.00 94.12 359 LYS A C 1
ATOM 2813 O O . LYS A 1 359 ? 9.679 -1.782 -12.505 1.00 94.12 359 LYS A O 1
ATOM 2818 N N . GLY A 1 360 ? 8.656 -0.494 -14.037 1.00 94.94 360 GLY A N 1
ATOM 2819 C CA . GLY A 1 360 ? 8.618 -1.511 -15.089 1.00 94.94 360 GLY A CA 1
ATOM 2820 C C . GLY A 1 360 ? 8.130 -0.973 -16.430 1.00 94.94 360 GLY A C 1
ATOM 2821 O O . GLY A 1 360 ? 7.927 0.232 -16.591 1.00 94.94 360 GLY A O 1
ATOM 2822 N N . PHE A 1 361 ? 7.957 -1.865 -17.405 1.00 96.62 361 PHE A N 1
ATOM 2823 C CA . PHE A 1 361 ? 7.397 -1.498 -18.707 1.00 96.62 361 PHE A CA 1
ATOM 2824 C C . PHE A 1 361 ? 5.923 -1.112 -18.601 1.00 96.62 361 PHE A C 1
ATOM 2826 O O . PHE A 1 361 ? 5.210 -1.587 -17.723 1.00 96.62 361 PHE A O 1
ATOM 2833 N N . SER A 1 362 ? 5.469 -0.283 -19.538 1.00 91.94 362 SER A N 1
ATOM 2834 C CA . SER A 1 362 ? 4.082 0.174 -19.622 1.00 91.94 362 SER A CA 1
ATOM 2835 C C . SER A 1 362 ? 3.088 -0.991 -19.675 1.00 91.94 362 SER A C 1
ATOM 2837 O O . SER A 1 362 ? 3.071 -1.735 -20.654 1.00 91.94 362 SER A O 1
ATOM 2839 N N . SER A 1 363 ? 2.261 -1.149 -18.640 1.00 92.12 363 SER A N 1
ATOM 2840 C CA . SER A 1 363 ? 1.225 -2.188 -18.530 1.00 92.12 363 SER A CA 1
ATOM 2841 C C . SER A 1 363 ? 0.374 -1.961 -17.273 1.00 92.12 363 SER A C 1
ATOM 2843 O O . SER A 1 363 ? 0.640 -1.068 -16.466 1.00 92.12 363 SER A O 1
ATOM 2845 N N . LEU A 1 364 ? -0.618 -2.828 -17.066 1.00 94.62 364 LEU A N 1
ATOM 2846 C CA . LEU A 1 364 ? -1.243 -3.042 -15.766 1.00 94.62 364 LEU A CA 1
ATOM 2847 C C . LEU A 1 364 ? -0.193 -3.476 -14.731 1.00 94.62 364 LEU A C 1
ATOM 2849 O O . LEU A 1 364 ? 0.473 -4.495 -14.913 1.00 94.62 364 LEU A O 1
ATOM 2853 N N . PHE A 1 365 ? -0.064 -2.704 -13.655 1.00 95.88 365 PHE A N 1
ATOM 2854 C CA . PHE A 1 365 ? 0.650 -3.087 -12.442 1.00 95.88 365 PHE A CA 1
ATOM 2855 C C . PHE A 1 365 ? -0.402 -3.626 -11.485 1.00 95.88 365 PHE A C 1
ATOM 2857 O O . PHE A 1 365 ? -1.204 -2.850 -10.972 1.00 95.88 365 PHE A O 1
ATOM 2864 N N . ASP A 1 366 ? -0.438 -4.945 -11.313 1.00 96.69 366 ASP A N 1
ATOM 2865 C CA . ASP A 1 366 ? -1.442 -5.647 -10.515 1.00 96.69 366 ASP A CA 1
ATOM 2866 C C . ASP A 1 366 ? -0.820 -6.176 -9.218 1.00 96.69 366 ASP A C 1
ATOM 2868 O O . ASP A 1 366 ? -0.424 -7.339 -9.114 1.00 96.69 366 ASP A O 1
ATOM 2872 N N . ILE A 1 367 ? -0.656 -5.275 -8.253 1.00 96.62 367 ILE A N 1
ATOM 2873 C CA . ILE A 1 367 ? -0.023 -5.540 -6.962 1.00 96.62 367 ILE A CA 1
ATOM 2874 C C . ILE A 1 367 ? -1.042 -6.243 -6.070 1.00 96.62 367 ILE A C 1
ATOM 2876 O O . ILE A 1 367 ? -2.127 -5.725 -5.821 1.00 96.62 367 ILE A O 1
ATOM 2880 N N . ARG A 1 368 ? -0.703 -7.431 -5.576 1.00 94.62 368 ARG A N 1
ATOM 2881 C CA . ARG A 1 368 ? -1.605 -8.266 -4.770 1.00 94.62 368 ARG A CA 1
ATOM 2882 C C . ARG A 1 368 ? -1.247 -8.285 -3.298 1.00 94.62 368 ARG A C 1
ATOM 2884 O O . ARG A 1 368 ? -2.133 -8.422 -2.464 1.00 94.62 368 ARG A O 1
ATOM 2891 N N . LYS A 1 369 ? 0.043 -8.178 -2.989 1.00 91.75 369 LYS A N 1
ATOM 2892 C CA . LYS A 1 369 ? 0.541 -8.259 -1.620 1.00 91.75 369 LYS A CA 1
ATOM 2893 C C . LYS A 1 369 ? 1.847 -7.496 -1.475 1.00 91.75 369 LYS A C 1
ATOM 2895 O O . LYS A 1 369 ? 2.651 -7.480 -2.406 1.00 91.75 369 LYS A O 1
ATOM 2900 N N . ILE A 1 370 ? 2.066 -6.899 -0.311 1.00 91.25 370 ILE A N 1
ATOM 2901 C CA . ILE A 1 370 ? 3.343 -6.301 0.079 1.00 91.25 370 ILE A CA 1
ATOM 2902 C C . ILE A 1 370 ? 3.741 -6.885 1.430 1.00 91.25 370 ILE A C 1
ATOM 2904 O O . ILE A 1 370 ? 3.054 -6.667 2.426 1.00 91.25 370 ILE A O 1
ATOM 2908 N N . ASN A 1 371 ? 4.851 -7.616 1.446 1.00 87.81 371 ASN A N 1
ATOM 2909 C CA . ASN A 1 371 ? 5.443 -8.228 2.626 1.00 87.81 371 ASN A CA 1
ATOM 2910 C C . ASN A 1 371 ? 6.732 -7.510 3.014 1.00 87.81 371 ASN A C 1
ATOM 2912 O O . ASN A 1 371 ? 7.638 -7.415 2.193 1.00 87.81 371 ASN A O 1
ATOM 2916 N N . VAL A 1 372 ? 6.865 -7.039 4.252 1.00 86.50 372 VAL A N 1
ATOM 2917 C CA . VAL A 1 372 ? 8.093 -6.346 4.686 1.00 86.50 372 VAL A CA 1
ATOM 2918 C C . VAL A 1 372 ? 9.093 -7.349 5.261 1.00 86.50 372 VAL A C 1
ATOM 2920 O O . VAL A 1 372 ? 8.743 -8.191 6.089 1.00 86.50 372 VAL A O 1
ATOM 2923 N N . ILE A 1 373 ? 10.356 -7.249 4.846 1.00 80.25 373 ILE A N 1
ATOM 2924 C CA . ILE A 1 373 ? 11.434 -8.132 5.306 1.00 80.25 373 ILE A CA 1
ATOM 2925 C C . ILE A 1 373 ? 12.470 -7.379 6.137 1.00 80.25 373 ILE A C 1
ATOM 2927 O O . ILE A 1 373 ? 12.749 -6.194 5.915 1.00 80.25 373 ILE A O 1
ATOM 2931 N N . LYS A 1 374 ? 13.084 -8.099 7.082 1.00 72.62 374 LYS A N 1
ATOM 2932 C CA . LYS A 1 374 ? 14.230 -7.596 7.848 1.00 72.62 374 LYS A CA 1
ATOM 2933 C C . LYS A 1 374 ? 15.449 -7.448 6.936 1.00 72.62 374 LYS A C 1
ATOM 2935 O O . LYS A 1 374 ? 15.652 -8.209 5.988 1.00 72.62 374 LYS A O 1
ATOM 2940 N N . LYS A 1 375 ? 16.290 -6.458 7.236 1.00 66.56 375 LYS A N 1
ATOM 2941 C CA . LYS A 1 375 ? 17.504 -6.153 6.466 1.00 66.56 375 LYS A CA 1
ATOM 2942 C C . LYS A 1 375 ? 18.441 -7.370 6.359 1.00 66.56 375 LYS A C 1
ATOM 2944 O O . LYS A 1 375 ? 18.820 -7.944 7.373 1.00 66.56 375 LYS A O 1
ATOM 2949 N N . GLY A 1 376 ? 18.906 -7.663 5.139 1.00 56.41 376 GLY A N 1
ATOM 2950 C CA . GLY A 1 376 ? 20.165 -8.388 4.907 1.00 56.41 376 GLY A CA 1
ATOM 2951 C C . GLY A 1 376 ? 20.102 -9.860 4.490 1.00 56.41 376 GLY A C 1
ATOM 2952 O O . GLY A 1 376 ? 21.150 -10.493 4.508 1.00 56.41 376 GLY A O 1
ATOM 2953 N N . LEU A 1 377 ? 18.944 -10.423 4.117 1.00 53.59 377 LEU A N 1
ATOM 2954 C CA . LEU A 1 377 ? 18.825 -11.892 4.017 1.00 53.59 377 LEU A CA 1
ATOM 2955 C C . LEU A 1 377 ? 18.452 -12.474 2.645 1.00 53.59 377 LEU A C 1
ATOM 2957 O O . LEU A 1 377 ? 18.472 -13.689 2.500 1.00 53.59 377 LEU A O 1
ATOM 2961 N N . LEU A 1 378 ? 18.156 -11.665 1.625 1.00 59.53 378 LEU A N 1
ATOM 2962 C CA . LEU A 1 378 ? 17.693 -12.164 0.318 1.00 59.53 378 LEU A CA 1
ATOM 2963 C C . LEU A 1 378 ? 18.417 -11.455 -0.830 1.00 59.53 378 LEU A C 1
ATOM 2965 O O . LEU A 1 378 ? 18.933 -10.360 -0.638 1.00 59.53 378 LEU A O 1
ATOM 2969 N N . SER A 1 379 ? 18.477 -12.050 -2.020 1.00 57.81 379 SER A N 1
ATOM 2970 C CA . SER A 1 379 ? 19.169 -11.475 -3.181 1.00 57.81 379 SER A CA 1
ATOM 2971 C C . SER A 1 379 ? 18.387 -11.703 -4.477 1.00 57.81 379 SER A C 1
ATOM 2973 O O . SER A 1 379 ? 17.769 -12.752 -4.627 1.00 57.81 379 SER A O 1
ATOM 2975 N N . GLY A 1 380 ? 18.420 -10.731 -5.397 1.00 63.62 380 GLY A N 1
ATOM 2976 C CA . GLY A 1 380 ? 17.673 -10.740 -6.665 1.00 63.62 380 GLY A CA 1
ATOM 2977 C C . GLY A 1 380 ? 16.371 -9.924 -6.639 1.00 63.62 380 GLY A C 1
ATOM 2978 O O . GLY A 1 380 ? 15.762 -9.742 -5.586 1.00 63.62 380 GLY A O 1
ATOM 2979 N N . VAL A 1 381 ? 15.965 -9.401 -7.806 1.00 71.12 381 VAL A N 1
ATOM 2980 C CA . VAL A 1 381 ? 14.712 -8.631 -7.975 1.00 71.12 381 VAL A CA 1
ATOM 2981 C C . VAL A 1 381 ? 13.500 -9.520 -8.172 1.00 71.12 381 VAL A C 1
ATOM 2983 O O . VAL A 1 381 ? 12.445 -9.178 -7.663 1.00 71.12 381 VAL A O 1
ATOM 2986 N N . VAL A 1 382 ? 13.638 -10.646 -8.872 1.00 73.12 382 VAL A N 1
ATOM 2987 C CA . VAL A 1 382 ? 12.594 -11.675 -8.948 1.00 73.12 382 VAL A CA 1
ATOM 2988 C C . VAL A 1 382 ? 12.949 -12.753 -7.945 1.00 73.12 382 VAL A C 1
ATOM 2990 O O . VAL A 1 382 ? 14.053 -13.297 -7.990 1.00 73.12 382 VAL A O 1
ATOM 2993 N N . PHE A 1 383 ? 12.022 -13.033 -7.043 1.00 71.19 383 PHE A N 1
ATOM 2994 C CA . PHE A 1 383 ? 12.191 -14.003 -5.978 1.00 71.19 383 PHE A CA 1
ATOM 2995 C C . PHE A 1 383 ? 11.273 -15.200 -6.230 1.00 71.19 383 PHE A C 1
ATOM 2997 O O . PHE A 1 383 ? 10.055 -15.048 -6.293 1.00 71.19 383 PHE A O 1
ATOM 3004 N N . ASP A 1 384 ? 11.867 -16.381 -6.376 1.00 59.22 384 ASP A N 1
ATOM 3005 C CA . ASP A 1 384 ? 11.160 -17.647 -6.574 1.00 59.22 384 ASP A CA 1
ATOM 3006 C C . ASP A 1 384 ? 11.523 -18.571 -5.405 1.00 59.22 384 ASP A C 1
ATOM 3008 O O . ASP A 1 384 ? 12.557 -19.238 -5.398 1.00 59.22 384 ASP A O 1
ATOM 3012 N N . GLY A 1 385 ? 10.762 -18.464 -4.318 1.00 61.03 385 GLY A N 1
ATOM 3013 C CA . GLY A 1 385 ? 11.051 -19.145 -3.062 1.00 61.03 385 GLY A CA 1
ATOM 3014 C C . GLY A 1 385 ? 9.995 -18.872 -1.996 1.00 61.03 385 GLY A C 1
ATOM 3015 O O . GLY A 1 385 ? 9.203 -17.933 -2.102 1.00 61.03 385 GLY A O 1
ATOM 3016 N N . ILE A 1 386 ? 9.977 -19.702 -0.955 1.00 61.12 386 ILE A N 1
ATOM 3017 C CA . ILE A 1 386 ? 9.187 -19.456 0.255 1.00 61.12 386 ILE A CA 1
ATOM 3018 C C . ILE A 1 386 ? 10.040 -18.580 1.174 1.00 61.12 386 ILE A C 1
ATOM 3020 O O . ILE A 1 386 ? 11.201 -18.892 1.428 1.00 61.12 386 ILE A O 1
ATOM 3024 N N . VAL A 1 387 ? 9.489 -17.461 1.645 1.00 63.44 387 VAL A N 1
ATOM 3025 C CA . VAL A 1 387 ? 10.158 -16.645 2.664 1.00 63.44 387 VAL A CA 1
ATOM 3026 C C . VAL A 1 387 ? 9.874 -17.271 4.025 1.00 63.44 387 VAL A C 1
ATOM 3028 O O . VAL A 1 387 ? 8.725 -17.280 4.466 1.00 63.44 387 VAL A O 1
ATOM 3031 N N . ASP A 1 388 ? 10.907 -17.785 4.692 1.00 60.53 388 ASP A N 1
ATOM 3032 C CA . ASP A 1 388 ? 10.762 -18.303 6.052 1.00 60.53 388 ASP A CA 1
ATOM 3033 C C . ASP A 1 388 ? 10.341 -17.181 7.017 1.00 60.53 388 ASP A C 1
ATOM 3035 O O . ASP A 1 388 ? 10.830 -16.050 6.942 1.00 60.53 388 ASP A O 1
ATOM 3039 N N . SER A 1 389 ? 9.470 -17.502 7.981 1.00 62.91 389 SER A N 1
ATOM 3040 C CA . SER A 1 389 ? 8.961 -16.544 8.980 1.00 62.91 389 SER A CA 1
ATOM 3041 C C . SER A 1 389 ? 10.039 -15.715 9.709 1.00 62.91 389 SER A C 1
ATOM 3043 O O . SER A 1 389 ? 9.778 -14.541 9.956 1.00 62.91 389 SER A O 1
ATOM 3045 N N . PRO A 1 390 ? 11.257 -16.213 10.014 1.00 63.25 390 PRO A N 1
ATOM 3046 C CA . PRO A 1 390 ? 12.304 -15.400 10.643 1.00 63.25 390 PRO A CA 1
ATOM 3047 C C . PRO A 1 390 ? 12.802 -14.221 9.790 1.00 63.25 390 PRO A C 1
ATOM 3049 O O . PRO A 1 390 ? 13.343 -13.258 10.339 1.00 63.25 390 PRO A O 1
ATOM 3052 N N . LEU A 1 391 ? 12.645 -14.303 8.463 1.00 65.38 391 LEU A N 1
ATOM 3053 C CA . LEU A 1 391 ? 13.062 -13.270 7.508 1.00 65.38 391 LEU A CA 1
ATOM 3054 C C . LEU A 1 391 ? 12.002 -12.174 7.346 1.00 65.38 391 LEU A C 1
ATOM 3056 O O . LEU A 1 391 ? 12.332 -11.030 7.013 1.00 65.38 391 LEU A O 1
ATOM 3060 N N . LEU A 1 392 ? 10.739 -12.522 7.593 1.00 68.69 392 LEU A N 1
ATOM 3061 C CA . LEU A 1 392 ? 9.632 -11.580 7.620 1.00 68.69 392 LEU A CA 1
ATOM 3062 C C . LEU A 1 392 ? 9.705 -10.739 8.898 1.00 68.69 392 LEU A C 1
ATOM 3064 O O . LEU A 1 392 ? 10.075 -11.200 9.983 1.00 68.69 392 LEU A O 1
ATOM 3068 N N . LEU A 1 393 ? 9.343 -9.467 8.774 1.00 67.06 393 LEU A N 1
ATOM 3069 C CA . LEU A 1 393 ? 8.945 -8.709 9.947 1.00 67.06 393 LEU A CA 1
ATOM 3070 C C . LEU A 1 393 ? 7.608 -9.298 10.415 1.00 67.06 393 LEU A C 1
ATOM 3072 O O . LEU A 1 393 ? 6.588 -9.174 9.745 1.00 67.06 393 LEU A O 1
ATOM 3076 N N . ASN A 1 394 ? 7.644 -10.010 11.541 1.00 56.72 394 ASN A N 1
ATOM 3077 C CA . ASN A 1 394 ? 6.463 -10.637 12.118 1.00 56.72 394 ASN A CA 1
ATOM 3078 C C . ASN A 1 394 ? 5.567 -9.575 12.767 1.00 56.72 394 ASN A C 1
ATOM 3080 O O . ASN A 1 394 ? 6.025 -8.795 13.599 1.00 56.72 394 ASN A O 1
ATOM 3084 N N . GLY A 1 395 ? 4.286 -9.579 12.406 1.00 62.28 395 GLY A N 1
ATOM 3085 C CA . GLY A 1 395 ? 3.262 -8.745 13.025 1.00 62.28 395 GLY A CA 1
ATOM 3086 C C . GLY A 1 395 ? 2.034 -8.614 12.132 1.00 62.28 395 GLY A C 1
ATOM 3087 O O . GLY A 1 395 ? 2.154 -8.414 10.926 1.00 62.28 395 GLY A O 1
ATOM 3088 N N . ALA A 1 396 ? 0.837 -8.673 12.722 1.00 63.06 396 ALA A N 1
ATOM 3089 C CA . ALA A 1 396 ? -0.435 -8.582 11.992 1.00 63.06 396 ALA A CA 1
ATOM 3090 C C . ALA A 1 396 ? -0.630 -7.255 11.225 1.00 63.06 396 ALA A C 1
ATOM 3092 O O . ALA A 1 396 ? -1.557 -7.124 10.431 1.00 63.06 396 ALA A O 1
ATOM 3093 N N . PHE A 1 397 ? 0.233 -6.272 11.475 1.00 69.56 397 PHE A N 1
ATOM 3094 C CA . PHE A 1 397 ? 0.105 -4.898 11.011 1.00 69.56 397 PHE A CA 1
ATOM 3095 C C . PHE A 1 397 ? 1.046 -4.551 9.864 1.00 69.56 397 PHE A C 1
ATOM 3097 O O . PHE A 1 397 ? 0.973 -3.437 9.358 1.00 69.56 397 PHE A O 1
ATOM 3104 N N . ILE A 1 398 ? 1.948 -5.457 9.491 1.00 74.62 398 ILE A N 1
ATOM 3105 C CA . ILE A 1 398 ? 3.122 -5.157 8.664 1.00 74.62 398 ILE A CA 1
ATOM 3106 C C . ILE A 1 398 ? 2.828 -5.339 7.176 1.00 74.62 398 ILE A C 1
ATOM 3108 O O . ILE A 1 398 ? 3.204 -4.495 6.357 1.00 74.62 398 ILE A O 1
ATOM 3112 N N . ASP A 1 399 ? 2.113 -6.413 6.855 1.00 77.75 399 ASP A N 1
ATOM 3113 C CA . ASP A 1 399 ? 1.803 -6.806 5.489 1.00 77.75 399 ASP A CA 1
ATOM 3114 C C . ASP A 1 399 ? 0.531 -6.128 4.973 1.00 77.75 399 ASP A C 1
ATOM 3116 O O . ASP A 1 399 ? -0.470 -6.029 5.685 1.00 77.75 399 ASP A O 1
ATOM 3120 N N . ILE A 1 400 ? 0.547 -5.726 3.702 1.00 84.44 400 ILE A N 1
ATOM 3121 C CA . ILE A 1 400 ? -0.649 -5.259 2.993 1.00 84.44 400 ILE A CA 1
ATOM 3122 C C . ILE A 1 400 ? -1.130 -6.383 2.081 1.00 84.44 400 ILE A C 1
ATOM 3124 O O . ILE A 1 400 ? -0.380 -6.841 1.219 1.00 84.44 400 ILE A O 1
ATOM 3128 N N . ASN A 1 401 ? -2.378 -6.811 2.272 1.00 87.06 401 ASN A N 1
ATOM 3129 C CA . ASN A 1 401 ? -3.025 -7.854 1.467 1.00 87.06 401 ASN A CA 1
ATOM 3130 C C . ASN A 1 401 ? -4.120 -7.301 0.540 1.00 87.06 401 ASN A C 1
ATOM 3132 O O . ASN A 1 401 ? -4.709 -8.056 -0.230 1.00 87.06 401 ASN A O 1
ATOM 3136 N N . ASP A 1 402 ? -4.406 -6.001 0.616 1.00 90.19 402 ASP A N 1
ATOM 3137 C CA . ASP A 1 402 ? -5.372 -5.350 -0.260 1.00 90.19 402 ASP A CA 1
ATOM 3138 C C . ASP A 1 402 ? -4.757 -5.123 -1.648 1.00 90.19 402 ASP A C 1
ATOM 3140 O O . ASP A 1 402 ? -3.676 -4.525 -1.749 1.00 90.19 402 ASP A O 1
ATOM 3144 N N . PRO A 1 403 ? -5.417 -5.580 -2.727 1.00 93.44 403 PRO A N 1
ATOM 3145 C CA . PRO A 1 403 ? -4.881 -5.447 -4.071 1.00 93.44 403 PRO A CA 1
ATOM 3146 C C . PRO A 1 403 ? -4.922 -3.993 -4.557 1.00 93.44 403 PRO A C 1
ATOM 3148 O O . PRO A 1 403 ? -5.849 -3.239 -4.262 1.00 93.44 403 PRO A O 1
ATOM 3151 N N . LEU A 1 404 ? -3.934 -3.628 -5.370 1.00 95.81 404 LEU A N 1
ATOM 3152 C CA . LEU A 1 404 ? -3.833 -2.358 -6.078 1.00 95.81 404 LEU A CA 1
ATOM 3153 C C . LEU A 1 404 ? -3.513 -2.634 -7.546 1.00 95.81 404 LEU A C 1
ATOM 3155 O O . LEU A 1 404 ? -2.418 -3.092 -7.871 1.00 95.81 404 LEU A O 1
ATOM 3159 N N . SER A 1 405 ? -4.447 -2.308 -8.437 1.00 94.88 405 SER A N 1
ATOM 3160 C CA . SER A 1 405 ? -4.286 -2.554 -9.870 1.00 94.88 405 SER A CA 1
ATOM 3161 C C . SER A 1 405 ? -4.459 -1.260 -10.660 1.00 94.88 405 SER A C 1
ATOM 3163 O O . SER A 1 405 ? -5.486 -0.589 -10.546 1.00 94.88 405 SER A O 1
ATOM 3165 N N . TYR A 1 406 ? -3.467 -0.895 -11.474 1.00 95.94 406 TYR A N 1
ATOM 3166 C CA . TYR A 1 406 ? -3.541 0.311 -12.304 1.00 95.94 406 TYR A CA 1
ATOM 3167 C C . TYR A 1 406 ? -2.684 0.214 -13.563 1.00 95.94 406 TYR A C 1
ATOM 3169 O O . TYR A 1 406 ? -1.580 -0.324 -13.525 1.00 95.94 406 TYR A O 1
ATOM 3177 N N . ASN A 1 407 ? -3.175 0.742 -14.686 1.00 94.62 407 ASN A N 1
ATOM 3178 C CA . ASN A 1 407 ? -2.394 0.800 -15.919 1.00 94.62 407 ASN A CA 1
ATOM 3179 C C . ASN A 1 407 ? -1.412 1.970 -15.852 1.00 94.62 407 ASN A C 1
ATOM 3181 O O . ASN A 1 407 ? -1.839 3.121 -15.839 1.00 94.62 407 ASN A O 1
ATOM 3185 N N . VAL A 1 408 ? -0.114 1.680 -15.807 1.00 92.75 408 VAL A N 1
ATOM 3186 C CA . VAL A 1 408 ? 0.949 2.679 -15.667 1.00 92.75 408 VAL A CA 1
ATOM 3187 C C . VAL A 1 408 ? 1.598 2.901 -17.035 1.00 92.75 408 VAL A C 1
ATOM 3189 O O . VAL A 1 408 ? 2.392 2.060 -17.461 1.00 92.75 408 VAL A O 1
ATOM 3192 N N . PRO A 1 409 ? 1.308 4.009 -17.747 1.00 90.56 409 PRO A N 1
ATOM 3193 C CA . PRO A 1 409 ? 1.891 4.262 -19.055 1.00 90.56 409 PRO A CA 1
ATOM 3194 C C . PRO A 1 409 ? 3.390 4.565 -18.986 1.00 90.56 409 PRO A C 1
ATOM 3196 O O . PRO A 1 409 ? 3.909 5.065 -17.980 1.00 90.56 409 PRO A O 1
ATOM 3199 N N . ALA A 1 410 ? 4.072 4.347 -20.109 1.00 88.56 410 ALA A N 1
ATOM 3200 C CA . ALA A 1 410 ? 5.452 4.775 -20.297 1.00 88.56 410 ALA A CA 1
ATOM 3201 C C . ALA A 1 410 ? 5.621 6.271 -19.986 1.00 88.56 410 ALA A C 1
ATOM 3203 O O . ALA A 1 410 ? 4.756 7.102 -20.271 1.00 88.56 410 ALA A O 1
ATOM 3204 N N . ASN A 1 411 ? 6.768 6.612 -19.402 1.00 89.00 411 ASN A N 1
ATOM 3205 C CA . ASN A 1 411 ? 7.141 7.973 -19.034 1.00 89.00 411 ASN A CA 1
ATOM 3206 C C . ASN A 1 411 ? 6.236 8.667 -17.994 1.00 89.00 411 ASN A C 1
ATOM 3208 O O . ASN A 1 411 ? 6.434 9.853 -17.721 1.00 89.00 411 ASN A O 1
ATOM 3212 N N . ARG A 1 412 ? 5.275 7.968 -17.380 1.00 90.56 412 ARG A N 1
ATOM 3213 C CA . ARG A 1 412 ? 4.386 8.525 -16.352 1.00 90.56 412 ARG A CA 1
ATOM 3214 C C . ARG A 1 412 ? 4.730 7.993 -14.962 1.00 90.56 412 ARG A C 1
ATOM 3216 O O . ARG A 1 412 ? 5.280 6.902 -14.808 1.00 90.56 412 ARG A O 1
ATOM 3223 N N . ARG A 1 413 ? 4.413 8.796 -13.947 1.00 90.94 413 ARG A N 1
ATOM 3224 C CA . ARG A 1 413 ? 4.588 8.468 -12.530 1.00 90.94 413 ARG A CA 1
ATOM 3225 C C . ARG A 1 413 ? 3.242 8.577 -11.835 1.00 90.94 413 ARG A C 1
ATOM 3227 O O . ARG A 1 413 ? 2.528 9.552 -12.050 1.00 90.94 413 ARG A O 1
ATOM 3234 N N . TYR A 1 414 ? 2.917 7.571 -11.036 1.00 93.81 414 TYR A N 1
ATOM 3235 C CA . TYR A 1 414 ? 1.689 7.493 -10.255 1.00 93.81 414 TYR A CA 1
ATOM 3236 C C . TYR A 1 414 ? 2.010 7.237 -8.802 1.00 93.81 414 TYR A C 1
ATOM 3238 O O . TYR A 1 414 ? 3.045 6.649 -8.495 1.00 93.81 414 TYR A O 1
ATOM 3246 N N . LYS A 1 415 ? 1.123 7.676 -7.917 1.00 93.31 415 LYS A N 1
ATOM 3247 C CA . LYS A 1 415 ? 1.189 7.379 -6.493 1.00 93.31 415 LYS A CA 1
ATOM 3248 C C . LYS A 1 415 ? -0.127 6.819 -5.978 1.00 93.31 415 LYS A C 1
ATOM 3250 O O . LYS A 1 415 ? -1.184 7.207 -6.478 1.00 93.31 415 LYS A O 1
ATOM 3255 N N . ALA A 1 416 ? -0.038 5.970 -4.964 1.00 94.31 416 ALA A N 1
ATOM 3256 C CA . ALA A 1 416 ? -1.163 5.501 -4.170 1.00 94.31 416 ALA A CA 1
ATOM 3257 C C . ALA A 1 416 ? -0.759 5.425 -2.692 1.00 94.31 416 ALA A C 1
ATOM 3259 O O . ALA A 1 416 ? 0.356 5.014 -2.361 1.00 94.31 416 ALA A O 1
ATOM 3260 N N . ASP A 1 417 ? -1.688 5.802 -1.822 1.00 92.50 417 ASP A N 1
ATOM 3261 C CA . ASP A 1 417 ? -1.505 5.860 -0.376 1.00 92.50 417 ASP A CA 1
ATOM 3262 C C . ASP A 1 417 ? -2.399 4.808 0.279 1.00 92.50 417 ASP A C 1
ATOM 3264 O O . ASP A 1 417 ? -3.606 4.771 0.033 1.00 92.50 417 ASP A O 1
ATOM 3268 N N . TYR A 1 418 ? -1.820 3.956 1.114 1.00 91.88 418 TYR A N 1
ATOM 3269 C CA . TYR A 1 418 ? -2.554 3.011 1.937 1.00 91.88 418 TYR A CA 1
ATOM 3270 C C . TYR A 1 418 ? -2.924 3.670 3.261 1.00 91.88 418 TYR A C 1
ATOM 3272 O O . TYR A 1 418 ? -2.047 4.072 4.030 1.00 91.88 418 TYR A O 1
ATOM 3280 N N . SER A 1 419 ? -4.220 3.765 3.539 1.00 88.81 419 SER A N 1
ATOM 3281 C CA . SER A 1 419 ? -4.736 4.371 4.766 1.00 88.81 419 SER A CA 1
ATOM 3282 C C . SER A 1 419 ? -5.287 3.320 5.708 1.00 88.81 419 SER A C 1
ATOM 3284 O O . SER A 1 419 ? -6.044 2.442 5.294 1.00 88.81 419 SER A O 1
ATOM 3286 N N . LEU A 1 420 ? -4.987 3.473 6.999 1.00 83.69 420 LEU A N 1
ATOM 3287 C CA . LEU A 1 420 ? -5.744 2.794 8.039 1.00 83.69 420 LEU A CA 1
ATOM 3288 C C . LEU A 1 420 ? -7.140 3.411 8.140 1.00 83.69 420 LEU A C 1
ATOM 3290 O O . LEU A 1 420 ? -7.279 4.586 8.478 1.00 83.69 420 LEU A O 1
ATOM 3294 N N . LEU A 1 421 ? -8.170 2.607 7.899 1.00 77.81 421 LEU A N 1
ATOM 3295 C CA . LEU A 1 421 ? -9.555 3.036 8.062 1.00 77.81 421 LEU A CA 1
ATOM 3296 C C . LEU A 1 421 ? -10.039 2.756 9.487 1.00 77.81 421 LEU A C 1
ATOM 3298 O O . LEU A 1 421 ? -10.567 3.660 10.145 1.00 77.81 421 LEU A O 1
ATOM 3302 N N . ASP A 1 422 ? -9.786 1.539 9.982 1.00 82.19 422 ASP A N 1
ATOM 3303 C CA . ASP A 1 422 ? -10.321 1.072 11.261 1.00 82.19 422 ASP A CA 1
ATOM 3304 C C . ASP A 1 422 ? -9.377 0.123 12.025 1.00 82.19 422 ASP A C 1
ATOM 3306 O O . ASP A 1 422 ? -8.663 -0.689 11.425 1.00 82.19 422 ASP A O 1
ATOM 3310 N N . LEU A 1 423 ? -9.404 0.238 13.358 1.00 87.94 423 LEU A N 1
ATOM 3311 C CA . LEU A 1 423 ? -8.684 -0.606 14.316 1.00 87.94 423 LEU A CA 1
ATOM 3312 C C . LEU A 1 423 ? -9.692 -1.205 15.301 1.00 87.94 423 LEU A C 1
ATOM 3314 O O . LEU A 1 423 ? -10.349 -0.487 16.056 1.00 87.94 423 LEU A O 1
ATOM 3318 N N . GLY A 1 424 ? -9.792 -2.529 15.319 1.00 90.69 424 GLY A N 1
ATOM 3319 C CA . GLY A 1 424 ? -10.758 -3.247 16.144 1.00 90.69 424 GLY A CA 1
ATOM 3320 C C . GLY A 1 424 ? -10.211 -4.557 16.691 1.00 90.69 424 GLY A C 1
ATOM 3321 O O . GLY A 1 424 ? -9.005 -4.806 16.668 1.00 90.69 424 GLY A O 1
ATOM 3322 N N . LEU A 1 425 ? -11.121 -5.404 17.171 1.00 90.62 425 LEU A N 1
ATOM 3323 C CA . LEU A 1 425 ? -10.812 -6.764 17.598 1.00 90.62 425 LEU A CA 1
ATOM 3324 C C . LEU A 1 425 ? -11.263 -7.778 16.539 1.00 90.62 425 LEU A C 1
ATOM 3326 O O . LEU A 1 425 ? -12.247 -7.563 15.832 1.00 90.62 425 LEU A O 1
ATOM 3330 N N . LYS A 1 426 ? -10.564 -8.912 16.439 1.00 91.00 426 LYS A N 1
ATOM 3331 C CA . LYS A 1 426 ? -11.009 -10.076 15.660 1.00 91.00 426 LYS A CA 1
ATOM 3332 C C . LYS A 1 426 ? -12.234 -10.711 16.319 1.00 91.00 426 LYS A C 1
ATOM 3334 O O . LYS A 1 426 ? -13.147 -11.130 15.617 1.00 91.00 426 LYS A O 1
ATOM 3339 N N . SER A 1 427 ? -12.256 -10.748 17.652 1.00 92.44 427 SER A N 1
ATOM 3340 C CA . SER A 1 427 ? -13.389 -11.192 18.461 1.00 92.44 427 SER A CA 1
ATOM 3341 C C . SER A 1 427 ? -13.675 -10.227 19.611 1.00 92.44 427 SER A C 1
ATOM 3343 O O . SER A 1 427 ? -12.768 -9.815 20.333 1.00 92.44 427 SER A O 1
ATOM 3345 N N . TYR A 1 428 ? -14.957 -9.925 19.810 1.00 94.06 428 TYR A N 1
ATOM 3346 C CA . TYR A 1 428 ? -15.467 -9.122 20.926 1.00 94.06 428 TYR A CA 1
ATOM 3347 C C . TYR A 1 428 ? -16.072 -9.987 22.044 1.00 94.06 428 TYR A C 1
ATOM 3349 O O . TYR A 1 428 ? -16.726 -9.465 22.943 1.00 94.06 428 TYR A O 1
ATOM 3357 N N . THR A 1 429 ? -15.872 -11.310 22.004 1.00 93.81 429 THR A N 1
ATOM 3358 C CA . THR A 1 429 ? -16.390 -12.223 23.030 1.00 93.81 429 THR A CA 1
ATOM 3359 C C . THR A 1 429 ? -15.794 -11.895 24.398 1.00 93.81 429 THR A C 1
ATOM 3361 O O . THR A 1 429 ? -14.577 -11.946 24.594 1.00 93.81 429 THR A O 1
ATOM 3364 N N . GLN A 1 430 ? -16.674 -11.588 25.350 1.00 92.75 430 GLN A N 1
ATOM 3365 C CA . GLN A 1 430 ? -16.305 -11.314 26.734 1.00 92.75 430 GLN A CA 1
ATOM 3366 C C . GLN A 1 430 ? -15.743 -12.571 27.401 1.00 92.75 430 GLN A C 1
ATOM 3368 O O . GLN A 1 430 ? -16.290 -13.662 27.246 1.00 92.75 430 GLN A O 1
ATOM 3373 N N . GLN A 1 431 ? -14.661 -12.409 28.154 1.00 92.00 431 GLN A N 1
ATOM 3374 C CA . GLN A 1 431 ? -14.028 -13.493 28.895 1.00 92.00 431 GLN A CA 1
ATOM 3375 C C . GLN A 1 431 ? -14.674 -13.626 30.280 1.00 92.00 431 GLN A C 1
ATOM 3377 O O . GLN A 1 431 ? -14.822 -12.643 31.001 1.00 92.00 431 GLN A O 1
ATOM 3382 N N . THR A 1 432 ? -15.072 -14.838 30.664 1.00 88.12 432 THR A N 1
ATOM 3383 C CA . THR A 1 432 ? -15.746 -15.118 31.949 1.00 88.12 432 THR A CA 1
ATOM 3384 C C . THR A 1 432 ? -14.845 -15.860 32.936 1.00 88.12 432 THR A C 1
ATOM 3386 O O . THR A 1 432 ? -15.326 -16.516 33.854 1.00 88.12 432 THR A O 1
ATOM 3389 N N . ASP A 1 433 ? -13.533 -15.795 32.731 1.00 84.69 433 ASP A N 1
ATOM 3390 C CA . ASP A 1 433 ? -12.515 -16.533 33.484 1.00 84.69 433 ASP A CA 1
ATOM 3391 C C . ASP A 1 433 ? -12.116 -15.862 34.811 1.00 84.69 433 ASP A C 1
ATOM 3393 O O . ASP A 1 433 ? -11.213 -16.329 35.499 1.00 84.69 433 ASP A O 1
ATOM 3397 N N . GLY A 1 434 ? -12.758 -14.746 35.167 1.00 80.38 434 GLY A N 1
ATOM 3398 C CA . GLY A 1 434 ? -12.452 -13.941 36.353 1.00 80.38 434 GLY A CA 1
ATOM 3399 C C . GLY A 1 434 ? -11.213 -13.053 36.198 1.00 80.38 434 GLY A C 1
ATOM 3400 O O . GLY A 1 434 ? -11.204 -11.937 36.718 1.00 80.38 434 GLY A O 1
ATOM 3401 N N . ASN A 1 435 ? -10.216 -13.484 35.424 1.00 82.12 435 ASN A N 1
ATOM 3402 C CA . ASN A 1 435 ? -8.966 -12.752 35.193 1.00 82.12 435 ASN A CA 1
ATOM 3403 C C . ASN A 1 435 ? -9.145 -11.510 34.309 1.00 82.12 435 ASN A C 1
ATOM 3405 O O . ASN A 1 435 ? -8.394 -10.549 34.441 1.00 82.12 435 ASN A O 1
ATOM 3409 N N . HIS A 1 436 ? -10.160 -11.504 33.445 1.00 86.81 436 HIS A N 1
ATOM 3410 C CA . HIS A 1 436 ? -10.511 -10.367 32.587 1.00 86.81 436 HIS A CA 1
ATOM 3411 C C . HIS A 1 436 ? -11.706 -9.564 33.122 1.00 86.81 436 HIS A C 1
ATOM 3413 O O . HIS A 1 436 ? -12.389 -8.864 32.368 1.00 86.81 436 HIS A O 1
ATOM 3419 N N . SER A 1 437 ? -11.988 -9.679 34.422 1.00 88.56 437 SER A N 1
ATOM 3420 C CA . SER A 1 437 ? -13.038 -8.900 35.071 1.00 88.56 437 SER A CA 1
ATOM 3421 C C . SER A 1 437 ? -12.531 -7.513 35.476 1.00 88.56 437 SER A C 1
ATOM 3423 O O . SER A 1 437 ? -11.409 -7.330 35.945 1.00 88.56 437 SER A O 1
ATOM 3425 N N . LEU A 1 438 ? -13.381 -6.511 35.289 1.00 91.38 438 LEU A N 1
ATOM 3426 C CA . LEU A 1 438 ? -13.140 -5.120 35.634 1.00 91.38 438 LEU A CA 1
ATOM 3427 C C . LEU A 1 438 ? -14.354 -4.594 36.393 1.00 91.38 438 LEU A C 1
ATOM 3429 O O . LEU A 1 438 ? -15.472 -4.686 35.900 1.00 91.38 438 LEU A O 1
ATOM 3433 N N . SER A 1 439 ? -14.152 -4.014 37.573 1.00 92.25 439 SER A N 1
ATOM 3434 C CA . SER A 1 439 ? -15.236 -3.347 38.302 1.00 92.25 439 SER A CA 1
ATOM 3435 C C . SER A 1 439 ? -15.105 -1.835 38.189 1.00 92.25 439 SER A C 1
ATOM 3437 O O . SER A 1 439 ? -14.079 -1.256 38.557 1.00 92.25 439 SER A O 1
ATOM 3439 N N . VAL A 1 440 ? -16.165 -1.193 37.701 1.00 96.19 440 VAL A N 1
ATOM 3440 C CA . VAL A 1 440 ? -16.306 0.264 37.734 1.00 96.19 440 VAL A CA 1
ATOM 3441 C C . VAL A 1 440 ? -17.226 0.649 38.878 1.00 96.19 440 VAL A C 1
ATOM 3443 O O . VAL A 1 440 ? -18.350 0.162 38.981 1.00 96.19 440 VAL A O 1
ATOM 3446 N N . THR A 1 441 ? -16.746 1.547 39.729 1.00 96.62 441 THR A N 1
ATOM 3447 C CA . THR A 1 441 ? -17.453 1.965 40.942 1.00 96.62 441 THR A CA 1
ATOM 3448 C C . THR A 1 441 ? -17.737 3.454 40.897 1.00 96.62 441 THR A C 1
ATOM 3450 O O . THR A 1 441 ? -16.907 4.195 40.375 1.00 96.62 441 THR A O 1
ATOM 3453 N N . VAL A 1 442 ? -18.857 3.910 41.458 1.00 96.56 442 VAL A N 1
ATOM 3454 C CA . VAL A 1 442 ? -19.163 5.328 41.704 1.00 96.56 442 VAL A CA 1
ATOM 3455 C C . VAL A 1 442 ? -19.895 5.490 43.035 1.00 96.56 442 VAL A C 1
ATOM 3457 O O . VAL A 1 442 ? -20.837 4.748 43.315 1.00 96.56 442 VAL A O 1
ATOM 3460 N N . GLN A 1 443 ? -19.484 6.457 43.856 1.00 95.88 443 GLN A N 1
ATOM 3461 C CA . GLN A 1 443 ? -20.312 6.939 44.963 1.00 95.88 443 GLN A CA 1
ATOM 3462 C C . GLN A 1 443 ? -21.278 8.013 44.471 1.00 95.88 443 GLN A C 1
ATOM 3464 O O . GLN A 1 443 ? -20.899 8.876 43.680 1.00 95.88 443 GLN A O 1
ATOM 3469 N N . LEU A 1 444 ? -22.524 8.009 44.954 1.00 94.75 444 LEU A N 1
ATOM 3470 C CA . LEU A 1 444 ? -23.517 8.990 44.495 1.00 94.75 444 LEU A CA 1
ATOM 3471 C C . LEU A 1 444 ? -23.156 10.435 44.868 1.00 94.75 444 LEU A C 1
ATOM 3473 O O . LEU A 1 444 ? -23.578 11.364 44.184 1.00 94.75 444 LEU A O 1
ATOM 3477 N N . THR A 1 445 ? -22.315 10.641 45.883 1.00 93.62 445 THR A N 1
ATOM 3478 C CA . THR A 1 445 ? -21.680 11.936 46.185 1.00 93.62 445 THR A CA 1
ATOM 3479 C C . THR A 1 445 ? -20.837 12.493 45.036 1.00 93.62 445 THR A C 1
ATOM 3481 O O . THR A 1 445 ? -20.692 13.709 44.941 1.00 93.62 445 THR A O 1
ATOM 3484 N N . GLU A 1 446 ? -20.302 11.638 44.163 1.00 93.38 446 GLU A N 1
ATOM 3485 C CA . GLU A 1 446 ? -19.468 12.020 43.018 1.00 93.38 446 GLU A CA 1
ATOM 3486 C C . GLU A 1 446 ? -20.301 12.467 41.805 1.00 93.38 446 GLU A C 1
ATOM 3488 O O . GLU A 1 446 ? -19.755 12.987 40.831 1.00 93.38 446 GLU A O 1
ATOM 3493 N N . ILE A 1 447 ? -21.624 12.279 41.848 1.00 94.50 447 ILE A N 1
ATOM 3494 C CA . ILE A 1 447 ? -22.529 12.709 40.786 1.00 94.50 447 ILE A CA 1
ATOM 3495 C C . ILE A 1 447 ? -22.707 14.227 40.847 1.00 94.50 447 ILE A C 1
ATOM 3497 O O . ILE A 1 447 ? -23.118 14.800 41.862 1.00 94.50 447 ILE A O 1
ATOM 3501 N N . ALA A 1 448 ? -22.435 14.886 39.722 1.00 90.06 448 ALA A N 1
ATOM 3502 C CA . ALA A 1 448 ? -22.631 16.321 39.589 1.00 90.06 448 ALA A CA 1
ATOM 3503 C C . ALA A 1 448 ? -24.085 16.704 39.916 1.00 90.06 448 ALA A C 1
ATOM 3505 O O . ALA A 1 448 ? -25.031 16.098 39.418 1.00 90.06 448 ALA A O 1
ATOM 3506 N N . ASN A 1 449 ? -24.256 17.731 40.754 1.00 90.56 449 ASN A N 1
ATOM 3507 C CA . ASN A 1 449 ? -25.562 18.230 41.192 1.00 90.56 449 ASN A CA 1
ATOM 3508 C C . ASN A 1 449 ? -26.462 17.185 41.894 1.00 90.56 449 ASN A C 1
ATOM 3510 O O . ASN A 1 449 ? -27.683 17.317 41.879 1.00 90.56 449 ASN A O 1
ATOM 3514 N N . ILE A 1 450 ? -25.895 16.175 42.569 1.00 91.75 450 ILE A N 1
ATOM 3515 C CA . ILE A 1 450 ? -26.689 15.164 43.293 1.00 91.75 450 ILE A CA 1
ATOM 3516 C C . ILE A 1 450 ? -27.719 15.773 44.263 1.00 91.75 450 ILE A C 1
ATOM 3518 O O . ILE A 1 450 ? -28.844 15.292 44.362 1.00 91.75 450 ILE A O 1
ATOM 3522 N N . ASN A 1 451 ? -27.373 16.877 44.936 1.00 88.56 451 ASN A N 1
ATOM 3523 C CA . ASN A 1 451 ? -28.292 17.576 45.840 1.00 88.56 451 ASN A CA 1
ATOM 3524 C C . ASN A 1 451 ? -29.478 18.201 45.093 1.00 88.56 451 ASN A C 1
ATOM 3526 O O . ASN A 1 451 ? -30.594 18.140 45.595 1.00 88.56 451 ASN A O 1
ATOM 3530 N N . GLY A 1 452 ? -29.251 18.798 43.918 1.00 89.12 452 GLY A N 1
ATOM 3531 C CA . GLY A 1 452 ? -30.319 19.383 43.108 1.00 89.12 452 GLY A CA 1
ATOM 3532 C C . GLY A 1 452 ? -31.193 18.318 42.452 1.00 89.12 452 GLY A C 1
ATOM 3533 O O . GLY A 1 452 ? -32.406 18.486 42.398 1.00 89.12 452 GLY A O 1
ATOM 3534 N N . ILE A 1 453 ? -30.600 17.196 42.030 1.00 90.38 453 ILE A N 1
ATOM 3535 C CA . ILE A 1 453 ? -31.339 16.053 41.477 1.00 90.38 453 ILE A CA 1
ATOM 3536 C C . ILE A 1 453 ? -32.289 15.478 42.532 1.00 90.38 453 ILE A C 1
ATOM 3538 O O . ILE A 1 453 ? -33.476 15.328 42.269 1.00 90.38 453 ILE A O 1
ATOM 3542 N N . LEU A 1 454 ? -31.787 15.187 43.738 1.00 89.62 454 LEU A N 1
ATOM 3543 C CA . LEU A 1 454 ? -32.597 14.596 44.807 1.00 89.62 454 LEU A CA 1
ATOM 3544 C C . LEU A 1 454 ? -33.545 15.618 45.453 1.00 89.62 454 LEU A C 1
ATOM 3546 O O . LEU A 1 454 ? -34.706 15.311 45.699 1.00 89.62 454 LEU A O 1
ATOM 3550 N N . GLY A 1 455 ? -33.085 16.845 45.702 1.00 86.19 455 GLY A N 1
ATOM 3551 C CA . GLY A 1 455 ? -33.903 17.913 46.287 1.00 86.19 455 GLY A CA 1
ATOM 3552 C C . GLY A 1 455 ? -34.987 18.451 45.348 1.00 86.19 455 GLY A C 1
ATOM 3553 O O . GLY A 1 455 ? -35.955 19.038 45.815 1.00 86.19 455 GLY A O 1
ATOM 3554 N N . GLY A 1 456 ? -34.850 18.236 44.037 1.00 86.94 456 GLY A N 1
ATOM 3555 C CA . GLY A 1 456 ? -35.855 18.599 43.039 1.00 86.94 456 GLY A CA 1
ATOM 3556 C C . GLY A 1 456 ? -37.026 17.618 42.930 1.00 86.94 456 GLY A C 1
ATOM 3557 O O . GLY A 1 456 ? -37.968 17.900 42.193 1.00 86.94 456 GLY A O 1
ATOM 3558 N N . LEU A 1 457 ? -36.993 16.477 43.633 1.00 90.25 457 LEU A N 1
ATOM 3559 C CA . LEU A 1 457 ? -38.060 15.474 43.596 1.00 90.25 457 LEU A CA 1
ATOM 3560 C C . LEU A 1 457 ? -39.172 15.828 44.596 1.00 90.25 457 LEU A C 1
ATOM 3562 O O . LEU A 1 457 ? -38.954 15.701 45.802 1.00 90.25 457 LEU A O 1
ATOM 3566 N N . PRO A 1 458 ? -40.396 16.174 44.144 1.00 86.81 458 PRO A N 1
ATOM 3567 C CA . PRO A 1 458 ? -41.464 16.613 45.045 1.00 86.81 458 PRO A CA 1
ATOM 3568 C C . PRO A 1 458 ? -41.833 15.570 46.103 1.00 86.81 458 PRO A C 1
ATOM 3570 O O . PRO A 1 458 ? -42.113 15.918 47.248 1.00 86.81 458 PRO A O 1
ATOM 3573 N N . ILE A 1 459 ? -41.782 14.284 45.735 1.00 83.56 459 ILE A N 1
ATOM 3574 C CA . ILE A 1 459 ? -42.098 13.169 46.636 1.00 83.56 459 ILE A CA 1
ATOM 3575 C C . ILE A 1 459 ? -41.092 13.027 47.784 1.00 83.56 459 ILE A C 1
ATOM 3577 O O . ILE A 1 459 ? -41.425 12.485 48.835 1.00 83.56 459 ILE A O 1
ATOM 3581 N N . LEU A 1 460 ? -39.868 13.538 47.608 1.00 85.81 460 LEU A N 1
ATOM 3582 C CA . LEU A 1 460 ? -38.862 13.510 48.656 1.00 85.81 460 LEU A CA 1
ATOM 3583 C C . LEU A 1 460 ? -39.046 14.628 49.678 1.00 85.81 460 LEU A C 1
ATOM 3585 O O . LEU A 1 460 ? -38.544 14.459 50.778 1.00 85.81 460 LEU A O 1
ATOM 3589 N N . ASN A 1 461 ? -39.784 15.709 49.399 1.00 86.38 461 ASN A N 1
ATOM 3590 C CA . ASN A 1 461 ? -39.898 16.867 50.304 1.00 86.38 461 ASN A CA 1
ATOM 3591 C C . ASN A 1 461 ? -40.246 16.486 51.754 1.00 86.38 461 ASN A C 1
ATOM 3593 O O . ASN A 1 461 ? -39.679 17.042 52.692 1.00 86.38 461 ASN A O 1
ATOM 3597 N N . THR A 1 462 ? -41.130 15.502 51.939 1.00 83.88 462 THR A N 1
ATOM 3598 C CA . THR A 1 462 ? -41.592 15.046 53.261 1.00 83.88 462 THR A CA 1
ATOM 3599 C C . THR A 1 462 ? -40.566 14.175 53.996 1.00 83.88 462 THR A C 1
ATOM 3601 O O . THR A 1 462 ? -40.575 14.113 55.221 1.00 83.88 462 THR A O 1
ATOM 3604 N N . ILE A 1 463 ? -39.662 13.512 53.269 1.00 87.94 463 ILE A N 1
ATOM 3605 C CA . ILE A 1 463 ? -38.712 12.522 53.813 1.00 87.94 463 ILE A CA 1
ATOM 3606 C C . ILE A 1 463 ? -37.244 12.871 53.535 1.00 87.94 463 ILE A C 1
ATOM 3608 O O . ILE A 1 463 ? -36.349 12.101 53.881 1.00 87.94 463 ILE A O 1
ATOM 3612 N N . LEU A 1 464 ? -36.973 14.032 52.930 1.00 85.81 464 LEU A N 1
ATOM 3613 C CA . LEU A 1 464 ? -35.674 14.397 52.364 1.00 85.81 464 LEU A CA 1
ATOM 3614 C C . LEU A 1 464 ? -34.568 14.313 53.417 1.00 85.81 464 LEU A C 1
ATOM 3616 O O . LEU A 1 464 ? -33.534 13.701 53.174 1.00 85.81 464 LEU A O 1
ATOM 3620 N N . ASN A 1 465 ? -34.812 14.838 54.619 1.00 87.69 465 ASN A N 1
ATOM 3621 C CA . ASN A 1 465 ? -33.841 14.819 55.718 1.00 87.69 465 ASN A CA 1
ATOM 3622 C C . ASN A 1 465 ? -33.486 13.400 56.197 1.00 87.69 465 ASN A C 1
ATOM 3624 O O . ASN A 1 465 ? -32.403 13.195 56.740 1.00 87.69 465 ASN A O 1
ATOM 3628 N N . LEU A 1 466 ? -34.373 12.422 55.983 1.00 88.19 466 LEU A N 1
ATOM 3629 C CA . LEU A 1 466 ? -34.181 11.032 56.402 1.00 88.19 466 LEU A CA 1
ATOM 3630 C C . LEU A 1 466 ? -33.391 10.225 55.370 1.00 88.19 466 LEU A C 1
ATOM 3632 O O . LEU A 1 466 ? -32.605 9.354 55.741 1.00 88.19 466 LEU A O 1
ATOM 3636 N N . VAL A 1 467 ? -33.594 10.508 54.079 1.00 89.94 467 VAL A N 1
ATOM 3637 C CA . VAL A 1 467 ? -33.071 9.670 52.988 1.00 89.94 467 VAL A CA 1
ATOM 3638 C C . VAL A 1 467 ? -31.940 10.320 52.192 1.00 89.94 467 VAL A C 1
ATOM 3640 O O . VAL A 1 467 ? -31.133 9.600 51.616 1.00 89.94 467 VAL A O 1
ATOM 3643 N N . LEU A 1 468 ? -31.805 11.651 52.195 1.00 88.75 468 LEU A N 1
ATOM 3644 C CA . LEU A 1 468 ? -30.834 12.364 51.354 1.00 88.75 468 LEU A CA 1
ATOM 3645 C C . LEU A 1 468 ? -29.384 11.963 51.650 1.00 88.75 468 LEU A C 1
ATOM 3647 O O . LEU A 1 468 ? -28.648 11.598 50.736 1.00 88.75 468 LEU A O 1
ATOM 3651 N N . SER A 1 469 ? -28.961 12.030 52.916 1.00 90.38 469 SER A N 1
ATOM 3652 C CA . SER A 1 469 ? -27.585 11.680 53.301 1.00 90.38 469 SER A CA 1
ATOM 3653 C C . SER A 1 469 ? -27.283 10.185 53.085 1.00 90.38 469 SER A C 1
ATOM 3655 O O . SER A 1 469 ? -26.290 9.882 52.421 1.00 90.38 469 SER A O 1
ATOM 3657 N N . PRO A 1 470 ? -28.149 9.241 53.514 1.00 92.75 470 PRO A N 1
ATOM 3658 C CA . PRO A 1 470 ? -27.960 7.822 53.211 1.00 92.75 470 PRO A CA 1
ATOM 3659 C C . PRO A 1 470 ? -27.903 7.499 51.713 1.00 92.75 470 PRO A C 1
ATOM 3661 O O . PRO A 1 470 ? -27.014 6.759 51.304 1.00 92.75 470 PRO A O 1
ATOM 3664 N N . ILE A 1 471 ? -28.789 8.078 50.888 1.00 92.81 471 ILE A N 1
ATOM 3665 C CA . ILE A 1 471 ? -28.787 7.849 49.432 1.00 92.81 471 ILE A CA 1
ATOM 3666 C C . ILE A 1 471 ? -27.477 8.340 48.822 1.00 92.81 471 ILE A C 1
ATOM 3668 O O . ILE A 1 471 ? -26.863 7.631 48.034 1.00 92.81 471 ILE A O 1
ATOM 3672 N N . LYS A 1 472 ? -26.991 9.522 49.209 1.00 91.81 472 LYS A N 1
ATOM 3673 C CA . LYS A 1 472 ? -25.721 10.049 48.688 1.00 91.81 472 LYS A CA 1
ATOM 3674 C C . LYS A 1 472 ? -24.529 9.129 48.967 1.00 91.81 472 LYS A C 1
ATOM 3676 O O . LYS A 1 472 ? -23.615 9.077 48.151 1.00 91.81 472 LYS A O 1
ATOM 3681 N N . ASN A 1 473 ? -24.552 8.395 50.075 1.00 92.88 473 ASN A N 1
ATOM 3682 C CA . ASN A 1 473 ? -23.475 7.481 50.460 1.00 92.88 473 ASN A CA 1
ATOM 3683 C C . ASN A 1 473 ? -23.549 6.110 49.764 1.00 92.88 473 ASN A C 1
ATOM 3685 O O . ASN A 1 473 ? -22.676 5.271 49.992 1.00 92.88 473 ASN A O 1
ATOM 3689 N N . ILE A 1 474 ? -24.554 5.865 48.913 1.00 95.56 474 ILE A N 1
ATOM 3690 C CA . ILE A 1 474 ? -24.618 4.644 48.107 1.00 95.56 474 ILE A CA 1
ATOM 3691 C C . ILE A 1 474 ? -23.388 4.577 47.199 1.00 95.56 474 ILE A C 1
ATOM 3693 O O . ILE A 1 474 ? -23.037 5.536 46.507 1.00 95.56 474 ILE A O 1
ATOM 3697 N N . THR A 1 475 ? -22.765 3.402 47.182 1.00 96.44 475 THR A N 1
ATOM 3698 C CA . THR A 1 475 ? -21.695 3.049 46.253 1.00 96.44 475 THR A CA 1
ATOM 3699 C C . THR A 1 475 ? -22.225 2.009 45.277 1.00 96.44 475 THR A C 1
ATOM 3701 O O . THR A 1 475 ? -22.607 0.919 45.688 1.00 96.44 475 THR A O 1
ATOM 3704 N N . ILE A 1 476 ? -22.233 2.327 43.985 1.00 97.00 476 ILE A N 1
ATOM 3705 C CA . ILE A 1 476 ? -22.609 1.384 42.930 1.00 97.00 476 ILE A CA 1
ATOM 3706 C C . ILE A 1 476 ? -21.333 0.829 42.311 1.00 97.00 476 ILE A C 1
ATOM 3708 O O . ILE A 1 476 ? -20.535 1.597 41.781 1.00 97.00 476 ILE A O 1
ATOM 3712 N N . SER A 1 477 ? -21.156 -0.491 42.374 1.00 96.50 477 SER A N 1
ATOM 3713 C CA . SER A 1 477 ? -20.060 -1.220 41.729 1.00 96.50 477 SER A CA 1
ATOM 3714 C C . SER A 1 477 ? -20.631 -2.145 40.661 1.00 96.50 477 SER A C 1
ATOM 3716 O O . SER A 1 477 ? -21.422 -3.033 40.975 1.00 96.50 477 SER A O 1
ATOM 3718 N N . VAL A 1 478 ? -20.256 -1.927 39.402 1.00 96.19 478 VAL A N 1
ATOM 3719 C CA . VAL A 1 478 ? -20.693 -2.749 38.270 1.00 96.19 478 VAL A CA 1
ATOM 3720 C C . VAL A 1 478 ? -19.525 -3.620 37.804 1.00 96.19 478 VAL A C 1
ATOM 3722 O O . VAL A 1 478 ? -18.533 -3.070 37.312 1.00 96.19 478 VAL A O 1
ATOM 3725 N N . PRO A 1 479 ? -19.627 -4.957 37.921 1.00 93.56 479 PRO A N 1
ATOM 3726 C CA . PRO A 1 479 ? -18.653 -5.871 37.344 1.00 93.56 479 PRO A CA 1
ATOM 3727 C C . PRO A 1 479 ? -18.865 -5.988 35.829 1.00 93.56 479 PRO A C 1
ATOM 3729 O O . PRO A 1 479 ? -19.989 -6.128 35.348 1.00 93.56 479 PRO A O 1
ATOM 3732 N N . LEU A 1 480 ? -17.774 -5.942 35.074 1.00 94.94 480 LEU A N 1
ATOM 37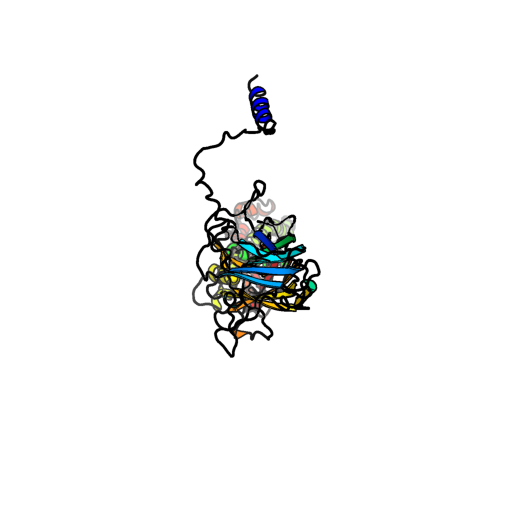33 C CA . LEU A 1 480 ? -17.739 -6.009 33.618 1.00 94.94 480 LEU A CA 1
ATOM 3734 C C . LEU A 1 480 ? -16.696 -7.034 33.182 1.00 94.94 480 LEU A C 1
ATOM 3736 O O . LEU A 1 480 ? -15.598 -7.077 33.724 1.00 94.94 480 LEU A O 1
ATOM 3740 N N . ASN A 1 481 ? -17.020 -7.825 32.167 1.00 94.19 481 ASN A N 1
ATOM 3741 C CA . ASN A 1 481 ? -16.096 -8.792 31.582 1.00 94.19 481 ASN A CA 1
ATOM 3742 C C . ASN A 1 481 ? -15.503 -8.224 30.298 1.00 94.19 481 ASN A C 1
ATOM 3744 O O . ASN A 1 481 ? -16.261 -7.902 29.383 1.00 94.19 481 ASN A O 1
ATOM 3748 N N . LEU A 1 482 ? -14.176 -8.120 30.228 1.00 93.62 482 LEU A N 1
ATOM 3749 C CA . LEU A 1 482 ? -13.455 -7.601 29.068 1.00 93.62 482 LEU A CA 1
ATOM 3750 C C . LEU A 1 482 ? -13.277 -8.677 27.980 1.00 93.62 482 LEU A C 1
ATOM 3752 O O . LEU A 1 482 ? -13.211 -9.869 28.290 1.00 93.62 482 LEU A O 1
ATOM 3756 N N . PRO A 1 483 ? -13.198 -8.291 26.694 1.00 93.31 483 PRO A N 1
ATOM 3757 C CA . PRO A 1 483 ? -12.726 -9.187 25.644 1.00 93.31 483 PRO A CA 1
ATOM 3758 C C . PRO A 1 483 ? -11.204 -9.375 25.749 1.00 93.31 483 PRO A C 1
ATOM 3760 O O . PRO A 1 483 ? -10.529 -8.675 26.503 1.00 93.31 483 PRO A O 1
ATOM 3763 N N . LEU A 1 484 ? -10.641 -10.278 24.946 1.00 90.56 484 LEU A N 1
ATOM 3764 C CA . LEU A 1 484 ? -9.188 -10.432 24.849 1.00 90.56 484 LEU A CA 1
ATOM 3765 C C . LEU A 1 484 ? -8.558 -9.179 24.204 1.00 90.56 484 LEU A C 1
ATOM 3767 O O . LEU A 1 484 ? -8.862 -8.860 23.057 1.00 90.56 484 LEU A O 1
ATOM 3771 N N . LEU A 1 485 ? -7.674 -8.476 24.917 1.00 86.81 485 LEU A N 1
ATOM 3772 C CA . LEU A 1 485 ? -7.072 -7.203 24.465 1.00 86.81 485 LEU A CA 1
ATOM 3773 C C . LEU A 1 485 ? -5.667 -7.353 23.850 1.00 86.81 485 LEU A C 1
ATOM 3775 O O . LEU A 1 485 ? -5.010 -6.358 23.555 1.00 86.81 485 LEU A O 1
ATOM 3779 N N . GLY A 1 486 ? -5.189 -8.588 23.679 1.00 79.81 486 GLY A N 1
ATOM 3780 C CA . GLY A 1 486 ? -3.854 -8.875 23.153 1.00 79.81 486 GLY A CA 1
ATOM 3781 C C . GLY A 1 486 ? -3.695 -8.558 21.664 1.00 79.81 486 GLY A C 1
ATOM 3782 O O . GLY A 1 486 ? -4.669 -8.564 20.909 1.00 79.81 486 GLY A O 1
ATOM 3783 N N . VAL A 1 487 ? -2.441 -8.357 21.235 1.00 76.75 487 VAL A N 1
ATOM 3784 C CA . VAL A 1 487 ? -2.053 -8.088 19.832 1.00 76.75 487 VAL A CA 1
ATOM 3785 C C . VAL A 1 487 ? -2.634 -9.133 18.875 1.00 76.75 487 VAL A C 1
ATOM 3787 O O . VAL A 1 487 ? -3.106 -8.790 17.791 1.00 76.75 487 VAL A O 1
ATOM 3790 N N . ASP A 1 488 ? -2.693 -10.394 19.304 1.00 81.31 488 ASP A N 1
ATOM 3791 C CA . ASP A 1 488 ? -3.239 -11.497 18.511 1.00 81.31 488 ASP A CA 1
ATOM 3792 C C . ASP A 1 488 ? -4.736 -11.366 18.222 1.00 81.31 488 ASP A C 1
ATOM 3794 O O . ASP A 1 488 ? -5.212 -11.905 17.220 1.00 81.31 488 ASP A O 1
ATOM 3798 N N . ASN A 1 489 ? -5.479 -10.636 19.055 1.00 86.19 489 ASN A N 1
ATOM 3799 C CA . ASN A 1 489 ? -6.892 -10.351 18.838 1.00 86.19 489 ASN A CA 1
ATOM 3800 C C . ASN A 1 489 ? -7.124 -8.989 18.174 1.00 86.19 489 ASN A C 1
ATOM 3802 O O . ASN A 1 489 ? -8.269 -8.658 17.896 1.00 86.19 489 ASN A O 1
ATOM 3806 N N . LEU A 1 490 ? -6.094 -8.194 17.879 1.00 86.75 490 LEU A N 1
ATOM 3807 C CA . LEU A 1 490 ? -6.282 -6.945 17.146 1.00 86.75 490 LEU A CA 1
ATOM 3808 C C . LEU A 1 490 ? -6.499 -7.211 15.651 1.00 86.75 490 LEU A C 1
ATOM 3810 O O . LEU A 1 490 ? -5.886 -8.098 15.051 1.00 86.75 490 LEU A O 1
ATOM 3814 N N . LYS A 1 491 ? -7.371 -6.415 15.035 1.00 85.81 491 LYS A N 1
ATOM 3815 C CA . LYS A 1 491 ? -7.655 -6.433 13.600 1.00 85.81 491 LYS A CA 1
ATOM 3816 C C . LYS A 1 491 ? -7.473 -5.036 13.023 1.00 85.81 491 LYS A C 1
ATOM 3818 O O . LYS A 1 491 ? -8.024 -4.068 13.540 1.00 85.81 491 LYS A O 1
ATOM 3823 N N . LEU A 1 492 ? -6.749 -4.972 11.912 1.00 82.19 492 LEU A N 1
ATOM 3824 C CA . LEU A 1 492 ? -6.557 -3.771 11.115 1.00 82.19 492 LEU A CA 1
ATOM 3825 C C . LEU A 1 492 ? -7.345 -3.900 9.807 1.00 82.19 492 LEU A C 1
ATOM 3827 O O . LEU A 1 492 ? -7.307 -4.957 9.176 1.00 82.19 492 LEU A O 1
ATOM 3831 N N . SER A 1 493 ? -8.017 -2.837 9.374 1.00 83.44 493 SER A N 1
ATOM 3832 C CA . SER A 1 493 ? -8.534 -2.745 8.004 1.00 83.44 493 SER A CA 1
ATOM 3833 C C . SER A 1 493 ? -8.151 -1.420 7.371 1.00 83.44 493 SER A C 1
ATOM 3835 O O . SER A 1 493 ? -8.334 -0.364 7.979 1.00 83.44 493 SER A O 1
ATOM 3837 N N . GLY A 1 494 ? -7.651 -1.473 6.144 1.00 87.25 494 GLY A N 1
ATOM 3838 C CA . GLY A 1 494 ? -7.271 -0.297 5.383 1.00 87.25 494 GLY A CA 1
ATOM 3839 C C . GLY A 1 494 ? -7.696 -0.402 3.930 1.00 87.25 494 GLY A C 1
ATOM 3840 O O . GLY A 1 494 ? -8.544 -1.214 3.568 1.00 87.25 494 GLY A O 1
ATOM 3841 N N . GLY A 1 495 ? -7.126 0.466 3.109 1.00 90.19 495 GLY A N 1
ATOM 3842 C CA . GLY A 1 495 ? -7.346 0.442 1.675 1.00 90.19 495 GLY A CA 1
ATOM 3843 C C . GLY A 1 495 ? -6.458 1.440 0.954 1.00 90.19 495 GLY A C 1
ATOM 3844 O O . GLY A 1 495 ? -5.970 2.410 1.543 1.00 90.19 495 GLY A O 1
ATOM 3845 N N . TRP A 1 496 ? -6.260 1.185 -0.334 1.00 93.94 496 TRP A N 1
ATOM 3846 C CA . TRP A 1 496 ? -5.516 2.069 -1.219 1.00 93.94 496 TRP A CA 1
ATOM 3847 C C . TRP A 1 496 ? -6.371 3.244 -1.685 1.00 93.94 496 TRP A C 1
ATOM 3849 O O . TRP A 1 496 ? -7.539 3.084 -2.047 1.00 93.94 496 TRP A O 1
ATOM 3859 N N . SER A 1 497 ? -5.766 4.427 -1.743 1.00 93.94 497 SER A N 1
ATOM 3860 C CA . SER A 1 497 ? -6.310 5.542 -2.507 1.00 93.94 497 SER A CA 1
ATOM 3861 C C . SER A 1 497 ? -6.285 5.232 -4.006 1.00 93.94 497 SER A C 1
ATOM 3863 O O . SER A 1 497 ? -5.523 4.390 -4.491 1.00 93.94 497 SER A O 1
ATOM 3865 N N . THR A 1 498 ? -7.135 5.922 -4.768 1.00 93.25 498 THR A N 1
ATOM 3866 C CA . THR A 1 498 ? -7.088 5.829 -6.229 1.00 93.25 498 THR A CA 1
ATOM 3867 C C . THR A 1 498 ? -5.738 6.349 -6.730 1.00 93.25 498 THR A C 1
ATOM 3869 O O . THR A 1 498 ? -5.359 7.462 -6.358 1.00 93.25 498 THR A O 1
ATOM 3872 N N . PRO A 1 499 ? -5.024 5.601 -7.591 1.00 94.25 499 PRO A N 1
ATOM 3873 C CA . PRO A 1 499 ? -3.760 6.065 -8.138 1.00 94.25 499 PRO A CA 1
ATOM 3874 C C . PRO A 1 499 ? -3.881 7.408 -8.856 1.00 94.25 499 PRO A C 1
ATOM 3876 O O . PRO A 1 499 ? -4.745 7.595 -9.714 1.00 94.25 499 PRO A O 1
ATOM 3879 N N . THR A 1 500 ? -2.982 8.337 -8.534 1.00 92.94 500 THR A N 1
ATOM 3880 C CA . THR A 1 500 ? -2.947 9.689 -9.117 1.00 92.94 500 THR A CA 1
ATOM 3881 C C . THR A 1 500 ? -1.595 9.974 -9.755 1.00 92.94 500 THR A C 1
ATOM 3883 O O . THR A 1 500 ? -0.558 9.573 -9.229 1.00 92.94 500 THR A O 1
ATOM 3886 N N . SER A 1 501 ? -1.592 10.654 -10.904 1.00 91.38 501 SER A N 1
ATOM 3887 C CA . SER A 1 501 ? -0.353 11.083 -11.561 1.00 91.38 501 SER A CA 1
ATOM 3888 C C . SER A 1 501 ? 0.249 12.303 -10.870 1.00 91.38 501 SER A C 1
ATOM 3890 O O . SER A 1 501 ? -0.507 13.161 -10.410 1.00 91.38 501 SER A O 1
ATOM 3892 N N . TYR A 1 502 ? 1.576 12.422 -10.863 1.00 82.94 502 TYR A N 1
ATOM 3893 C CA . TYR A 1 502 ? 2.282 13.572 -10.291 1.00 82.94 502 TYR A CA 1
ATOM 3894 C C . TYR A 1 502 ? 3.596 13.896 -11.006 1.00 82.94 502 TYR A C 1
ATOM 3896 O O . TYR A 1 502 ? 4.115 13.021 -11.746 1.00 82.94 502 TYR A O 1
#

Radius of gyration: 38.16 Å; chains: 1; bounding box: 85×72×114 Å

Secondary structure (DSSP, 8-state):
--SSHHHHHHHHTTS------------S-S----------PPTTEEEEEEB---TT-TT---SEESS--EEEEEEEETTSBEEEEEEEEE-TT--EESSPPPEEEEEESSEEEEEEEES--GGGS-B--SS-S-B---SEESTTTBGGG-EEEPPSS---TTT--EEEEEEEETTB---B---EE-EEEEEEEEPPPPHHHHHHHHHHHHHHHHTHHHHHHHHHHHHHHHHHHHHHHHHS-HHHHHHTT-HHHHHHHHHHHHHHHHHHHHHHHHHHHHHHHHHHHHHTTSSS--HHHHHHHHH-TTTSTTEEEEEEEEEEEEEEEETTS-EEEEEEEEEEEEEE-EEETTTTEEEEEEEEESEEEEEEEEEEEETTS---SEE-S---TTTB--STTT-B-S-EEEEE-TT-EEEEEEEEEEEEES--PBP-SSTTEEEEEEEGGGSTTHHHHHHT-GGGTTTHHHHHHHHHT-EEEEEEEPBP-SGGGEEEEEEEPPPEE-

Sequence (502 aa):
MKLHLTLIGLLALLLLSGCGKTELLPSEDDPEFTPVPDADIPEGYFVVTFSGFSPDSRAAINDTTSRVQSLRYILYKSTGEFVKERLVFSKNGTSTQWPLAAQKDTLPKGSYRAVFLGNTEKTQFPYATSSAAVNYKDILLNYTTTYSNARIALPNAEFRNNSEYYWANVTFSDVSPTPYILLQRIIGMMNVHRNVVDAQDALNKLVNNIVTQIGYKNIIQNTAQGLLTTEIKNIVGSRVDGITIGLLGGIDAIVNPIVANLIQPVTDTLYNRLLKQLVNQIGTTLGANENQNGLLGVLGELLNPWEFSQAHTAIVTINDFPKTIDFNLNVTDKYTGLHNFRYDFVNNTFFAQKCLYIKGFSSLFDIRKINVIKKGLLSGVVFDGIVDSPLLLNGAFIDINDPLSYNVPANRRYKADYSLLDLGLKSYTQQTDGNHSLSVTVQLTEIANINGILGGLPILNTILNLVLSPIKNITISVPLNLPLLGVDNLKLSGGWSTPTSY

pLDDT: mean 83.59, std 17.83, range [24.3, 98.5]

Foldseek 3Di:
DPPVVVVVVVVVVVPPPPDDPPPPDDPPDDPPPPPPPPDPQPPQKDKFKADADDPPDPDADQAWALQFQWKKKWKDAPVFAGDDIDTPDHHVPGTDGPPDDIDMDMDGFHKMKMKMKTLQDQVSQWWADPVGGTDTDHQWPPNNGGQFRIKGFDGFHDDDSNRFMWIDMDMAGRVRRYDYDDIFGQKFKEKEAADQDQLVVQLVQALVQLCVVVVVLVLLLVQLLVQQLVLLLVLCVVQPDPVLQVVLVHSCSVRVLLSVLVSVLSSVQLVVVVSVVVSVVLQCQQPVVDDDDGPSRSSSCQQQVCQDPFQFKKWWWWAFAAGMAHSVLHRDGTPHGTWIFMFTWDCDPVVNGTITMDMDGFFKGKTFKIFTFGPDDDIIGTDDDDDDPVGTPDAQNGMDRAIDIDGGGGNWYKYKYKYWPHKYFQDSDFDPPVPQKDKRKDQLLPRPPSVVSLVVDPSCPVPCVRRVVSSNRDMDIRIDTGDDSHRVGMDIDIHMDDMDTD